Protein 2C5L (pdb70)

GO terms:
  GO:0005794 Golgi apparatus (C, IDA)
  GO:0005886 plasma membrane (C, IDA)
  GO:0005515 protein binding (F, IPI)
  GO:0005737 cytoplasm (C, TAS)
  GO:0005886 plasma membrane (C, TAS)
  GO:0009887 animal organ morphogenesis (P, TAS)
  GO:0006935 chemotaxis (P, TAS)
  GO:0007166 cell surface receptor signaling pathway (P, TAS)
  GO:0000139 Golgi membrane (C, TAS)
  GO:0003924 GTPase activity (F, TAS)
  GO:0005789 endoplasmic reticulum membrane (C, TAS)
  GO:0005829 cytosol (C, TAS)
  GO:0000165 MAPK cascade (P, TAS)
  GO:0003924 GTPase activity (F, IDA)
  GO:0005525 GTP binding (F, IDA)
  GO:0043410 positive regulation of MAPK cascade (P, IDA)
  GO:0045944 positive regulation of transcription by RNA polymerase II (P, IDA)
  GO:0010629 negative regulation of gene expression (P, IDA)
  GO:2000630 positive regulation of miRNA metabolic process (P, IDA)
  GO:1900029 positive regulation of ruffle assembly (P, IDA)

CATH classification: 3.40.50.300

Foldseek 3Di:
DAEAFEEEDFAPPLCLVLLVCCVQPVAGDPDDDFDAKDWDWDWDAFPRDIYIYIYIRHGNPPVNVVCLLVSLCVHQAYEQEGEQQHVVRVVCSVVVLVSSCVSNVDLQGQYEYEHEPPVDPDGDHDPVNVVVVCVVSVHHYDYAYSHVRVCSCVRVSSSVVSSVVD/DEEAFEEEDFAPPLCLPLLVCCVQVVAGDPDDDFDAKDWDWDWDAFPRDIYIYIYMRHGNDPVNVVCLLVSLLVHQEYEQTGEQLDVVRVVCSVVSLVSSCVSVVHLQGQYEYEHEPPVDDRGDHDPVNSVVVCVVSVHYYDYAYSHVGRCSCVRVSSSVVSSVVD/DQWDKAKEACLAPVDGIDIDIGGQQDFQLNVLLVSLVVCVPHPVCVVPVHSVQKWKWKWWDPCVIDIDTGDRGHRPNVVVVPGPGDMHIYIDGPVVD/DQWDKDWEACLDPVDGIDIDIGGQQDFQLRVLLRSLVVVCPHPVSVVPVDSVQKWWWDPVPTDTDDRGDGPNPIYIDGPVD

Secondary structure (DSSP, 8-state):
-EEEEEEEE-STTSSHHHHHHHHHHS----S----SEEEEEEEEEETTEEEEEEEEEE--SGGGGGGHHHHHHH-SEEEEEEETT-HHHHHHHHHHHHHHHHHTT-S---EEEEEE-TTSSS-SS-HHHHHHHHHHHT--EEE--TTT-TTHHHHHHHHHHHHHT-/-EEEEEEEE-STTSSHHHHHHHHHHS----S----SEEEEEEEEEETTEEEEEEEEEE--SGGGGGGHHHHHHH-SEEEEEEETT-HHHHHTHHHHHHHHHHHHT-S---EEEEEE-TT-S---S-HHHHHHHHHHHT--EEE--TTT-TTHHHHHHHHHHHHHH-/--EEEEEEES--SS--EEEEEEETT-BHHHHHHHHHHHTTTSHHHHHS--GGGEEEEEEEE---EEEEEPPTTSBHHHHHHT-SS-EEEEEEETTT-/--EEEEEEE---SS--EEEEEEETT-BHHHHHHHHHHHTTTSHHHHH---GGGEEEEE-----BPPTT-B---EEEEES--

Structure (mmCIF, N/CA/C/O backbone):
data_2C5L
#
_entry.id   2C5L
#
_cell.length_a   72.416
_cell.length_b   93.618
_cell.length_c   111.494
_cell.angle_alpha   90.00
_cell.angle_beta   90.00
_cell.angle_gamma   90.00
#
_symmetry.space_group_name_H-M   'P 21 21 21'
#
loop_
_entity.id
_entity.type
_entity.pdbx_description
1 polymer 'GTPASE HRAS'
2 polymer 'PHOSPHOINOSITIDE-SPECIFIC PHOSPHOLIPASE C PLC-EPSILON'
3 non-polymer "GUANOSINE-5'-TRIPHOSPHATE"
4 non-polymer 'MAGNESIUM ION'
5 non-polymer GLYCEROL
6 water water
#
loop_
_atom_site.group_PDB
_atom_site.id
_atom_site.type_symbol
_atom_site.label_atom_id
_atom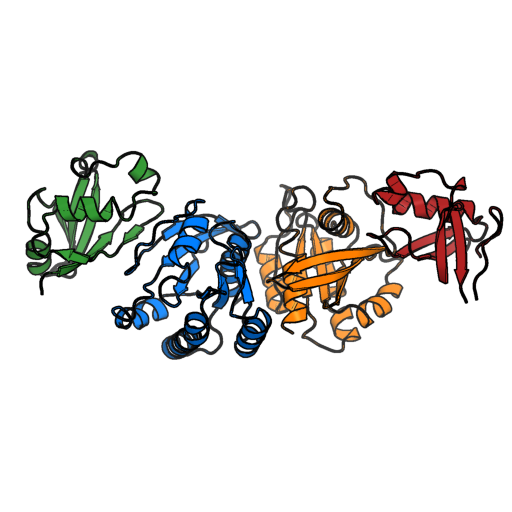_site.label_alt_id
_atom_site.label_comp_id
_atom_site.label_asym_id
_atom_site.label_entity_id
_atom_site.label_seq_id
_atom_site.pdbx_PDB_ins_code
_atom_site.Cartn_x
_atom_site.Cartn_y
_atom_site.Cartn_z
_atom_site.occupancy
_atom_site.B_iso_or_equiv
_atom_site.auth_seq_id
_atom_site.auth_comp_id
_atom_site.auth_asym_id
_atom_site.auth_atom_id
_atom_site.pdbx_PDB_model_num
ATOM 1 N N . MET A 1 8 ? 30.792 -2.150 9.175 1.00 33.89 1 MET A N 1
ATOM 2 C CA . MET A 1 8 ? 30.573 -0.725 9.578 1.00 32.99 1 MET A CA 1
ATOM 3 C C . MET A 1 8 ? 29.381 -0.580 10.525 1.00 31.76 1 MET A C 1
ATOM 4 O O . MET A 1 8 ? 28.223 -0.651 10.120 1.00 31.67 1 MET A O 1
ATOM 9 N N . THR A 1 9 ? 29.690 -0.352 11.792 1.00 30.39 2 THR A N 1
ATOM 10 C CA . THR A 1 9 ? 28.671 -0.025 12.771 1.00 28.71 2 THR A CA 1
ATOM 11 C C . THR A 1 9 ? 28.090 1.364 12.486 1.00 27.07 2 THR A C 1
ATOM 12 O O . THR A 1 9 ? 28.835 2.298 12.154 1.00 25.86 2 THR A O 1
ATOM 16 N N . GLU A 1 10 ? 26.762 1.462 12.587 1.00 25.62 3 GLU A N 1
ATOM 17 C CA A GLU A 1 10 ? 26.057 2.750 12.512 0.50 25.37 3 GLU A CA 1
ATOM 18 C CA B GLU A 1 10 ? 26.057 2.732 12.515 0.50 25.08 3 GLU A CA 1
ATOM 19 C C . GLU A 1 10 ? 25.700 3.195 13.918 1.00 24.69 3 GLU A C 1
ATOM 20 O O . GLU A 1 10 ? 25.251 2.388 14.739 1.00 24.29 3 GLU A O 1
ATOM 31 N N . TYR A 1 11 ? 25.896 4.490 14.192 1.00 22.60 4 TYR A N 1
ATOM 32 C CA . TYR A 1 11 ? 25.578 5.053 15.499 1.00 21.51 4 TYR A CA 1
ATOM 33 C C . TYR A 1 11 ? 24.520 6.128 15.308 1.00 22.01 4 TYR A C 1
ATOM 34 O O . TYR A 1 11 ? 24.689 7.037 14.465 1.00 21.85 4 TYR A O 1
ATOM 43 N N . LYS A 1 12 ? 23.445 6.044 16.083 1.00 21.24 5 LYS A N 1
ATOM 44 C CA . LYS A 1 12 ? 22.340 7.022 15.966 1.00 21.58 5 LYS A CA 1
ATOM 45 C C . LYS A 1 12 ? 22.446 8.072 17.093 1.00 19.87 5 LYS A C 1
ATOM 46 O O . LYS A 1 12 ? 22.014 7.836 18.224 1.00 18.96 5 LYS A O 1
ATOM 52 N N . LEU A 1 13 ? 23.046 9.222 16.775 1.00 19.20 6 LEU A N 1
ATOM 53 C CA . LEU A 1 13 ? 23.275 10.306 17.745 1.00 17.75 6 LEU A CA 1
ATOM 54 C C . LEU A 1 13 ? 22.194 11.356 17.621 1.00 17.42 6 LEU A C 1
ATOM 55 O O . LEU A 1 13 ? 21.721 11.680 16.496 1.00 17.39 6 LEU A O 1
ATOM 60 N N . VAL A 1 14 ? 21.818 11.904 18.766 1.00 17.23 7 VAL A N 1
ATOM 61 C CA . VAL A 1 14 ? 20.791 12.963 18.826 1.00 17.09 7 VAL A CA 1
ATOM 62 C C . VAL A 1 14 ? 21.299 14.181 19.611 1.00 16.53 7 VAL A C 1
ATOM 63 O O . VAL A 1 14 ? 21.785 14.044 20.739 1.00 17.71 7 VAL A O 1
ATOM 67 N N . VAL A 1 15 ? 21.213 15.377 19.017 1.00 15.84 8 VAL A N 1
ATOM 68 C CA . VAL A 1 15 ? 21.701 16.606 19.678 1.00 15.95 8 VAL A CA 1
ATOM 69 C C . VAL A 1 15 ? 20.481 17.405 20.193 1.00 16.44 8 VAL A C 1
ATOM 70 O O . VAL A 1 15 ? 19.585 17.793 19.406 1.00 16.16 8 VAL A O 1
ATOM 74 N N . VAL A 1 16 ? 20.454 17.636 21.506 1.00 16.48 9 VAL A N 1
ATOM 75 C CA . VAL A 1 16 ? 19.316 18.270 22.194 1.00 16.34 9 VAL A CA 1
ATOM 76 C C . VAL A 1 16 ? 19.757 19.415 23.095 1.00 16.28 9 VAL A C 1
ATOM 77 O O . VAL A 1 16 ? 20.944 19.504 23.426 1.00 16.75 9 VAL A O 1
ATOM 81 N N . GLY A 1 17 ? 18.819 20.308 23.439 1.00 16.37 10 GLY A N 1
ATOM 82 C CA . GLY A 1 17 ? 19.084 21.475 24.298 1.00 17.37 10 GLY A CA 1
ATOM 83 C C . GLY A 1 17 ? 18.276 22.713 23.889 1.00 17.64 10 GLY A C 1
ATOM 84 O O . GLY A 1 17 ? 17.614 22.734 22.850 1.00 17.69 10 GLY A O 1
ATOM 85 N N . ALA A 1 18 ? 18.344 23.754 24.715 1.00 18.01 11 ALA A N 1
ATOM 86 C CA . ALA A 1 18 ? 17.519 24.957 24.523 1.00 17.82 11 ALA A CA 1
ATOM 87 C C . ALA A 1 18 ? 17.840 25.783 23.263 1.00 18.21 11 ALA A C 1
ATOM 88 O O . ALA A 1 18 ? 18.887 25.577 22.601 1.00 17.10 11 ALA A O 1
ATOM 90 N N A VAL A 1 19 ? 16.950 26.726 22.919 0.50 18.26 12 VAL A N 1
ATOM 91 N N B VAL A 1 19 ? 16.966 26.744 22.963 0.50 18.24 12 VAL A N 1
ATOM 92 C CA A VAL A 1 19 ? 17.170 27.548 21.718 0.50 18.16 12 VAL A CA 1
ATOM 93 C CA B VAL A 1 19 ? 17.104 27.617 21.794 0.50 18.28 12 VAL A CA 1
ATOM 94 C C A VAL A 1 19 ? 18.516 28.243 21.759 0.50 18.14 12 VAL A C 1
ATOM 95 C C B VAL A 1 19 ? 18.471 28.337 21.743 0.50 18.13 12 VAL A C 1
ATOM 96 O O A VAL A 1 19 ? 18.948 28.751 22.804 0.50 17.77 12 VAL A O 1
ATOM 97 O O B VAL A 1 19 ? 18.885 28.952 22.731 0.50 17.76 12 VAL A O 1
ATOM 104 N N . GLY A 1 20 ? 19.169 28.251 20.607 1.00 17.57 13 GLY A N 1
ATOM 105 C CA . GLY A 1 20 ? 20.342 29.079 20.387 1.00 17.73 13 GLY A CA 1
ATOM 106 C C . GLY A 1 20 ? 21.615 28.666 21.101 1.00 17.60 13 GLY A C 1
ATOM 107 O O . GLY A 1 20 ? 22.594 29.432 21.090 1.00 19.23 13 GLY A O 1
ATOM 108 N N . VAL A 1 21 ? 21.649 27.468 21.702 1.00 17.61 14 VAL A N 1
ATOM 109 C CA . VAL A 1 21 ? 22.875 27.060 22.462 1.00 16.04 14 VAL A CA 1
ATOM 110 C C . VAL A 1 21 ? 24.064 26.652 21.561 1.00 16.31 14 VAL A C 1
ATOM 111 O O . VAL A 1 21 ? 25.229 26.585 22.037 1.00 16.38 14 VAL A O 1
ATOM 115 N N . GLY A 1 22 ? 23.783 26.364 20.284 1.00 14.96 15 GLY A N 1
ATOM 116 C CA . GLY A 1 22 ? 24.814 25.945 19.313 1.00 14.59 15 GLY A CA 1
ATOM 117 C C . GLY A 1 22 ? 24.719 24.474 18.847 1.00 15.66 15 GLY A C 1
ATOM 118 O O . GLY A 1 22 ? 25.689 23.932 18.315 1.00 15.55 15 GLY A O 1
ATOM 119 N N . LYS A 1 23 ? 23.539 23.853 18.955 1.00 14.31 16 LYS A N 1
ATOM 120 C CA . LYS A 1 23 ? 23.339 22.454 18.467 1.00 14.59 16 LYS A CA 1
ATOM 121 C C . LYS A 1 23 ? 23.689 22.294 16.977 1.00 14.51 16 LYS A C 1
ATOM 122 O O . LYS A 1 23 ? 24.434 21.376 16.609 1.00 14.29 16 LYS A O 1
ATOM 128 N N . SER A 1 24 ? 23.142 23.179 16.136 1.00 15.35 17 SER A N 1
ATOM 129 C CA . SER A 1 24 ? 23.345 23.140 14.679 1.00 15.90 17 SER A CA 1
ATOM 130 C C . SER A 1 24 ? 24.760 23.511 14.351 1.00 15.91 17 SER A C 1
ATOM 131 O O . SER A 1 24 ? 25.407 22.831 13.537 1.00 16.65 17 SER A O 1
ATOM 134 N N . ALA A 1 25 ? 25.297 24.514 15.040 1.00 14.03 18 ALA A N 1
ATOM 135 C CA . ALA A 1 25 ? 26.713 24.903 14.768 1.00 14.51 18 ALA A CA 1
ATOM 136 C C . ALA A 1 25 ? 27.701 23.787 15.091 1.00 13.77 18 ALA A C 1
ATOM 137 O O . ALA A 1 25 ? 28.610 23.509 14.283 1.00 14.48 18 ALA A O 1
ATOM 139 N N . LEU A 1 26 ? 27.524 23.123 16.235 1.00 13.77 19 LEU A N 1
ATOM 140 C CA . LEU A 1 26 ? 28.335 21.934 16.601 1.00 14.28 19 LEU A CA 1
ATOM 141 C C . LEU A 1 26 ? 28.203 20.815 15.563 1.00 14.28 19 LEU A C 1
ATOM 142 O O . LEU A 1 26 ? 29.199 20.243 15.097 1.00 14.78 19 LEU A O 1
ATOM 147 N N . THR A 1 27 ? 26.956 20.456 15.227 1.00 14.40 20 THR A N 1
ATOM 148 C CA . THR A 1 27 ? 26.732 19.429 14.187 1.00 15.05 20 THR A CA 1
ATOM 149 C C . THR A 1 27 ? 27.383 19.770 12.840 1.00 15.51 20 THR A C 1
ATOM 150 O O . THR A 1 27 ? 28.073 18.905 12.215 1.00 16.44 20 THR A O 1
ATOM 154 N N . ILE A 1 28 ? 27.195 21.017 12.391 1.00 15.18 21 ILE A N 1
ATOM 155 C CA . ILE A 1 28 ? 27.720 21.453 11.098 1.00 15.13 21 ILE A CA 1
ATOM 156 C C . ILE A 1 28 ? 29.262 21.491 11.132 1.00 15.39 21 ILE A C 1
ATOM 157 O O . ILE A 1 28 ? 29.908 21.086 10.160 1.00 13.98 21 ILE A O 1
ATOM 162 N N . GLN A 1 29 ? 29.833 21.927 12.255 1.00 15.44 22 GLN A N 1
ATOM 163 C CA . GLN A 1 29 ? 31.298 21.885 12.413 1.00 17.85 22 GLN A CA 1
ATOM 164 C C . GLN A 1 29 ? 31.798 20.426 12.274 1.00 17.16 22 GLN A C 1
ATOM 165 O O . GLN A 1 29 ? 32.748 20.120 11.512 1.00 17.51 22 GLN A O 1
ATOM 171 N N . LEU A 1 30 ? 31.148 19.498 12.978 1.00 17.08 23 LEU A N 1
ATOM 172 C CA . LEU A 1 30 ? 31.550 18.094 12.890 1.00 17.68 23 LEU A CA 1
ATOM 173 C C . LEU A 1 30 ? 31.394 17.507 11.465 1.00 17.99 23 LEU A C 1
ATOM 174 O O . LEU A 1 30 ? 32.315 16.829 10.936 1.00 17.56 23 LEU A O 1
ATOM 179 N N . ILE A 1 31 ? 30.234 17.730 10.847 1.00 17.64 24 ILE A N 1
ATOM 180 C CA . ILE A 1 31 ? 29.908 17.084 9.552 1.00 18.21 24 ILE A CA 1
ATOM 181 C C . ILE A 1 31 ? 30.614 17.756 8.362 1.00 18.25 24 ILE A C 1
ATOM 182 O O . ILE A 1 31 ? 31.174 17.078 7.486 1.00 19.77 24 ILE A O 1
ATOM 187 N N . GLN A 1 32 ? 30.606 19.085 8.360 1.00 17.85 25 GLN A N 1
ATOM 188 C CA . GLN A 1 32 ? 31.043 19.888 7.202 1.00 17.82 25 GLN A CA 1
ATOM 189 C C . GLN A 1 32 ? 32.270 20.782 7.453 1.00 17.08 25 GLN A C 1
ATOM 190 O O . GLN A 1 32 ? 32.735 21.458 6.522 1.00 17.13 25 GLN A O 1
ATOM 196 N N . ASN A 1 33 ? 32.800 20.805 8.680 1.00 17.57 26 ASN A N 1
ATOM 197 C CA . ASN A 1 33 ? 34.080 21.525 8.943 1.00 17.78 26 ASN A CA 1
ATOM 198 C C . ASN A 1 33 ? 34.101 23.033 8.651 1.00 17.78 26 ASN A C 1
ATOM 199 O O . ASN A 1 33 ? 35.100 23.572 8.138 1.00 17.54 26 ASN A O 1
ATOM 204 N N . HIS A 1 34 ? 33.004 23.721 8.975 1.00 16.54 27 HIS A N 1
ATOM 205 C CA . HIS A 1 34 ? 32.936 25.187 8.929 1.00 16.22 27 HIS A CA 1
ATOM 206 C C . HIS A 1 34 ? 31.917 25.679 9.974 1.00 17.13 27 HIS A C 1
ATOM 207 O O . HIS A 1 34 ? 31.073 24.889 10.499 1.00 15.08 27 HIS A O 1
ATOM 214 N N . PHE A 1 35 ? 32.055 26.960 10.327 1.00 17.00 28 PHE A N 1
ATOM 215 C CA . PHE A 1 35 ? 31.258 27.580 11.355 1.00 19.12 28 PHE A CA 1
ATOM 216 C C . PHE A 1 35 ? 30.243 28.519 10.720 1.00 20.30 28 PHE A C 1
ATOM 217 O O . PHE A 1 35 ? 30.615 29.401 9.941 1.00 19.03 28 PHE A O 1
ATOM 225 N N . VAL A 1 36 ? 28.982 28.323 11.097 1.00 21.34 29 VAL A N 1
ATOM 226 C CA . VAL A 1 36 ? 27.886 29.102 10.590 1.00 24.54 29 VAL A CA 1
ATOM 227 C C . VAL A 1 36 ? 27.620 30.232 11.593 1.00 24.95 29 VAL A C 1
ATOM 228 O O . VAL A 1 36 ? 27.254 29.987 12.759 1.00 23.72 29 VAL A O 1
ATOM 232 N N . ASP A 1 37 ? 27.802 31.466 11.156 1.00 26.30 30 ASP A N 1
ATOM 233 C CA A ASP A 1 37 ? 27.603 32.555 12.106 0.50 27.01 30 ASP A CA 1
ATOM 234 C CA B ASP A 1 37 ? 27.634 32.636 12.009 0.50 26.87 30 ASP A CA 1
ATOM 235 C C . ASP A 1 37 ? 26.175 33.090 12.136 1.00 27.41 30 ASP A C 1
ATOM 236 O O . ASP A 1 37 ? 25.769 33.665 13.138 1.00 27.82 30 ASP A O 1
ATOM 245 N N . GLU A 1 38 ? 25.401 32.836 11.087 1.00 27.55 31 GLU A N 1
ATOM 246 C CA . GLU A 1 38 ? 24.012 33.263 11.052 1.00 28.94 31 GLU A CA 1
ATOM 247 C C . GLU A 1 38 ? 23.173 32.341 11.956 1.00 27.96 31 GLU A C 1
ATOM 248 O O . GLU A 1 38 ? 23.562 31.187 12.211 1.00 27.45 31 GLU A O 1
ATOM 254 N N . TYR A 1 39 ? 22.039 32.851 12.451 1.00 26.33 32 TYR A N 1
ATOM 255 C CA . TYR A 1 39 ? 21.145 32.023 13.258 1.00 25.18 32 TYR A CA 1
ATOM 256 C C . TYR A 1 39 ? 19.875 31.656 12.494 1.00 25.67 32 TYR A C 1
ATOM 257 O O . TYR A 1 39 ? 19.021 32.509 12.195 1.00 25.24 32 TYR A O 1
ATOM 266 N N . ASP A 1 40 ? 19.743 30.378 12.174 1.00 24.82 33 ASP A N 1
ATOM 267 C CA . ASP A 1 40 ? 18.461 29.946 11.683 1.00 25.29 33 ASP A CA 1
ATOM 268 C C . ASP A 1 40 ? 17.868 28.787 12.482 1.00 23.73 33 ASP A C 1
ATOM 269 O O . ASP A 1 40 ? 18.418 27.691 12.503 1.00 22.76 33 ASP A O 1
ATOM 274 N N . PRO A 1 41 ? 16.779 29.081 13.230 1.00 22.80 34 PRO A N 1
ATOM 275 C CA . PRO A 1 41 ? 16.225 28.078 14.145 1.00 21.81 34 PRO A CA 1
ATOM 276 C C . PRO A 1 41 ? 15.832 26.790 13.412 1.00 20.82 34 PRO A C 1
ATOM 277 O O . PRO A 1 41 ? 15.226 26.813 12.336 1.00 20.66 34 PRO A O 1
ATOM 281 N N . THR A 1 42 ? 16.204 25.666 14.011 1.00 18.74 35 THR A N 1
ATOM 282 C CA . THR A 1 42 ? 15.960 24.338 13.444 1.00 17.88 35 THR A CA 1
ATOM 283 C C . THR A 1 42 ? 14.574 23.815 13.812 1.00 18.20 35 THR A C 1
ATOM 284 O O . THR A 1 42 ? 14.090 24.077 14.891 1.00 17.08 35 THR A O 1
ATOM 288 N N . ILE A 1 43 ? 13.964 23.068 12.899 1.00 18.25 36 ILE A N 1
ATOM 289 C CA . ILE A 1 43 ? 12.792 22.224 13.241 1.00 18.36 36 ILE A CA 1
ATOM 290 C C . ILE A 1 43 ? 13.301 20.782 13.483 1.00 18.39 36 ILE A C 1
ATOM 291 O O . ILE A 1 43 ? 13.234 20.271 14.610 1.00 18.55 36 ILE A O 1
ATOM 296 N N . GLU A 1 44 ? 13.822 20.140 12.430 1.00 18.37 37 GLU A N 1
ATOM 297 C CA . GLU A 1 44 ? 14.530 18.849 12.597 1.00 18.35 37 GLU A CA 1
ATOM 298 C C . GLU A 1 44 ? 15.311 18.467 11.340 1.00 18.11 37 GLU A C 1
ATOM 299 O O . GLU A 1 44 ? 14.716 18.267 10.289 1.00 17.87 37 GLU A O 1
ATOM 305 N N . ASP A 1 45 ? 16.642 18.337 11.460 1.00 19.01 38 ASP A N 1
ATOM 306 C CA . ASP A 1 45 ? 17.521 18.021 10.337 1.00 19.32 38 ASP A CA 1
ATOM 307 C C . ASP A 1 45 ? 18.326 16.754 10.627 1.00 19.85 38 ASP A C 1
ATOM 308 O O . ASP A 1 45 ? 18.767 16.534 11.764 1.00 19.72 38 ASP A O 1
ATOM 313 N N A SER A 1 46 ? 18.483 15.913 9.604 0.50 19.46 39 SER A N 1
ATOM 314 N N B SER A 1 46 ? 18.530 15.944 9.591 0.50 19.68 39 SER A N 1
ATOM 315 C CA A SER A 1 46 ? 19.270 14.684 9.707 0.50 19.48 39 SER A CA 1
ATOM 316 C CA B SER A 1 46 ? 19.249 14.679 9.710 0.50 20.00 39 SER A CA 1
ATOM 317 C C A SER A 1 46 ? 20.553 14.822 8.897 0.50 19.28 39 SER A C 1
ATOM 318 C C B SER A 1 46 ? 20.531 14.726 8.866 0.50 19.56 39 SER A C 1
ATOM 319 O O A SER A 1 46 ? 20.530 15.304 7.758 0.50 18.96 39 SER A O 1
ATOM 320 O O B SER A 1 46 ? 20.483 15.074 7.674 0.50 19.22 39 SER A O 1
ATOM 325 N N . TYR A 1 47 ? 21.658 14.394 9.493 1.00 19.39 40 TYR A N 1
ATOM 326 C CA . TYR A 1 47 ? 22.979 14.447 8.854 1.00 19.27 40 TYR A CA 1
ATOM 327 C C . TYR A 1 47 ? 23.678 13.100 8.914 1.00 19.99 40 TYR A C 1
ATOM 328 O O . TYR A 1 47 ? 23.367 12.272 9.760 1.00 19.62 40 TYR A O 1
ATOM 337 N N . ARG A 1 48 ? 24.672 12.921 8.051 1.00 20.86 41 ARG A N 1
ATOM 338 C CA . ARG A 1 48 ? 25.332 11.634 7.926 1.00 22.39 41 ARG A CA 1
ATOM 339 C C . ARG A 1 48 ? 26.805 11.864 7.613 1.00 21.56 41 ARG A C 1
ATOM 340 O O . ARG A 1 48 ? 27.141 12.711 6.758 1.00 21.13 41 ARG A O 1
ATOM 348 N N . LYS A 1 49 ? 27.684 11.125 8.296 1.00 21.51 42 LYS A N 1
ATOM 349 C CA . LYS A 1 49 ? 29.131 11.151 7.965 1.00 21.70 42 LYS A CA 1
ATOM 350 C C . LYS A 1 49 ? 29.817 9.837 8.326 1.00 20.73 42 LYS A C 1
ATOM 351 O O . LYS A 1 49 ? 29.530 9.239 9.366 1.00 19.46 42 LYS A O 1
ATOM 357 N N . GLN A 1 50 ? 30.709 9.400 7.441 1.00 20.54 43 GLN A N 1
ATOM 358 C CA A GLN A 1 50 ? 31.589 8.276 7.730 0.50 20.75 43 GLN A CA 1
ATOM 359 C CA B GLN A 1 50 ? 31.579 8.272 7.718 0.50 20.61 43 GLN A CA 1
ATOM 360 C C . GLN A 1 50 ? 32.888 8.797 8.339 1.00 20.86 43 GLN A C 1
ATOM 361 O O . GLN A 1 50 ? 33.546 9.675 7.769 1.00 20.38 43 GLN A O 1
ATOM 372 N N . VAL A 1 51 ? 33.250 8.265 9.512 1.00 20.10 44 VAL A N 1
ATOM 373 C CA . VAL A 1 51 ? 34.461 8.671 10.206 1.00 20.49 44 VAL A CA 1
ATOM 374 C C . VAL A 1 51 ? 35.207 7.445 10.753 1.00 20.46 44 VAL A C 1
ATOM 375 O O . VAL A 1 51 ? 34.608 6.375 10.891 1.00 20.94 44 VAL A O 1
ATOM 379 N N . VAL A 1 52 ? 36.472 7.625 11.109 1.00 19.39 45 VAL A N 1
ATOM 380 C CA . VAL A 1 52 ? 37.239 6.565 11.768 1.00 19.60 45 VAL A CA 1
ATOM 381 C C . VAL A 1 52 ? 37.446 6.932 13.227 1.00 19.55 45 VAL A C 1
ATOM 382 O O . VAL A 1 52 ? 37.975 8.011 13.549 1.00 19.24 45 VAL A O 1
ATOM 386 N N . ILE A 1 53 ? 37.012 6.033 14.117 1.00 19.70 46 ILE A N 1
ATOM 387 C CA . ILE A 1 53 ? 37.150 6.232 15.559 1.00 20.50 46 ILE A CA 1
ATOM 388 C C . ILE A 1 53 ? 37.867 4.990 16.161 1.00 20.32 46 ILE A C 1
ATOM 389 O O . ILE A 1 53 ? 37.385 3.861 16.029 1.00 20.66 46 ILE A O 1
ATOM 394 N N . ASP A 1 54 ? 39.036 5.203 16.769 1.00 21.31 47 ASP A N 1
ATOM 395 C CA . ASP A 1 54 ? 39.895 4.078 17.257 1.00 21.26 47 ASP A CA 1
ATOM 396 C C . ASP A 1 54 ? 40.098 2.997 16.204 1.00 22.21 47 ASP A C 1
ATOM 397 O O . ASP A 1 54 ? 39.891 1.791 16.465 1.00 21.51 47 ASP A O 1
ATOM 402 N N . GLY A 1 55 ? 40.483 3.436 14.997 1.00 21.20 48 GLY A N 1
ATOM 403 C CA . GLY A 1 55 ? 40.871 2.515 13.936 1.00 21.45 48 GLY A CA 1
ATOM 404 C C . GLY A 1 55 ? 39.743 1.756 13.249 1.00 22.02 48 GLY A C 1
ATOM 405 O O . GLY A 1 55 ? 40.003 0.884 12.429 1.00 22.94 48 GLY A O 1
ATOM 406 N N . GLU A 1 56 ? 38.493 2.059 13.576 1.00 22.38 49 GLU A N 1
ATOM 407 C CA . GLU A 1 56 ? 37.353 1.446 12.880 1.00 23.39 49 GLU A CA 1
ATOM 408 C C . GLU A 1 56 ? 36.529 2.500 12.154 1.00 22.89 49 GLU A C 1
ATOM 409 O O . GLU A 1 56 ? 36.212 3.536 12.739 1.00 22.46 49 GLU A O 1
ATOM 415 N N . THR A 1 57 ? 36.124 2.195 10.923 1.00 22.82 50 THR A N 1
ATOM 416 C CA . THR A 1 57 ? 35.193 3.034 10.181 1.00 23.72 50 THR A CA 1
ATOM 417 C C . THR A 1 57 ? 33.777 2.888 10.773 1.00 23.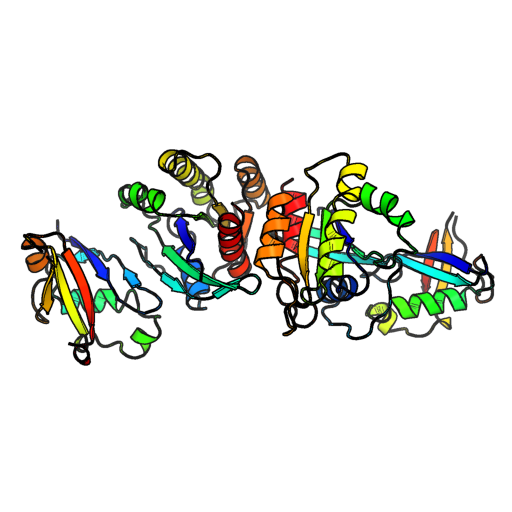38 50 THR A C 1
ATOM 418 O O . THR A 1 57 ? 33.258 1.750 10.912 1.00 22.93 50 THR A O 1
ATOM 422 N N . CYS A 1 58 ? 33.180 4.040 11.105 1.00 21.84 51 CYS A N 1
ATOM 423 C CA . CYS A 1 58 ? 31.844 4.160 11.732 1.00 22.86 51 CYS A CA 1
ATOM 424 C C . CYS A 1 58 ? 30.985 4.998 10.825 1.00 21.36 51 CYS A C 1
ATOM 425 O O . CYS A 1 58 ? 31.486 5.931 10.231 1.00 20.70 51 CYS A O 1
ATOM 428 N N . LEU A 1 59 ? 29.690 4.708 10.782 1.00 22.07 52 LEU A N 1
ATOM 429 C CA . LEU A 1 59 ? 28.702 5.608 10.181 1.00 21.65 52 LEU A CA 1
ATOM 430 C C . LEU A 1 59 ? 27.965 6.373 11.287 1.00 22.32 52 LEU A C 1
ATOM 431 O O . LEU A 1 59 ? 27.335 5.766 12.152 1.00 21.53 52 LEU A O 1
ATOM 436 N N . LEU A 1 60 ? 28.048 7.709 11.256 1.00 20.99 53 LEU A N 1
ATOM 437 C CA . LEU A 1 60 ? 27.282 8.542 12.181 1.00 22.19 53 LEU A CA 1
ATOM 438 C C . LEU A 1 60 ? 26.020 9.081 11.525 1.00 22.20 53 LEU A C 1
ATOM 439 O O . LEU A 1 60 ? 26.070 9.781 10.497 1.00 23.23 53 LEU A O 1
ATOM 444 N N . ASP A 1 61 ? 24.896 8.735 12.128 1.00 21.75 54 ASP A N 1
ATOM 445 C CA . ASP A 1 61 ? 23.597 9.299 11.816 1.00 22.88 54 ASP A CA 1
ATOM 446 C C . ASP A 1 61 ? 23.386 10.320 12.958 1.00 22.02 54 ASP A C 1
ATOM 447 O O . ASP A 1 61 ? 23.341 9.921 14.136 1.00 22.76 54 ASP A O 1
ATOM 452 N N . ILE A 1 62 ? 23.309 11.610 12.611 1.00 19.36 55 ILE A N 1
ATOM 453 C CA . ILE A 1 62 ? 23.160 12.674 13.613 1.00 18.80 55 ILE A CA 1
ATOM 454 C C . ILE A 1 62 ? 21.860 13.454 13.395 1.00 19.27 55 ILE A C 1
ATOM 455 O O . ILE A 1 62 ? 21.667 14.085 12.346 1.00 19.87 55 ILE A O 1
ATOM 460 N N . LEU A 1 63 ? 20.972 13.389 14.391 1.00 18.59 56 LEU A N 1
ATOM 461 C CA . LEU A 1 63 ? 19.738 14.142 14.369 1.00 19.03 56 LEU A CA 1
ATOM 462 C C . LEU A 1 63 ? 19.905 15.488 15.117 1.00 18.66 56 LEU A C 1
ATOM 463 O O . LEU A 1 63 ? 20.202 15.532 16.314 1.00 18.01 56 LEU A O 1
ATOM 468 N N . ASP A 1 64 ? 19.727 16.581 14.383 1.00 18.77 57 ASP A N 1
ATOM 469 C CA . ASP A 1 64 ? 19.814 17.941 14.951 1.00 18.58 57 ASP A CA 1
ATOM 470 C C . ASP A 1 64 ? 18.383 18.402 15.245 1.00 18.60 57 ASP A C 1
ATOM 471 O O . ASP A 1 64 ? 17.571 18.548 14.328 1.00 19.56 57 ASP A O 1
ATOM 476 N N . THR A 1 65 ? 18.069 18.627 16.514 1.00 18.41 58 THR A N 1
ATOM 477 C CA . THR A 1 65 ? 16.669 18.863 16.943 1.00 18.36 58 THR A CA 1
ATOM 478 C C . THR A 1 65 ? 16.354 20.349 17.281 1.00 18.63 58 THR A C 1
ATOM 479 O O . THR A 1 65 ? 17.259 21.196 17.324 1.00 17.38 58 THR A O 1
ATOM 483 N N . ALA A 1 66 ? 15.071 20.632 17.561 1.00 17.77 59 ALA A N 1
ATOM 484 C CA . ALA A 1 66 ? 14.565 21.994 17.771 1.00 18.71 59 ALA A CA 1
ATOM 485 C C . ALA A 1 66 ? 14.725 22.371 19.241 1.00 19.13 59 ALA A C 1
ATOM 486 O O . ALA A 1 66 ? 14.335 21.611 20.126 1.00 19.24 59 ALA A O 1
ATOM 488 N N . GLY A 1 67 ? 15.316 23.527 19.487 1.00 20.02 60 GLY A N 1
ATOM 489 C CA . GLY A 1 67 ? 15.265 24.148 20.798 1.00 20.69 60 GLY A CA 1
ATOM 490 C C . GLY A 1 67 ? 13.936 24.842 21.079 1.00 22.08 60 GLY A C 1
ATOM 491 O O . GLY A 1 67 ? 13.513 24.892 22.231 1.00 22.40 60 GLY A O 1
ATOM 492 N N . GLN A 1 68 ? 13.305 25.423 20.049 1.00 22.87 61 GLN A N 1
ATOM 493 C CA . GLN A 1 68 ? 12.030 26.165 20.213 1.00 24.44 61 GLN A CA 1
ATOM 494 C C . GLN A 1 68 ? 10.968 25.286 20.866 1.00 24.64 61 GLN A C 1
ATOM 495 O O . GLN A 1 68 ? 10.684 24.190 20.386 1.00 23.99 61 GLN A O 1
ATOM 501 N N . GLU A 1 69 ? 10.392 25.777 21.962 1.00 26.50 62 GLU A N 1
ATOM 502 C CA . GLU A 1 69 ? 9.401 25.016 22.738 1.00 28.46 62 GLU A CA 1
ATOM 503 C C . GLU A 1 69 ? 8.160 24.651 21.924 1.00 28.34 62 GLU A C 1
ATOM 504 O O . GLU A 1 69 ? 7.525 23.641 22.180 1.00 28.62 62 GLU A O 1
ATOM 510 N N . GLU A 1 70 ? 7.883 25.443 20.899 1.00 28.62 63 GLU A N 1
ATOM 511 C CA . GLU A 1 70 ? 6.837 25.200 19.908 1.00 30.31 63 GLU A CA 1
ATOM 512 C C . GLU A 1 70 ? 6.836 23.763 19.362 1.00 28.92 63 GLU A C 1
ATOM 513 O O . GLU A 1 70 ? 5.763 23.207 19.046 1.00 28.05 63 GLU A O 1
ATOM 519 N N . TYR A 1 71 ? 8.030 23.169 19.249 1.00 27.46 64 TYR A N 1
ATOM 520 C CA . TYR A 1 71 ? 8.199 21.833 18.644 1.00 27.22 64 TYR A CA 1
ATOM 521 C C . TYR A 1 71 ? 8.400 20.680 19.649 1.00 26.67 64 TYR A C 1
ATOM 522 O O . TYR A 1 71 ? 8.797 19.585 19.259 1.00 26.73 64 TYR A O 1
ATOM 531 N N . SER A 1 72 ? 8.115 20.912 20.919 1.00 27.21 65 SER A N 1
ATOM 532 C CA . SER A 1 72 ? 8.362 19.899 21.964 1.00 27.50 65 SER A CA 1
ATOM 533 C C . SER A 1 72 ? 7.648 18.545 21.765 1.00 28.70 65 SER A C 1
ATOM 534 O O . SER A 1 72 ? 8.107 17.512 22.297 1.00 27.53 65 SER A O 1
ATOM 537 N N . ALA A 1 73 ? 6.545 18.529 21.008 1.00 28.50 66 ALA A N 1
ATOM 538 C CA . ALA A 1 73 ? 5.799 17.277 20.821 1.00 29.30 66 ALA A CA 1
ATOM 539 C C . ALA A 1 73 ? 6.508 16.287 19.889 1.00 28.78 66 ALA A C 1
ATOM 540 O O . ALA A 1 73 ? 6.140 15.121 19.844 1.00 29.30 66 ALA A O 1
ATOM 542 N N . MET A 1 74 ? 7.518 16.755 19.151 1.00 28.28 67 MET A N 1
ATOM 543 C CA . MET A 1 74 ? 8.373 15.881 18.334 1.00 27.24 67 MET A CA 1
ATOM 544 C C . MET A 1 74 ? 9.363 15.030 19.179 1.00 26.76 67 MET A C 1
ATOM 545 O O . MET A 1 74 ? 9.941 14.039 18.689 1.00 24.67 67 MET A O 1
ATOM 550 N N . ARG A 1 75 ? 9.558 15.396 20.449 1.00 26.61 68 ARG A N 1
ATOM 551 C CA . ARG A 1 75 ? 10.640 14.799 21.255 1.00 25.80 68 ARG A CA 1
ATOM 552 C C . ARG A 1 75 ? 10.486 13.309 21.486 1.00 26.56 68 ARG A C 1
ATOM 553 O O . ARG A 1 75 ? 11.427 12.525 21.337 1.00 24.21 68 ARG A O 1
ATOM 561 N N . ASP A 1 76 ? 9.272 12.908 21.840 1.00 27.40 69 ASP A N 1
ATOM 562 C CA . ASP A 1 76 ? 9.011 11.521 22.148 1.00 28.96 69 ASP A CA 1
ATOM 563 C C . ASP A 1 76 ? 9.508 10.537 21.059 1.00 28.67 69 ASP A C 1
ATOM 564 O O . ASP A 1 76 ? 10.161 9.525 21.358 1.00 28.14 69 ASP A O 1
ATOM 569 N N . GLN A 1 77 ? 9.218 10.849 19.800 1.00 27.87 70 GLN A N 1
ATOM 570 C CA . GLN A 1 77 ? 9.604 9.972 18.697 1.00 28.02 70 GLN A CA 1
ATOM 571 C C . GLN A 1 77 ? 11.119 9.897 18.561 1.00 26.15 70 GLN A C 1
ATOM 572 O O . GLN A 1 77 ? 11.690 8.810 18.442 1.00 24.60 70 GLN A O 1
ATOM 578 N N . TYR A 1 78 ? 11.785 11.052 18.581 1.00 24.35 71 TYR A N 1
ATOM 579 C CA . TYR A 1 78 ? 13.225 10.999 18.338 1.00 23.28 71 TYR A CA 1
ATOM 580 C C . TYR A 1 78 ? 13.965 10.406 19.524 1.00 21.90 71 TYR A C 1
ATOM 581 O O . TYR A 1 78 ? 15.050 9.813 19.371 1.00 22.95 71 TYR A O 1
ATOM 590 N N . MET A 1 79 ? 13.392 10.541 20.710 1.00 21.86 72 MET A N 1
ATOM 591 C CA . MET A 1 79 ? 14.000 9.908 21.903 1.00 22.52 72 MET A CA 1
ATOM 592 C C . MET A 1 79 ? 13.879 8.373 21.923 1.00 23.52 72 MET A C 1
ATOM 593 O O . MET A 1 79 ? 14.767 7.685 22.437 1.00 22.29 72 MET A O 1
ATOM 598 N N . ARG A 1 80 ? 12.804 7.837 21.337 1.00 24.39 73 ARG A N 1
ATOM 599 C CA . ARG A 1 80 ? 12.655 6.361 21.197 1.00 25.45 73 ARG A CA 1
ATOM 600 C C . ARG A 1 80 ? 13.717 5.781 20.286 1.00 25.47 73 ARG A C 1
ATOM 601 O O . ARG A 1 80 ? 14.297 4.751 20.601 1.00 26.56 73 ARG A O 1
ATOM 609 N N . THR A 1 81 ? 13.950 6.447 19.158 1.00 24.87 74 THR A N 1
ATOM 610 C CA . THR A 1 81 ? 14.808 5.946 18.098 1.00 25.12 74 THR A CA 1
ATOM 611 C C . THR A 1 81 ? 16.310 6.180 18.410 1.00 23.60 74 THR A C 1
ATOM 612 O O . THR A 1 81 ? 17.170 5.381 18.036 1.00 22.85 74 THR A O 1
ATOM 616 N N . GLY A 1 82 ? 16.629 7.272 19.096 1.00 21.74 75 GLY A N 1
ATOM 617 C CA . GLY A 1 82 ? 18.039 7.615 19.334 1.00 20.88 75 GLY A CA 1
ATOM 618 C C . GLY A 1 82 ? 18.788 6.636 20.230 1.00 20.86 75 GLY A C 1
ATOM 619 O O . GLY A 1 82 ? 18.254 6.151 21.268 1.00 21.02 75 GLY A O 1
ATOM 620 N N . GLU A 1 83 ? 20.053 6.383 19.882 1.00 20.55 76 GLU A N 1
ATOM 621 C CA . GLU A 1 83 ? 20.922 5.544 20.722 1.00 20.09 76 GLU A CA 1
ATOM 622 C C . GLU A 1 83 ? 21.722 6.312 21.766 1.00 19.43 76 GLU A C 1
ATOM 623 O O . GLU A 1 83 ? 22.025 5.772 22.818 1.00 18.64 76 GLU A O 1
ATOM 629 N N . GLY A 1 84 ? 22.104 7.564 21.468 1.00 17.22 77 GLY A N 1
ATOM 630 C CA . GLY A 1 84 ? 22.900 8.358 22.421 1.00 17.11 77 GLY A CA 1
ATOM 631 C C . GLY A 1 84 ? 22.614 9.835 22.192 1.00 16.48 77 GLY A C 1
ATOM 632 O O . GLY A 1 84 ? 22.253 10.238 21.067 1.00 15.75 77 GLY A O 1
ATOM 633 N N . PHE A 1 85 ? 22.737 10.612 23.263 1.00 17.09 78 PHE A N 1
ATOM 634 C CA . PHE A 1 85 ? 22.284 12.004 23.282 1.00 16.49 78 PHE A CA 1
ATOM 635 C C . PHE A 1 85 ? 23.382 12.983 23.704 1.00 16.86 78 PHE A C 1
ATOM 636 O O . PHE A 1 85 ? 23.973 12.849 24.780 1.00 15.35 78 PHE A O 1
ATOM 644 N N . LEU A 1 86 ? 23.641 13.975 22.839 1.00 15.43 79 LEU A N 1
ATOM 645 C CA . LEU A 1 86 ? 24.444 15.116 23.221 1.00 17.20 79 LEU A CA 1
ATOM 646 C C . LEU A 1 86 ? 23.540 16.220 23.821 1.00 17.41 79 LEU A C 1
ATOM 647 O O . LEU A 1 86 ? 22.756 16.839 23.109 1.00 18.17 79 LEU A O 1
ATOM 652 N N . CYS A 1 87 ? 23.660 16.443 25.128 1.00 17.28 80 CYS A N 1
ATOM 653 C CA . CYS A 1 87 ? 22.829 17.390 25.889 1.00 18.64 80 CYS A CA 1
ATOM 654 C C . CYS A 1 87 ? 23.607 18.712 26.018 1.00 18.19 80 CYS A C 1
ATOM 655 O O . CYS A 1 87 ? 24.551 18.818 26.812 1.00 17.86 80 CYS A O 1
ATOM 658 N N . VAL A 1 88 ? 23.240 19.675 25.179 1.00 17.23 81 VAL A N 1
ATOM 659 C CA . VAL A 1 88 ? 23.990 20.937 25.042 1.00 17.08 81 VAL A CA 1
ATOM 660 C C . VAL A 1 88 ? 23.337 22.083 25.791 1.00 16.97 81 VAL A C 1
ATOM 661 O O . VAL A 1 88 ? 22.113 22.338 25.641 1.00 17.52 81 VAL A O 1
ATOM 665 N N . PHE A 1 89 ? 24.160 22.812 26.547 1.00 16.22 82 PHE A N 1
ATOM 666 C CA . PHE A 1 89 ? 23.811 24.162 27.021 1.00 15.57 82 PHE A CA 1
ATOM 667 C C . PHE A 1 89 ? 24.961 25.140 26.607 1.00 15.76 82 PHE A C 1
ATOM 668 O O . PHE A 1 89 ? 26.015 24.716 26.106 1.00 15.48 82 PHE A O 1
ATOM 676 N N . ALA A 1 90 ? 24.755 26.453 26.773 1.00 15.65 83 ALA A N 1
ATOM 677 C CA . ALA A 1 90 ? 25.827 27.436 26.466 1.00 15.23 83 ALA A CA 1
ATOM 678 C C . ALA A 1 90 ? 26.308 28.086 27.774 1.00 15.36 83 ALA A C 1
ATOM 679 O O . ALA A 1 90 ? 25.490 28.430 28.652 1.00 13.68 83 ALA A O 1
ATOM 681 N N . ILE A 1 91 ? 27.616 28.275 27.884 1.00 15.38 84 ILE A N 1
ATOM 682 C CA . ILE A 1 91 ? 28.203 28.733 29.153 1.00 16.77 84 ILE A CA 1
ATOM 683 C C . ILE A 1 91 ? 27.895 30.210 29.480 1.00 17.28 84 ILE A C 1
ATOM 684 O O . ILE A 1 91 ? 28.162 30.661 30.596 1.00 18.17 84 ILE A O 1
ATOM 689 N N . ASN A 1 92 ? 27.344 30.940 28.506 1.00 18.46 85 ASN A N 1
ATOM 690 C CA . ASN A 1 92 ? 26.845 32.317 28.685 1.00 17.84 85 ASN A CA 1
ATOM 691 C C . ASN A 1 92 ? 25.300 32.362 28.700 1.00 17.58 85 ASN A C 1
ATOM 692 O O . ASN A 1 92 ? 24.715 33.363 28.296 1.00 16.99 85 ASN A O 1
ATOM 697 N N . ASN A 1 93 ? 24.645 31.285 29.161 1.00 17.22 86 ASN A N 1
ATOM 698 C CA . ASN A 1 93 ? 23.176 31.153 29.087 1.00 17.35 86 ASN A CA 1
ATOM 699 C C . ASN A 1 93 ? 22.680 30.327 30.283 1.00 18.16 86 ASN A C 1
ATOM 700 O O . ASN A 1 93 ? 22.538 29.095 30.206 1.00 16.27 86 ASN A O 1
ATOM 705 N N . THR A 1 94 ? 22.464 30.989 31.422 1.00 18.88 87 THR A N 1
ATOM 706 C CA . THR A 1 94 ? 22.119 30.242 32.651 1.00 20.04 87 THR A CA 1
ATOM 707 C C . THR A 1 94 ? 20.795 29.470 32.499 1.00 18.89 87 THR A C 1
ATOM 708 O O . THR A 1 94 ? 20.652 28.384 33.042 1.00 19.18 87 THR A O 1
ATOM 712 N N . LYS A 1 95 ? 19.836 30.034 31.773 1.00 18.49 88 LYS A N 1
ATOM 713 C CA . LYS A 1 95 ? 18.545 29.387 31.559 1.00 19.36 88 LYS A CA 1
ATOM 714 C C . LYS A 1 95 ? 18.712 28.055 30.805 1.00 18.89 88 LYS A C 1
ATOM 715 O O . LYS A 1 95 ? 18.055 27.047 31.144 1.00 19.72 88 LYS A O 1
ATOM 721 N N . SER A 1 96 ? 19.582 28.042 29.800 1.00 18.17 89 SER A N 1
ATOM 722 C CA . SER A 1 96 ? 19.848 26.797 29.030 1.00 19.03 89 SER A CA 1
ATOM 723 C C . SER A 1 96 ? 20.426 25.700 29.935 1.00 19.22 89 SER A C 1
ATOM 724 O O . SER A 1 96 ? 20.147 24.499 29.752 1.00 21.35 89 SER A O 1
ATOM 727 N N . PHE A 1 97 ? 21.219 26.106 30.925 1.00 19.76 90 PHE A N 1
ATOM 728 C CA . PHE A 1 97 ? 21.783 25.157 31.858 1.00 20.66 90 PHE A CA 1
ATOM 729 C C . PHE A 1 97 ? 20.672 24.593 32.762 1.00 22.35 90 PHE A C 1
ATOM 730 O O . PHE A 1 97 ? 20.651 23.406 33.021 1.00 21.28 90 PHE A O 1
ATOM 738 N N . GLU A 1 98 ? 19.754 25.451 33.214 1.00 24.78 91 GLU A N 1
ATOM 739 C CA . GLU A 1 98 ? 18.541 24.996 33.937 1.00 27.59 91 GLU A CA 1
ATOM 740 C C . GLU A 1 98 ? 17.655 24.057 33.074 1.00 26.24 91 GLU A C 1
ATOM 741 O O . GLU A 1 98 ? 17.136 23.076 33.575 1.00 27.17 91 GLU A O 1
ATOM 747 N N . ASP A 1 99 ? 17.505 24.354 31.792 1.00 25.84 92 ASP A N 1
ATOM 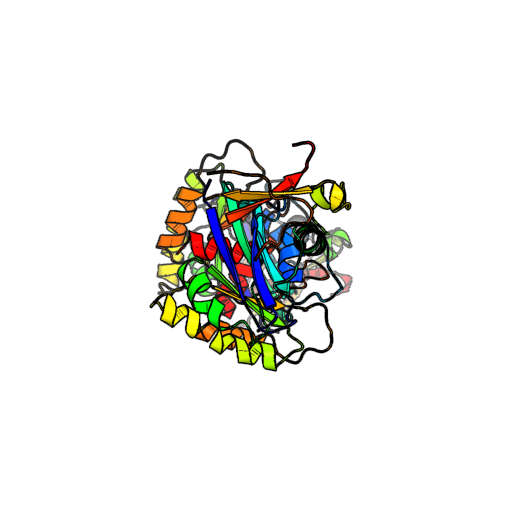748 C CA . ASP A 1 99 ? 16.654 23.586 30.874 1.00 26.09 92 ASP A CA 1
ATOM 749 C C . ASP A 1 99 ? 17.175 22.171 30.602 1.00 25.20 92 ASP A C 1
ATOM 750 O O . ASP A 1 99 ? 16.386 21.280 30.285 1.00 25.32 92 ASP A O 1
ATOM 755 N N . ILE A 1 100 ? 18.492 21.945 30.678 1.00 24.57 93 ILE A N 1
ATOM 756 C CA A ILE A 1 100 ? 19.135 20.637 30.445 0.50 24.20 93 ILE A CA 1
ATOM 757 C CA B ILE A 1 100 ? 18.950 20.601 30.280 0.50 24.07 93 ILE A CA 1
ATOM 758 C C . ILE A 1 100 ? 18.509 19.490 31.218 1.00 24.72 93 ILE A C 1
ATOM 759 O O . ILE A 1 100 ? 18.319 18.376 30.733 1.00 24.87 93 ILE A O 1
ATOM 768 N N . HIS A 1 101 ? 18.273 19.770 32.493 1.00 25.45 94 HIS A N 1
ATOM 769 C CA . HIS A 1 101 ? 17.659 18.803 33.387 1.00 27.87 94 HIS A CA 1
ATOM 770 C C . HIS A 1 101 ? 16.320 18.240 32.815 1.00 27.77 94 HIS A C 1
ATOM 771 O O . HIS A 1 101 ? 16.043 17.045 32.960 1.00 28.38 94 HIS A O 1
ATOM 778 N N . GLN A 1 102 ? 15.501 19.066 32.148 1.00 27.64 95 GLN A N 1
ATOM 779 C CA . GLN A 1 102 ? 14.226 18.596 31.566 1.00 29.34 95 GLN A CA 1
ATOM 780 C C . GLN A 1 102 ? 14.448 17.631 30.392 1.00 27.03 95 GLN A C 1
ATOM 781 O O . GLN A 1 102 ? 13.690 16.661 30.209 1.00 26.09 95 GLN A O 1
ATOM 787 N N . TYR A 1 103 ? 15.497 17.887 29.602 1.00 24.31 96 TYR A N 1
ATOM 788 C CA . TYR A 1 103 ? 15.839 16.958 28.528 1.00 23.40 96 TYR A CA 1
ATOM 789 C C . TYR A 1 103 ? 16.316 15.610 29.074 1.00 22.61 96 TYR A C 1
ATOM 790 O O . TYR A 1 103 ? 15.856 14.581 28.611 1.00 21.90 96 TYR A O 1
ATOM 799 N N . ARG A 1 104 ? 17.230 15.620 30.054 1.00 22.22 97 ARG A N 1
ATOM 800 C CA . ARG A 1 104 ? 17.724 14.380 30.657 1.00 22.58 97 ARG A CA 1
ATOM 801 C C . ARG A 1 104 ? 16.562 13.526 31.208 1.00 23.49 97 ARG A C 1
ATOM 802 O O . ARG A 1 104 ? 16.484 12.317 30.948 1.00 22.89 97 ARG A O 1
ATOM 810 N N . GLU A 1 105 ? 15.656 14.164 31.942 1.00 23.48 98 GLU A N 1
ATOM 811 C CA . GLU A 1 105 ? 14.526 13.448 32.562 1.00 25.12 98 GLU A CA 1
ATOM 812 C C . GLU A 1 105 ? 13.569 12.856 31.521 1.00 24.81 98 GLU A C 1
ATOM 813 O O . GLU A 1 105 ? 13.123 11.718 31.672 1.00 24.43 98 GLU A O 1
ATOM 819 N N . GLN A 1 106 ? 13.257 13.604 30.460 1.00 25.42 99 GLN A N 1
ATOM 820 C CA . GLN A 1 106 ? 12.384 13.068 29.410 1.00 25.71 99 GLN A CA 1
ATOM 821 C C . GLN A 1 106 ? 13.022 11.849 28.723 1.00 25.75 99 GLN A C 1
ATOM 822 O O . GLN A 1 106 ? 12.358 10.812 28.509 1.00 24.52 99 GLN A O 1
ATOM 828 N N . ILE A 1 107 ? 14.309 11.965 28.381 1.00 24.68 100 ILE A N 1
ATOM 829 C CA . ILE A 1 107 ? 15.006 10.855 27.725 1.00 25.55 100 ILE A CA 1
ATOM 830 C C . ILE A 1 107 ? 14.953 9.633 28.643 1.00 26.35 100 ILE A C 1
ATOM 831 O O . ILE A 1 107 ? 14.650 8.529 28.204 1.00 25.88 100 ILE A O 1
ATOM 836 N N . LYS A 1 108 ? 15.248 9.848 29.918 1.00 27.25 101 LYS A N 1
ATOM 837 C CA . LYS A 1 108 ? 15.207 8.773 30.935 1.00 30.29 101 LYS A CA 1
ATOM 838 C C . LYS A 1 108 ? 13.817 8.101 31.025 1.00 29.74 101 LYS A C 1
ATOM 839 O O . LYS A 1 108 ? 13.709 6.877 31.095 1.00 29.81 101 LYS A O 1
ATOM 845 N N . ARG A 1 109 ? 12.763 8.918 31.012 1.00 30.54 102 ARG A N 1
ATOM 846 C CA . ARG A 1 109 ? 11.371 8.466 31.058 1.00 31.13 102 ARG A CA 1
ATOM 847 C C . ARG A 1 109 ? 11.023 7.697 29.776 1.00 30.88 102 ARG A C 1
ATOM 848 O O . ARG A 1 109 ? 10.518 6.558 29.816 1.00 31.06 102 ARG A O 1
ATOM 856 N N . VAL A 1 110 ? 11.305 8.308 28.629 1.00 29.77 103 VAL A N 1
ATOM 857 C CA . VAL A 1 110 ? 10.948 7.724 27.337 1.00 29.01 103 VAL A CA 1
ATOM 858 C C . VAL A 1 110 ? 11.590 6.366 27.102 1.00 29.71 103 VAL A C 1
ATOM 859 O O . VAL A 1 110 ? 10.914 5.446 26.655 1.00 30.04 103 VAL A O 1
ATOM 863 N N . LYS A 1 111 ? 12.877 6.242 27.426 1.00 29.90 104 LYS A N 1
ATOM 864 C CA . LYS A 1 111 ? 13.647 5.027 27.159 1.00 30.91 104 LYS A CA 1
ATOM 865 C C . LYS A 1 111 ? 13.564 4.003 28.322 1.00 31.86 104 LYS A C 1
ATOM 866 O O . LYS A 1 111 ? 14.109 2.891 28.235 1.00 31.52 104 LYS A O 1
ATOM 872 N N . ASP A 1 112 ? 12.867 4.403 29.383 1.00 32.45 105 ASP A N 1
ATOM 873 C CA . ASP A 1 112 ? 12.701 3.610 30.592 1.00 33.66 105 ASP A CA 1
ATOM 874 C C . ASP A 1 112 ? 14.035 3.022 31.081 1.00 33.98 105 ASP A C 1
ATOM 875 O O . ASP A 1 112 ? 14.145 1.811 31.331 1.00 33.37 105 ASP A O 1
ATOM 880 N N . SER A 1 113 ? 15.047 3.887 31.202 1.00 33.96 106 SER A N 1
ATOM 881 C CA . SER A 1 113 ? 16.392 3.464 31.598 1.00 34.15 106 SER A CA 1
ATOM 882 C C . SER A 1 113 ? 17.172 4.565 32.307 1.00 34.70 106 SER A C 1
ATOM 883 O O . SER A 1 113 ? 17.109 5.738 31.922 1.00 34.46 106 SER A O 1
ATOM 886 N N . ASP A 1 114 ? 17.957 4.166 33.302 1.00 34.93 107 ASP A N 1
ATOM 887 C CA . ASP A 1 114 ? 18.819 5.099 34.027 1.00 35.55 107 ASP A CA 1
ATOM 888 C C . ASP A 1 114 ? 20.247 5.061 33.479 1.00 34.80 107 ASP A C 1
ATOM 889 O O . ASP A 1 114 ? 21.168 5.575 34.116 1.00 35.54 107 ASP A O 1
ATOM 894 N N . ASP A 1 115 ? 20.421 4.455 32.301 1.00 32.69 108 ASP A N 1
ATOM 895 C CA . ASP A 1 115 ? 21.734 4.096 31.776 1.00 31.68 108 ASP A CA 1
ATOM 896 C C . ASP A 1 115 ? 21.855 4.441 30.284 1.00 29.27 108 ASP A C 1
ATOM 897 O O . ASP A 1 115 ? 22.596 3.805 29.556 1.00 29.88 108 ASP A O 1
ATOM 902 N N . VAL A 1 116 ? 21.134 5.460 29.833 1.00 26.65 109 VAL A N 1
ATOM 903 C CA . VAL A 1 116 ? 21.145 5.857 28.410 1.00 23.53 109 VAL A CA 1
ATOM 904 C C . VAL A 1 116 ? 22.482 6.575 28.081 1.00 22.17 109 VAL A C 1
ATOM 905 O O . VAL A 1 116 ? 22.873 7.483 28.807 1.00 22.15 109 VAL A O 1
ATOM 909 N N . PRO A 1 117 ? 23.197 6.135 27.027 1.00 20.58 110 PRO A N 1
ATOM 910 C CA . PRO A 1 117 ? 24.420 6.874 26.602 1.00 20.49 110 PRO A CA 1
ATOM 911 C C . PRO A 1 117 ? 24.158 8.381 26.376 1.00 19.54 110 PRO A C 1
ATOM 912 O O . PRO A 1 117 ? 23.274 8.747 25.613 1.00 17.29 110 PRO A O 1
ATOM 916 N N . MET A 1 118 ? 24.896 9.226 27.085 1.00 20.05 111 MET A N 1
ATOM 917 C CA . MET A 1 118 ? 24.738 10.695 27.009 1.00 21.31 111 MET A CA 1
ATOM 918 C C . MET A 1 118 ? 26.047 11.392 27.396 1.00 19.61 111 MET A C 1
ATOM 919 O O . MET A 1 118 ? 26.841 10.860 28.228 1.00 18.05 111 MET A O 1
ATOM 924 N N . VAL A 1 119 ? 26.248 12.594 26.829 1.00 17.36 112 VAL A N 1
ATOM 925 C CA . VAL A 1 119 ? 27.379 13.470 27.207 1.00 17.30 112 VAL A CA 1
ATOM 926 C C . VAL A 1 119 ? 26.820 14.904 27.463 1.00 16.68 112 VAL A C 1
ATOM 927 O O . VAL A 1 119 ? 26.015 15.395 26.665 1.00 17.61 112 VAL A O 1
ATOM 931 N N . LEU A 1 120 ? 27.181 15.515 28.582 1.00 17.00 113 LEU A N 1
ATOM 932 C CA . LEU A 1 120 ? 26.833 16.938 28.855 1.00 17.61 113 LEU A CA 1
ATOM 933 C C . LEU A 1 120 ? 27.864 17.865 28.186 1.00 17.60 113 LEU A C 1
ATOM 934 O O . LEU A 1 120 ? 29.080 17.693 28.369 1.00 18.10 113 LEU A O 1
ATOM 939 N N . VAL A 1 121 ? 27.382 18.815 27.397 1.00 17.85 114 VAL A N 1
ATOM 940 C CA . VAL A 1 121 ? 28.262 19.747 26.641 1.00 17.23 114 VAL A CA 1
ATOM 941 C C . VAL A 1 121 ? 27.977 21.204 27.049 1.00 16.98 114 VAL A C 1
ATOM 942 O O . VAL A 1 121 ? 26.857 21.682 26.898 1.00 16.06 114 VAL A O 1
ATOM 946 N N . GLY A 1 122 ? 29.015 21.908 27.513 1.00 16.28 115 GLY A N 1
ATOM 947 C CA . GLY A 1 122 ? 28.923 23.366 27.704 1.00 15.96 115 GLY A CA 1
ATOM 948 C C . GLY A 1 122 ? 29.539 24.092 26.540 1.00 14.50 115 GLY A C 1
ATOM 949 O O . GLY A 1 122 ? 30.787 24.170 26.426 1.00 15.40 115 GLY A O 1
ATOM 950 N N . ASN A 1 123 ? 28.698 24.583 25.620 1.00 15.64 116 ASN A N 1
ATOM 951 C CA . ASN A 1 123 ? 29.188 25.184 24.374 1.00 15.01 116 ASN A CA 1
ATOM 952 C C . ASN A 1 123 ? 29.460 26.714 24.433 1.00 16.05 116 ASN A C 1
ATOM 953 O O . ASN A 1 123 ? 29.128 27.374 25.405 1.00 17.46 116 ASN A O 1
ATOM 958 N N . LYS A 1 124 ? 30.053 27.258 23.375 1.00 16.18 117 LYS A N 1
ATOM 959 C CA . LYS A 1 124 ? 30.472 28.696 23.315 1.00 16.87 117 LYS A CA 1
ATOM 960 C C . LYS A 1 124 ? 31.605 29.048 24.275 1.00 17.06 117 LYS A C 1
ATOM 961 O O . LYS A 1 124 ? 31.643 30.178 24.830 1.00 18.73 117 LYS A O 1
ATOM 967 N N . CYS A 1 125 ? 32.527 28.107 24.490 1.00 17.79 118 CYS A N 1
ATOM 968 C CA . CYS A 1 125 ? 33.625 28.330 25.425 1.00 18.63 118 CYS A CA 1
ATOM 969 C C . CYS A 1 125 ? 34.656 29.339 24.913 1.00 19.07 118 CYS A C 1
ATOM 970 O O . CYS A 1 125 ? 35.571 29.696 25.636 1.00 21.12 118 CYS A O 1
ATOM 973 N N . ASP A 1 126 ? 34.478 29.829 23.691 1.00 19.13 119 ASP A N 1
ATOM 974 C CA . ASP A 1 126 ? 35.330 30.908 23.142 1.00 19.37 119 ASP A CA 1
ATOM 975 C C . ASP A 1 126 ? 34.930 32.316 23.649 1.00 19.78 119 ASP A C 1
ATOM 976 O O . ASP A 1 126 ? 35.714 33.277 23.553 1.00 19.48 119 ASP A O 1
ATOM 981 N N . LEU A 1 127 ? 33.719 32.440 24.178 1.00 18.94 120 LEU A N 1
ATOM 982 C CA . LEU A 1 127 ? 33.215 33.707 24.661 1.00 19.99 120 LEU A CA 1
ATOM 983 C C . LEU A 1 127 ? 33.706 34.056 26.061 1.00 21.00 120 LEU A C 1
ATOM 984 O O . LEU A 1 127 ? 33.783 33.209 26.944 1.00 20.39 120 LEU A O 1
ATOM 989 N N . ALA A 1 128 ? 34.040 35.329 26.244 1.00 20.80 121 ALA A N 1
ATOM 990 C CA . ALA A 1 128 ? 34.457 35.851 27.558 1.00 21.65 121 ALA A CA 1
ATOM 991 C C . ALA A 1 128 ? 33.257 36.041 28.507 1.00 21.81 121 ALA A C 1
ATOM 992 O O . ALA A 1 128 ? 32.070 36.001 28.089 1.00 21.72 121 ALA A O 1
ATOM 994 N N . ALA A 1 129 ? 33.573 36.221 29.785 1.00 22.02 122 ALA A N 1
ATOM 995 C CA . ALA A 1 129 ? 32.573 36.471 30.830 1.00 22.51 122 ALA A CA 1
ATOM 996 C C . ALA A 1 129 ? 31.429 35.445 30.936 1.00 23.40 122 ALA A C 1
ATOM 997 O O . ALA A 1 129 ? 30.258 35.831 30.977 1.00 24.16 122 ALA A O 1
ATOM 999 N N . ARG A 1 130 ? 31.759 34.144 31.006 1.00 21.78 123 ARG A N 1
ATOM 1000 C CA . ARG A 1 130 ? 30.762 33.088 31.215 1.00 20.80 123 ARG A CA 1
ATOM 1001 C C . ARG A 1 130 ? 29.919 33.320 32.450 1.00 20.94 123 ARG A C 1
ATOM 1002 O O . ARG A 1 130 ? 30.399 33.878 33.451 1.00 20.12 123 ARG A O 1
ATOM 1010 N N . THR A 1 131 ? 28.671 32.862 32.401 1.00 20.65 124 THR A N 1
ATOM 1011 C CA . THR A 1 131 ? 27.755 32.996 33.545 1.00 21.19 124 THR A CA 1
ATOM 1012 C C . THR A 1 131 ? 27.412 31.661 34.233 1.00 21.12 124 THR A C 1
ATOM 1013 O O . THR A 1 131 ? 26.809 31.640 35.316 1.00 19.55 124 THR A O 1
ATOM 1017 N N . VAL A 1 132 ? 27.776 30.553 33.591 1.00 20.31 125 VAL A N 1
ATOM 1018 C CA . VAL A 1 132 ? 27.648 29.231 34.184 1.00 20.56 125 VAL A CA 1
ATOM 1019 C C . VAL A 1 132 ? 29.071 28.721 34.476 1.00 21.27 125 VAL A C 1
ATOM 1020 O O . VAL A 1 132 ? 29.870 28.596 33.554 1.00 19.86 125 VAL A O 1
ATOM 1024 N N . GLU A 1 133 ? 29.348 28.360 35.728 1.00 22.09 126 GLU A N 1
ATOM 1025 C CA . GLU A 1 133 ? 30.658 27.824 36.144 1.00 23.97 126 GLU A CA 1
ATOM 1026 C C . GLU A 1 133 ? 30.855 26.377 35.697 1.00 22.35 126 GLU A C 1
ATOM 1027 O O . GLU A 1 133 ? 29.934 25.574 35.745 1.00 21.41 126 GLU A O 1
ATOM 1033 N N . SER A 1 134 ? 32.068 26.054 35.261 1.00 22.04 127 SER A N 1
ATOM 1034 C CA . SER A 1 134 ? 32.402 24.685 34.871 1.00 21.35 127 SER A CA 1
ATOM 1035 C C . SER A 1 134 ? 32.024 23.731 36.009 1.00 21.22 127 SER A C 1
ATOM 1036 O O . SER A 1 134 ? 31.479 22.665 35.779 1.00 20.37 127 SER A O 1
ATOM 1039 N N . ARG A 1 135 ? 32.302 24.120 37.247 1.00 21.34 128 ARG A N 1
ATOM 1040 C CA . ARG A 1 135 ? 32.095 23.205 38.331 1.00 23.40 128 ARG A CA 1
ATOM 1041 C C . ARG A 1 135 ? 30.616 22.854 38.559 1.00 23.24 128 ARG A C 1
ATOM 1042 O O . ARG A 1 135 ? 30.311 21.721 38.946 1.00 23.23 128 ARG A O 1
ATOM 1050 N N . GLN A 1 136 ? 29.717 23.812 38.304 1.00 22.70 129 GLN A N 1
ATOM 1051 C CA . GLN A 1 136 ? 28.266 23.572 38.344 1.00 24.08 129 GLN A CA 1
ATOM 1052 C C . GLN A 1 136 ? 27.882 22.440 37.378 1.00 22.38 129 GLN A C 1
ATOM 1053 O O . GLN A 1 136 ? 27.119 21.528 37.728 1.00 22.78 129 GLN A O 1
ATOM 1059 N N . ALA A 1 137 ? 28.381 22.517 36.147 1.00 20.97 130 ALA A N 1
ATOM 1060 C CA . ALA A 1 137 ? 28.145 21.450 35.151 1.00 20.68 130 ALA A CA 1
ATOM 1061 C C . ALA A 1 137 ? 28.817 20.120 35.506 1.00 19.90 130 ALA A C 1
ATOM 1062 O O . ALA A 1 137 ? 28.229 19.053 35.272 1.00 20.12 130 ALA A O 1
ATOM 1064 N N . GLN A 1 138 ? 30.033 20.168 36.070 1.00 19.71 131 GLN A N 1
ATOM 1065 C CA . GLN A 1 138 ? 30.720 18.946 36.549 1.00 20.82 131 GLN A CA 1
ATOM 1066 C C . GLN A 1 138 ? 29.898 18.179 37.605 1.00 21.54 131 GLN A C 1
ATOM 1067 O O . GLN A 1 138 ? 29.747 16.943 37.537 1.00 21.67 131 GLN A O 1
ATOM 1073 N N . ASP A 1 139 ? 29.396 18.921 38.583 1.00 21.92 132 ASP A N 1
ATOM 1074 C CA . ASP A 1 139 ? 28.493 18.388 39.589 1.00 23.86 132 ASP A CA 1
ATOM 1075 C C . ASP A 1 139 ? 27.231 17.764 39.000 1.00 23.43 132 ASP A C 1
ATOM 1076 O O . ASP A 1 139 ? 26.851 16.668 39.399 1.00 22.83 132 ASP A O 1
ATOM 1081 N N . LEU A 1 140 ? 26.605 18.432 38.026 1.00 23.29 133 LEU A N 1
ATOM 1082 C CA . LEU A 1 140 ? 25.436 17.856 37.365 1.00 22.92 133 LEU A CA 1
ATOM 1083 C C . LEU A 1 140 ? 25.790 16.565 36.627 1.00 23.00 133 LEU A C 1
ATOM 1084 O O . LEU A 1 140 ? 25.118 15.548 36.823 1.00 21.79 133 LEU A O 1
ATOM 1089 N N . ALA A 1 141 ? 26.830 16.601 35.792 1.00 22.17 134 ALA A N 1
ATOM 1090 C CA . ALA A 1 141 ? 27.286 15.396 35.088 1.00 22.75 134 ALA A CA 1
ATOM 1091 C C . ALA A 1 141 ? 27.564 14.230 36.045 1.00 22.83 134 ALA A C 1
ATOM 1092 O O . ALA A 1 141 ? 27.235 13.076 35.743 1.00 22.67 134 ALA A O 1
ATOM 1094 N N . ARG A 1 142 ? 28.222 14.518 37.167 1.00 23.28 135 ARG A N 1
ATOM 1095 C CA . ARG A 1 142 ? 28.539 13.463 38.150 1.00 24.45 135 ARG A CA 1
ATOM 1096 C C . ARG A 1 142 ? 27.259 12.785 38.669 1.00 24.16 135 ARG A C 1
ATOM 1097 O O . ARG A 1 142 ? 27.209 11.565 38.730 1.00 24.72 135 ARG A O 1
ATOM 1105 N N . SER A 1 143 ? 26.234 13.579 38.986 1.00 23.65 136 SER A N 1
ATOM 1106 C CA . SER A 1 143 ? 24.960 13.068 39.489 1.00 24.46 136 SER A CA 1
ATOM 1107 C C . SER A 1 143 ? 24.217 12.206 38.467 1.00 25.24 136 SER A C 1
ATOM 1108 O O . SER A 1 143 ? 23.405 11.354 38.866 1.00 25.49 136 SER A O 1
ATOM 1111 N N . TYR A 1 144 ? 24.499 12.421 37.171 1.00 23.82 137 TYR A N 1
ATOM 1112 C CA . TYR A 1 144 ? 23.901 11.659 36.071 1.00 23.46 137 TYR A CA 1
ATOM 1113 C C . TYR A 1 144 ? 24.749 10.459 35.694 1.00 23.42 137 TYR A C 1
ATOM 1114 O O . TYR A 1 144 ? 24.264 9.556 34.994 1.00 24.14 137 TYR A O 1
ATOM 1123 N N . GLY A 1 145 ? 26.012 10.448 36.131 1.00 22.36 138 GLY A N 1
ATOM 1124 C CA . GLY A 1 145 ? 26.938 9.376 35.752 1.00 22.28 138 GLY A CA 1
ATOM 1125 C C . GLY A 1 145 ? 27.454 9.456 34.316 1.00 22.42 138 GLY A C 1
ATOM 1126 O O . GLY A 1 145 ? 27.737 8.426 33.699 1.00 23.09 138 GLY A O 1
ATOM 1127 N N . ILE A 1 146 ? 27.616 10.676 33.777 1.00 20.50 139 ILE A N 1
ATOM 1128 C CA . ILE A 1 146 ? 27.950 10.877 32.362 1.00 19.51 139 ILE A CA 1
ATOM 1129 C C . ILE A 1 146 ? 29.149 11.862 32.209 1.00 18.90 139 ILE A C 1
ATOM 1130 O O . ILE A 1 146 ? 29.427 12.633 33.131 1.00 19.99 139 ILE A O 1
ATOM 1135 N N . PRO A 1 147 ? 29.882 11.816 31.071 1.00 19.01 140 PRO A N 1
ATOM 1136 C CA . PRO A 1 147 ? 30.963 12.814 30.874 1.00 19.23 140 PRO A CA 1
ATOM 1137 C C . PRO A 1 147 ? 30.461 14.257 30.691 1.00 19.20 140 PRO A C 1
ATOM 1138 O O . PRO A 1 147 ? 29.363 14.471 30.116 1.00 19.26 140 PRO A O 1
ATOM 1142 N N . TYR A 1 148 ? 31.267 15.219 31.159 1.00 18.08 141 TYR A N 1
ATOM 1143 C CA . TYR A 1 148 ? 31.110 16.632 30.788 1.00 18.51 141 TYR A CA 1
ATOM 1144 C C . TYR A 1 148 ? 32.310 17.119 29.986 1.00 17.90 141 TYR A C 1
ATOM 1145 O O . TYR A 1 148 ? 33.469 16.924 30.409 1.00 18.21 141 TYR A O 1
ATOM 1154 N N . ILE A 1 149 ? 32.037 17.820 28.876 1.00 16.62 142 ILE A N 1
ATOM 1155 C CA . ILE A 1 149 ? 33.062 18.409 28.018 1.00 18.26 142 ILE A CA 1
ATOM 1156 C C . ILE A 1 149 ? 32.638 19.831 27.584 1.00 17.06 142 ILE A C 1
ATOM 1157 O O . ILE A 1 149 ? 31.485 20.024 27.224 1.00 17.00 142 ILE A O 1
ATOM 1162 N N . GLU A 1 150 ? 33.552 20.807 27.640 1.00 16.41 143 GLU A N 1
ATOM 1163 C CA . GLU A 1 150 ? 33.331 22.137 27.042 1.00 17.19 143 GLU A CA 1
ATOM 1164 C C . GLU A 1 150 ? 33.794 22.239 25.595 1.00 16.58 143 GLU A C 1
ATOM 1165 O O . GLU A 1 150 ? 34.821 21.652 25.202 1.00 18.10 143 GLU A O 1
ATOM 1171 N N . THR A 1 151 ? 33.017 22.971 24.795 1.00 15.96 144 THR A N 1
ATOM 1172 C CA . THR A 1 151 ? 33.225 23.062 23.338 1.00 15.25 144 THR A CA 1
ATOM 1173 C C . THR A 1 151 ? 33.062 24.493 22.814 1.00 15.65 144 THR A C 1
ATOM 1174 O O . THR A 1 151 ? 32.405 25.329 23.446 1.00 15.89 144 THR A O 1
ATOM 1178 N N . SER A 1 152 ? 33.621 24.739 21.637 1.00 15.24 145 SER A N 1
ATOM 1179 C CA . SER A 1 152 ? 33.308 25.932 20.837 1.00 15.85 145 SER A CA 1
ATOM 1180 C C . SER A 1 152 ? 33.128 25.447 19.406 1.00 15.44 145 SER A C 1
ATOM 1181 O O . SER A 1 152 ? 34.074 24.949 18.770 1.00 15.19 145 SER A O 1
ATOM 1184 N N . ALA A 1 153 ? 31.903 25.542 18.924 1.00 15.72 146 ALA A N 1
ATOM 1185 C CA . ALA A 1 153 ? 31.652 25.414 17.499 1.00 16.85 146 ALA A CA 1
ATOM 1186 C C . ALA A 1 153 ? 32.438 26.423 16.624 1.00 17.09 146 ALA A C 1
ATOM 1187 O O . ALA A 1 153 ? 32.732 26.161 15.465 1.00 18.02 146 ALA A O 1
ATOM 1189 N N . LYS A 1 154 ? 32.744 27.596 17.177 1.00 16.45 147 LYS A N 1
ATOM 1190 C CA . LYS A 1 154 ? 33.477 28.626 16.440 1.00 17.25 147 LYS A CA 1
ATOM 1191 C C . LYS A 1 154 ? 34.965 28.288 16.243 1.00 17.43 147 LYS A C 1
ATOM 1192 O O . LYS A 1 154 ? 35.516 28.481 15.162 1.00 18.44 147 LYS A O 1
ATOM 1198 N N . THR A 1 155 ? 35.604 27.773 17.278 1.00 17.46 148 THR A N 1
ATOM 1199 C CA . THR A 1 155 ? 37.034 27.465 17.209 1.00 18.04 148 THR A CA 1
ATOM 1200 C C . THR A 1 155 ? 37.352 25.978 17.043 1.00 17.12 148 THR A C 1
ATOM 1201 O O . THR A 1 155 ? 38.528 25.662 16.885 1.00 16.17 148 THR A O 1
ATOM 1205 N N . ARG A 1 156 ? 36.321 25.111 17.065 1.00 16.52 149 ARG A N 1
ATOM 1206 C CA . ARG A 1 156 ? 36.441 23.633 17.044 1.00 17.93 149 ARG A CA 1
ATOM 1207 C C . ARG A 1 156 ? 36.948 23.031 18.359 1.00 17.99 149 ARG A C 1
ATOM 1208 O O . ARG A 1 156 ? 37.045 21.820 18.471 1.00 18.66 149 ARG A O 1
ATOM 1216 N N . GLN A 1 157 ? 37.312 23.867 19.343 1.00 17.47 150 GLN A N 1
ATOM 1217 C CA . GLN A 1 157 ? 37.703 23.360 20.658 1.00 17.90 150 GLN A CA 1
ATOM 1218 C C . GLN A 1 157 ? 36.692 22.297 21.160 1.00 17.78 150 GLN A C 1
ATOM 1219 O O . GLN A 1 157 ? 35.456 22.556 21.247 1.00 16.71 150 GLN A O 1
ATOM 1225 N N . GLY A 1 158 ? 37.217 21.106 21.462 1.00 17.68 151 GLY A N 1
ATOM 1226 C CA . GLY A 1 158 ? 36.416 20.031 22.022 1.00 16.95 151 GLY A CA 1
ATOM 1227 C C . GLY A 1 158 ? 35.337 19.375 21.156 1.00 16.90 151 GLY A C 1
ATOM 1228 O O . GLY A 1 158 ? 34.683 18.435 21.619 1.00 17.00 151 GLY A O 1
ATOM 1229 N N . VAL A 1 159 ? 35.156 19.821 19.913 1.00 17.26 152 VAL A N 1
ATOM 1230 C CA . VAL A 1 159 ? 34.009 19.339 19.122 1.00 18.22 152 VAL A CA 1
ATOM 1231 C C . VAL A 1 159 ? 34.112 17.837 18.741 1.00 19.00 152 VAL A C 1
ATOM 1232 O O . VAL A 1 159 ? 33.174 17.083 18.980 1.00 17.41 152 VAL A O 1
ATOM 1236 N N . GLU A 1 160 ? 35.224 17.426 18.125 1.00 20.31 153 GLU A N 1
ATOM 1237 C CA . GLU A 1 160 ? 35.423 15.992 17.833 1.00 23.18 153 GLU A CA 1
ATOM 1238 C C . GLU A 1 160 ? 35.404 15.177 19.118 1.00 22.26 153 GLU A C 1
ATOM 1239 O O . GLU A 1 160 ? 34.814 14.099 19.151 1.00 21.64 153 GLU A O 1
ATOM 1245 N N . ASP A 1 161 ? 36.040 15.703 20.170 1.00 21.87 154 ASP A N 1
ATOM 1246 C CA . ASP A 1 161 ? 36.076 15.008 21.459 1.00 22.11 154 ASP A CA 1
ATOM 1247 C C . ASP A 1 161 ? 34.682 14.763 21.990 1.00 21.39 154 ASP A C 1
ATOM 1248 O O . ASP A 1 161 ? 34.399 13.662 22.497 1.00 19.76 154 ASP A O 1
ATOM 1253 N N . ALA A 1 162 ? 33.804 15.777 21.916 1.00 19.38 155 ALA A N 1
ATOM 1254 C CA . ALA A 1 162 ? 32.452 15.616 22.456 1.00 18.22 155 ALA A CA 1
ATOM 1255 C C . ALA A 1 162 ? 31.649 14.504 21.694 1.00 18.48 155 ALA A C 1
ATOM 1256 O O . ALA A 1 162 ? 31.104 13.575 22.311 1.00 17.83 155 ALA A O 1
ATOM 1258 N N . PHE A 1 163 ? 31.623 14.563 20.360 1.00 17.88 156 PHE A N 1
ATOM 1259 C CA . PHE A 1 163 ? 30.879 13.568 19.562 1.00 17.72 156 PHE A CA 1
ATOM 1260 C C . PHE A 1 163 ? 31.499 12.145 19.657 1.00 19.43 156 PHE A C 1
ATOM 1261 O O . PHE A 1 163 ? 30.769 11.141 19.757 1.00 18.56 156 PHE A O 1
ATOM 1269 N N . TYR A 1 164 ? 32.831 12.058 19.634 1.00 19.03 157 TYR A N 1
ATOM 1270 C CA . TYR A 1 164 ? 33.479 10.736 19.695 1.00 21.08 157 TYR A CA 1
ATOM 1271 C C . TYR A 1 164 ? 33.352 10.115 21.070 1.00 20.68 157 TYR A C 1
ATOM 1272 O O . TYR A 1 164 ? 33.235 8.890 21.184 1.00 20.33 157 TYR A O 1
ATOM 1281 N N . THR A 1 165 ? 33.368 10.948 22.112 1.00 20.07 158 THR A N 1
ATOM 1282 C CA . THR A 1 165 ? 33.108 10.474 23.455 1.00 20.13 158 THR A CA 1
ATOM 1283 C C . THR A 1 165 ? 31.690 9.849 23.510 1.00 19.81 158 THR A C 1
ATOM 1284 O O . THR A 1 165 ? 31.500 8.787 24.106 1.00 18.45 158 THR A O 1
ATOM 1288 N N . LEU A 1 166 ? 30.704 10.524 22.916 1.00 19.52 159 LEU A N 1
ATOM 1289 C CA . LEU A 1 166 ? 29.344 9.969 22.854 1.00 19.68 159 LEU A CA 1
ATOM 1290 C C . LEU A 1 166 ? 29.275 8.621 22.055 1.00 20.86 159 LEU A C 1
ATOM 1291 O O . LEU A 1 166 ? 28.658 7.660 22.525 1.00 19.72 159 LEU A O 1
ATOM 1296 N N . VAL A 1 167 ? 29.926 8.557 20.889 1.00 20.57 160 VAL A N 1
ATOM 1297 C CA . VAL A 1 167 ? 30.009 7.282 20.116 1.00 21.30 160 VAL A CA 1
ATOM 1298 C C . VAL A 1 167 ? 30.581 6.171 21.013 1.00 21.35 160 VAL A C 1
ATOM 1299 O O . VAL A 1 167 ? 30.044 5.059 21.075 1.00 21.95 160 VAL A O 1
ATOM 1303 N N . ARG A 1 168 ? 31.654 6.497 21.734 1.00 21.80 161 ARG A N 1
ATOM 1304 C CA . ARG A 1 168 ? 32.280 5.558 22.651 1.00 21.66 161 ARG A CA 1
ATOM 1305 C C . ARG A 1 168 ? 31.345 5.093 23.766 1.00 22.60 161 ARG A C 1
ATOM 1306 O O . ARG A 1 168 ? 31.374 3.923 24.147 1.00 22.54 161 ARG A O 1
ATOM 1314 N N . GLU A 1 169 ? 30.536 5.999 24.316 1.00 21.87 162 GLU A N 1
ATOM 1315 C CA . GLU A 1 169 ? 29.564 5.643 25.345 1.00 21.73 162 GLU A CA 1
ATOM 1316 C C . GLU A 1 169 ? 28.564 4.629 24.818 1.00 21.44 162 GLU A C 1
ATOM 1317 O O . GLU A 1 169 ? 28.126 3.772 25.568 1.00 20.82 162 GLU A O 1
ATOM 1323 N N . ILE A 1 170 ? 28.164 4.764 23.553 1.00 21.42 163 ILE A N 1
ATOM 1324 C CA . ILE A 1 170 ? 27.247 3.785 22.920 1.00 20.93 163 ILE A CA 1
ATOM 1325 C C . ILE A 1 170 ? 27.976 2.462 22.671 1.00 22.08 163 ILE A C 1
ATOM 1326 O O . ILE A 1 170 ? 27.490 1.393 23.072 1.00 20.69 163 ILE A O 1
ATOM 1331 N N . ARG A 1 171 ? 29.143 2.549 22.020 1.00 22.13 164 ARG A N 1
ATOM 1332 C CA . ARG A 1 171 ? 29.988 1.393 21.731 1.00 22.59 164 ARG A CA 1
ATOM 1333 C C . ARG A 1 171 ? 30.334 0.544 22.980 1.00 23.04 164 ARG A C 1
ATOM 1334 O O . ARG A 1 171 ? 30.285 -0.700 22.918 1.00 22.29 164 ARG A O 1
ATOM 1342 N N . GLN A 1 172 ? 30.685 1.195 24.089 1.00 23.16 165 GLN A N 1
ATOM 1343 C CA . GLN A 1 172 ? 31.082 0.484 25.334 1.00 24.50 165 GLN A CA 1
ATOM 1344 C C . GLN A 1 172 ? 29.911 0.073 26.255 1.00 27.94 165 GLN A C 1
ATOM 1345 O O . GLN A 1 172 ? 30.114 -0.574 27.303 1.00 28.58 165 GLN A O 1
ATOM 1351 N N . HIS A 1 173 ? 28.686 0.392 25.835 1.00 30.15 166 HIS A N 1
ATOM 1352 C CA . HIS A 1 173 ? 27.482 0.110 26.621 1.00 33.27 166 HIS A CA 1
ATOM 1353 C C . HIS A 1 173 ? 27.222 -1.384 26.643 1.00 34.06 166 HIS A C 1
ATOM 1354 O O . HIS A 1 173 ? 27.608 -2.154 25.742 1.00 34.82 166 HIS A O 1
ATOM 1362 N N . MET B 1 8 ? 43.557 26.202 41.596 1.00 39.81 1 MET B N 1
ATOM 1363 C CA . MET B 1 8 ? 44.222 25.294 40.614 1.00 39.16 1 MET B CA 1
ATOM 1364 C C . MET B 1 8 ? 44.365 23.900 41.221 1.00 37.71 1 MET B C 1
ATOM 1365 O O . MET B 1 8 ? 45.113 23.705 42.196 1.00 37.34 1 MET B O 1
ATOM 1370 N N . THR B 1 9 ? 43.646 22.939 40.646 1.00 35.54 2 THR B N 1
ATOM 1371 C CA . THR B 1 9 ? 43.710 21.552 41.098 1.00 34.44 2 THR B CA 1
ATOM 1372 C C . THR B 1 9 ? 44.934 20.865 40.509 1.00 33.39 2 THR B C 1
ATOM 1373 O O . THR B 1 9 ? 45.230 21.062 39.325 1.00 33.02 2 THR B O 1
ATOM 1377 N N . GLU B 1 10 ? 45.658 20.099 41.330 1.00 31.84 3 GLU B N 1
ATOM 1378 C CA . GLU B 1 10 ? 46.742 19.257 40.822 1.00 31.94 3 GLU B CA 1
ATOM 1379 C C . GLU B 1 10 ? 46.201 17.856 40.585 1.00 29.96 3 GLU B C 1
ATOM 1380 O O . GLU B 1 10 ? 45.433 17.339 41.405 1.00 30.01 3 GLU B O 1
ATOM 1386 N N . TYR B 1 11 ? 46.589 17.262 39.458 1.00 27.96 4 TYR B N 1
ATOM 1387 C CA . TYR B 1 11 ? 46.231 15.862 39.138 1.00 25.87 4 TYR B CA 1
ATOM 1388 C C . TYR B 1 11 ? 47.495 15.030 39.026 1.00 25.12 4 TYR B C 1
ATOM 1389 O O . TYR B 1 11 ? 48.385 15.373 38.245 1.00 24.95 4 TYR B O 1
ATOM 1398 N N . LYS B 1 12 ? 47.538 13.918 39.756 1.00 23.56 5 LYS B N 1
ATOM 1399 C CA . LYS B 1 12 ? 48.663 12.993 39.705 1.00 23.61 5 LYS B CA 1
ATOM 1400 C C . LYS B 1 12 ? 48.392 11.804 38.778 1.00 23.05 5 LYS B C 1
ATOM 1401 O O . LYS B 1 12 ? 47.681 10.837 39.157 1.00 22.16 5 LYS B O 1
ATOM 1407 N N . LEU B 1 13 ? 48.935 11.894 37.564 1.00 22.06 6 LEU B N 1
ATOM 1408 C CA . LEU B 1 13 ? 48.752 10.884 36.505 1.00 22.17 6 LEU B CA 1
ATOM 1409 C C . LEU B 1 13 ? 49.983 9.993 36.433 1.00 22.70 6 LEU B C 1
ATOM 1410 O O . LEU B 1 13 ? 51.131 10.481 36.617 1.00 22.76 6 LEU B O 1
ATOM 1415 N N . VAL B 1 14 ? 49.743 8.696 36.187 1.00 21.66 7 VAL B N 1
ATOM 1416 C CA . VAL B 1 14 ? 50.816 7.719 36.064 1.00 21.67 7 VAL B CA 1
ATOM 1417 C C . VAL B 1 14 ? 50.652 6.971 34.759 1.00 21.69 7 VAL B C 1
ATOM 1418 O O . VAL B 1 14 ? 49.585 6.433 34.478 1.00 22.70 7 VAL B O 1
ATOM 1422 N N . VAL B 1 15 ? 51.720 6.941 33.972 1.00 21.78 8 VAL B N 1
ATOM 1423 C CA . VAL B 1 15 ? 51.749 6.203 32.717 1.00 20.98 8 VAL B CA 1
ATOM 1424 C C . VAL B 1 15 ? 52.437 4.826 32.859 1.00 20.56 8 VAL B C 1
ATOM 1425 O O . VAL B 1 15 ? 53.621 4.744 33.200 1.00 20.46 8 VAL B O 1
ATOM 1429 N N . VAL B 1 16 ? 51.701 3.751 32.578 1.00 19.86 9 VAL B N 1
ATOM 1430 C CA . VAL B 1 16 ? 52.192 2.377 32.835 1.00 20.42 9 VAL B CA 1
ATOM 1431 C C . VAL B 1 16 ? 51.993 1.499 31.601 1.00 20.99 9 VAL B C 1
ATOM 1432 O O . VAL B 1 16 ? 51.176 1.834 30.717 1.00 20.05 9 VAL B O 1
ATOM 1436 N N . GLY B 1 17 ? 52.734 0.389 31.524 1.00 20.33 10 GLY B N 1
ATOM 1437 C CA . GLY B 1 17 ? 52.713 -0.451 30.339 1.00 20.74 10 GLY B CA 1
ATOM 1438 C C . GLY B 1 17 ? 54.053 -1.133 30.075 1.00 22.45 10 GLY B C 1
ATOM 1439 O O . GLY B 1 17 ? 55.109 -0.694 30.586 1.00 21.63 10 GLY B O 1
ATOM 1440 N N . ALA B 1 18 ? 54.009 -2.185 29.259 1.00 22.36 11 ALA B N 1
ATOM 1441 C CA . ALA B 1 18 ? 55.197 -2.961 28.881 1.00 23.06 11 ALA B CA 1
ATOM 1442 C C . ALA B 1 18 ? 56.318 -2.167 28.199 1.00 23.87 11 ALA B C 1
ATOM 1443 O O . ALA B 1 18 ? 56.146 -1.066 27.668 1.00 22.58 11 ALA B O 1
ATOM 1445 N N . VAL B 1 19 ? 57.495 -2.785 28.196 1.00 23.96 12 VAL B N 1
ATOM 1446 C CA . VAL B 1 19 ? 58.658 -2.185 27.609 1.00 24.33 12 VAL B CA 1
ATOM 1447 C C . VAL B 1 19 ? 58.391 -1.765 26.155 1.00 23.36 12 VAL B C 1
ATOM 1448 O O . VAL B 1 19 ? 57.786 -2.521 25.384 1.00 24.08 12 VAL B O 1
ATOM 1452 N N . GLY B 1 20 ? 58.789 -0.544 25.790 1.00 22.72 13 GLY B N 1
ATOM 1453 C CA . GLY B 1 20 ? 58.751 -0.085 24.382 1.00 22.13 13 GLY B CA 1
ATOM 1454 C C . GLY B 1 20 ? 57.413 0.260 23.720 1.00 22.51 13 GLY B C 1
ATOM 1455 O O . GLY B 1 20 ? 57.355 0.431 22.496 1.00 23.02 13 GLY B O 1
ATOM 1456 N N . VAL B 1 21 ? 56.337 0.370 24.507 1.00 22.58 14 VAL B N 1
ATOM 1457 C CA . VAL B 1 21 ? 54.987 0.613 23.960 1.00 20.65 14 VAL B CA 1
ATOM 1458 C C . VAL B 1 21 ? 54.746 2.093 23.566 1.00 22.15 14 VAL B C 1
ATOM 1459 O O . VAL B 1 21 ? 53.828 2.397 22.784 1.00 20.72 14 VAL B O 1
ATOM 1463 N N . GLY B 1 22 ? 55.556 2.994 24.130 1.00 22.06 15 GLY B N 1
ATOM 1464 C CA . GLY B 1 22 ? 55.509 4.404 23.775 1.00 21.32 15 GLY B CA 1
ATOM 1465 C C . GLY B 1 22 ? 55.091 5.301 24.929 1.00 21.37 15 GLY B C 1
ATOM 1466 O O . GLY B 1 22 ? 54.598 6.398 24.677 1.00 21.72 15 GLY B O 1
ATOM 1467 N N . LYS B 1 23 ? 55.298 4.865 26.180 1.00 21.08 16 LYS B N 1
ATOM 1468 C CA . LYS B 1 23 ? 54.913 5.684 27.367 1.00 20.00 16 LYS B CA 1
ATOM 1469 C C . LYS B 1 23 ? 55.648 7.049 27.390 1.00 20.45 16 LYS B C 1
ATOM 1470 O O . LYS B 1 23 ? 55.041 8.120 27.600 1.00 20.40 16 LYS B O 1
ATOM 1476 N N . SER B 1 24 ? 56.966 6.994 27.187 1.00 20.67 17 SER B N 1
ATOM 1477 C CA . SER B 1 24 ? 57.795 8.186 27.197 1.00 21.09 17 SER B CA 1
ATOM 1478 C C . SER B 1 24 ? 57.505 9.061 25.964 1.00 21.05 17 SER B C 1
ATOM 1479 O O . SER B 1 24 ? 57.390 10.273 26.090 1.00 21.45 17 SER B O 1
ATOM 1482 N N . ALA B 1 25 ? 57.354 8.445 24.793 1.00 20.73 18 ALA B N 1
ATOM 1483 C CA . ALA B 1 25 ? 57.094 9.240 23.583 1.00 21.46 18 ALA B CA 1
ATOM 1484 C C . ALA B 1 25 ? 55.751 9.988 23.721 1.00 20.91 18 ALA B C 1
ATOM 1485 O O . ALA B 1 25 ? 55.643 11.150 23.335 1.00 22.10 18 ALA B O 1
ATOM 1487 N N . LEU B 1 26 ? 54.733 9.336 24.299 1.00 21.18 19 LEU B N 1
ATOM 1488 C CA . LEU B 1 26 ? 53.428 9.992 24.566 1.00 20.76 19 LEU B CA 1
ATOM 1489 C C . LEU B 1 26 ? 53.558 11.183 25.523 1.00 21.51 19 LEU B C 1
ATOM 1490 O O . LEU B 1 26 ? 53.030 12.281 25.277 1.00 22.52 19 LEU B O 1
ATOM 1495 N N . THR B 1 27 ? 54.270 10.958 26.611 1.00 22.21 20 THR B N 1
ATOM 1496 C CA . THR B 1 27 ? 54.464 11.968 27.663 1.00 23.49 20 THR B CA 1
ATOM 1497 C C . THR B 1 27 ? 55.241 13.195 27.111 1.00 23.43 20 THR B C 1
ATOM 1498 O O . THR B 1 27 ? 54.817 14.335 27.269 1.00 23.99 20 THR B O 1
ATOM 1502 N N . ILE B 1 28 ? 56.346 12.929 26.425 1.00 23.44 21 ILE B N 1
ATOM 1503 C CA . ILE B 1 28 ? 57.192 13.977 25.799 1.00 23.98 21 ILE B CA 1
ATOM 1504 C C . ILE B 1 28 ? 56.470 14.764 24.675 1.00 24.77 21 ILE B C 1
ATOM 1505 O O . ILE B 1 28 ? 56.669 15.971 24.542 1.00 25.28 21 ILE B O 1
ATOM 1510 N N . GLN B 1 29 ? 55.604 14.095 23.906 1.00 25.67 22 GLN B N 1
ATOM 1511 C CA . GLN B 1 29 ? 54.708 14.785 22.982 1.00 27.03 22 GLN B CA 1
ATOM 1512 C C . GLN B 1 29 ? 53.788 15.762 23.693 1.00 26.54 22 GLN B C 1
ATOM 1513 O O . GLN B 1 29 ? 53.583 16.888 23.226 1.00 26.46 22 GLN B O 1
ATOM 1519 N N . LEU B 1 30 ? 53.191 15.318 24.791 1.00 25.97 23 LEU B N 1
ATOM 1520 C CA . LEU B 1 30 ? 52.292 16.193 25.526 1.00 26.88 23 LEU B CA 1
ATOM 1521 C C . LEU B 1 30 ? 53.062 17.367 26.147 1.00 27.40 23 LEU B C 1
ATOM 1522 O O . LEU B 1 30 ? 52.601 18.500 26.100 1.00 27.60 23 LEU B O 1
ATOM 1527 N N . ILE B 1 31 ? 54.215 17.082 26.750 1.00 28.59 24 ILE B N 1
ATOM 1528 C CA . ILE B 1 31 ? 54.929 18.108 27.522 1.00 29.97 24 ILE B CA 1
ATOM 1529 C C . ILE B 1 31 ? 55.796 19.015 26.625 1.00 31.60 24 ILE B C 1
ATOM 1530 O O . ILE B 1 31 ? 55.779 20.234 26.766 1.00 32.10 24 ILE B O 1
ATOM 1535 N N . GLN B 1 32 ? 56.528 18.419 25.696 1.00 32.77 25 GLN B N 1
ATOM 1536 C CA A GLN B 1 32 ? 57.551 19.151 24.959 0.50 33.54 25 GLN B CA 1
ATOM 1537 C CA B GLN B 1 32 ? 57.552 19.145 24.942 0.50 33.79 25 GLN B CA 1
ATOM 1538 C C . GLN B 1 32 ? 57.230 19.308 23.454 1.00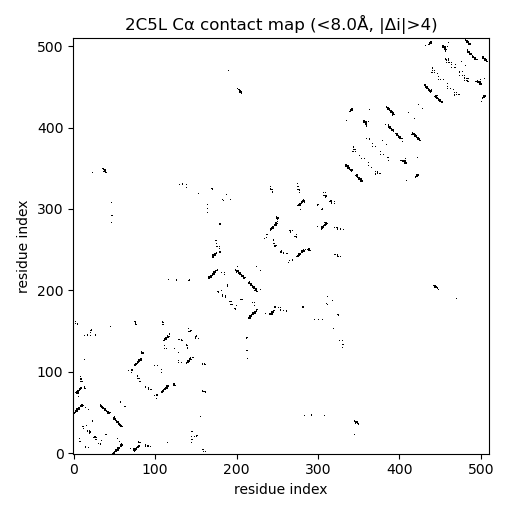 34.43 25 GLN B C 1
ATOM 1539 O O . GLN B 1 32 ? 58.023 19.875 22.695 1.00 34.74 25 GLN B O 1
ATOM 1550 N N . ASN B 1 33 ? 56.048 18.825 23.046 1.00 34.99 26 ASN B N 1
ATOM 1551 C CA . ASN B 1 33 ? 55.533 18.931 21.673 1.00 36.29 26 ASN B CA 1
ATOM 1552 C C . ASN B 1 33 ? 56.458 18.447 20.565 1.00 36.51 26 ASN B C 1
ATOM 1553 O O . ASN B 1 33 ? 56.491 19.023 19.473 1.00 36.67 26 ASN B O 1
ATOM 1558 N N . HIS B 1 34 ? 57.201 17.385 20.837 1.00 36.49 27 HIS B N 1
ATOM 1559 C CA . HIS B 1 34 ? 57.990 16.752 19.805 1.00 36.47 27 HIS B CA 1
ATOM 1560 C C . HIS B 1 34 ? 58.038 15.234 20.022 1.00 35.41 27 HIS B C 1
ATOM 1561 O O . HIS B 1 34 ? 57.850 14.754 21.146 1.00 34.15 27 HIS B O 1
ATOM 1568 N N . PHE B 1 35 ? 58.275 14.503 18.933 1.00 34.36 28 PHE B N 1
ATOM 1569 C CA . PHE B 1 35 ? 58.332 13.048 18.927 1.00 34.56 28 PHE B CA 1
ATOM 1570 C C . PHE B 1 35 ? 59.771 12.547 18.976 1.00 35.63 28 PHE B C 1
ATOM 1571 O O . PHE B 1 35 ? 60.586 12.854 18.097 1.00 35.37 28 PHE B O 1
ATOM 1579 N N . VAL B 1 36 ? 60.062 11.757 20.003 1.00 36.97 29 VAL B N 1
ATOM 1580 C CA . VAL B 1 36 ? 61.381 11.145 20.201 1.00 38.31 29 VAL B CA 1
ATOM 1581 C C . VAL B 1 36 ? 61.444 9.790 19.471 1.00 38.67 29 VAL B C 1
ATOM 1582 O O . VAL B 1 36 ? 60.724 8.840 19.827 1.00 38.30 29 VAL B O 1
ATOM 1586 N N . ASP B 1 37 ? 62.277 9.699 18.434 1.00 38.92 30 ASP B N 1
ATOM 1587 C CA . ASP B 1 37 ? 62.394 8.421 17.727 1.00 40.08 30 ASP B CA 1
ATOM 1588 C C . ASP B 1 37 ? 63.449 7.462 18.295 1.00 39.32 30 ASP B C 1
ATOM 1589 O O . ASP B 1 37 ? 63.417 6.270 18.014 1.00 39.57 30 ASP B O 1
ATOM 1594 N N . GLU B 1 38 ? 64.352 7.971 19.120 1.00 39.13 31 GLU B N 1
ATOM 1595 C CA . GLU B 1 38 ? 65.304 7.119 19.841 1.00 39.54 31 GLU B CA 1
ATOM 1596 C C . GLU B 1 38 ? 64.629 6.422 21.010 1.00 38.41 31 GLU B C 1
ATOM 1597 O O . GLU B 1 38 ? 63.689 6.966 21.615 1.00 38.13 31 GLU B O 1
ATOM 1603 N N . TYR B 1 39 ? 65.115 5.224 21.327 1.00 37.05 32 TYR B N 1
ATOM 1604 C CA . TYR B 1 39 ? 64.675 4.502 22.525 1.00 36.21 32 TYR B CA 1
ATOM 1605 C C . TYR B 1 39 ? 65.692 4.623 23.667 1.00 35.58 32 TYR B C 1
ATOM 1606 O O . TYR B 1 39 ? 66.844 4.175 23.557 1.00 36.00 32 TYR B O 1
ATOM 1615 N N . ASP B 1 40 ? 65.279 5.300 24.732 1.00 34.15 33 ASP B N 1
ATOM 1616 C CA . ASP B 1 40 ? 66.022 5.327 25.983 1.00 33.59 33 ASP B CA 1
ATOM 1617 C C . ASP B 1 40 ? 65.112 4.698 27.054 1.00 32.09 33 ASP B C 1
ATOM 1618 O O . ASP B 1 40 ? 64.135 5.319 27.452 1.00 31.34 33 ASP B O 1
ATOM 1623 N N . PRO B 1 41 ? 65.416 3.460 27.493 1.00 31.88 34 PRO B N 1
ATOM 1624 C CA . PRO B 1 41 ? 64.584 2.796 28.518 1.00 30.52 34 PRO B CA 1
ATOM 1625 C C . PRO B 1 41 ? 64.513 3.592 29.818 1.00 29.40 34 PRO B C 1
ATOM 1626 O O . PRO B 1 41 ? 65.537 4.034 30.334 1.00 28.16 34 PRO B O 1
ATOM 1630 N N . THR B 1 42 ? 63.292 3.776 30.323 1.00 27.15 35 THR B N 1
ATOM 1631 C CA . THR B 1 42 ? 63.024 4.577 31.527 1.00 26.21 35 THR B CA 1
ATOM 1632 C C . THR B 1 42 ? 63.184 3.768 32.813 1.00 26.30 35 THR B C 1
ATOM 1633 O O . THR B 1 42 ? 62.914 2.566 32.832 1.00 26.42 35 THR B O 1
ATOM 1637 N N . ILE B 1 43 ? 63.606 4.441 33.886 1.00 26.59 36 ILE B N 1
ATOM 1638 C CA . ILE B 1 43 ? 63.542 3.878 35.234 1.00 27.70 36 ILE B CA 1
ATOM 1639 C C . ILE B 1 43 ? 62.330 4.528 35.903 1.00 28.08 36 ILE B C 1
ATOM 1640 O O . ILE B 1 43 ? 61.375 3.834 36.262 1.00 28.88 36 ILE B O 1
ATOM 1645 N N . GLU B 1 44 ? 62.360 5.857 36.011 1.00 27.70 37 GLU B N 1
ATOM 1646 C CA . GLU B 1 44 ? 61.212 6.642 36.481 1.00 28.51 37 GLU B CA 1
ATOM 1647 C C . GLU B 1 44 ? 61.496 8.142 36.328 1.00 28.36 37 GLU B C 1
ATOM 1648 O O . GLU B 1 44 ? 62.469 8.644 36.898 1.00 28.29 37 GLU B O 1
ATOM 1654 N N . ASP B 1 45 ? 60.637 8.857 35.585 1.00 28.03 38 ASP B N 1
ATOM 1655 C CA . ASP B 1 45 ? 60.769 10.317 35.392 1.00 27.33 38 ASP B CA 1
ATOM 1656 C C . ASP B 1 45 ? 59.469 11.039 35.745 1.00 28.13 38 ASP B C 1
ATOM 1657 O O . ASP B 1 45 ? 58.388 10.495 35.481 1.00 27.35 38 ASP B O 1
ATOM 1662 N N . SER B 1 46 ? 59.567 12.235 36.343 1.00 27.66 39 SER B N 1
ATOM 1663 C CA . SER B 1 46 ? 58.390 13.078 36.614 1.00 27.84 39 SER B CA 1
ATOM 1664 C C . SER B 1 46 ? 58.383 14.317 35.740 1.00 28.02 39 SER B C 1
ATOM 1665 O O . SER B 1 46 ? 59.400 15.030 35.651 1.00 27.24 39 SER B O 1
ATOM 1668 N N . TYR B 1 47 ? 57.243 14.551 35.080 1.00 27.30 40 TYR B N 1
ATOM 1669 C CA . TYR B 1 47 ? 57.004 15.757 34.295 1.00 27.13 40 TYR B CA 1
ATOM 1670 C C . TYR B 1 47 ? 55.871 16.596 34.904 1.00 27.71 40 TYR B C 1
ATOM 1671 O O . TYR B 1 47 ? 55.084 16.124 35.751 1.00 26.83 40 TYR B O 1
ATOM 1680 N N . ARG B 1 48 ? 55.777 17.833 34.441 1.00 27.91 41 ARG B N 1
ATOM 1681 C CA . ARG B 1 48 ? 54.797 18.793 34.955 1.00 29.13 41 ARG B CA 1
ATOM 1682 C C . ARG B 1 48 ? 54.314 19.706 33.826 1.00 29.14 41 ARG B C 1
ATOM 1683 O O . ARG B 1 48 ? 55.116 20.141 32.974 1.00 27.42 41 ARG B O 1
ATOM 1691 N N . LYS B 1 49 ? 53.015 20.013 33.826 1.00 29.05 42 LYS B N 1
ATOM 1692 C CA . LYS B 1 49 ? 52.432 20.878 32.788 1.00 29.80 42 LYS B CA 1
ATOM 1693 C C . LYS B 1 49 ? 51.196 21.591 33.329 1.00 29.21 42 LYS B C 1
ATOM 1694 O O . LYS B 1 49 ? 50.336 20.970 33.975 1.00 29.15 42 LYS B O 1
ATOM 1700 N N . GLN B 1 50 ? 51.114 22.891 33.078 1.00 28.16 43 GLN B N 1
ATOM 1701 C CA . GLN B 1 50 ? 49.912 23.658 33.421 1.00 28.27 43 GLN B CA 1
ATOM 1702 C C . GLN B 1 50 ? 49.034 23.787 32.153 1.00 27.00 43 GLN B C 1
ATOM 1703 O O . GLN B 1 50 ? 49.536 24.173 31.089 1.00 26.36 43 GLN B O 1
ATOM 1709 N N . VAL B 1 51 ? 47.752 23.408 32.258 1.00 25.53 44 VAL B N 1
ATOM 1710 C CA . VAL B 1 51 ? 46.836 23.361 31.107 1.00 25.69 44 VAL B CA 1
ATOM 1711 C C . VAL B 1 51 ? 45.413 23.811 31.514 1.00 25.05 44 VAL B C 1
ATOM 1712 O O . VAL B 1 51 ? 45.060 23.762 32.694 1.00 25.86 44 VAL B O 1
ATOM 1716 N N . VAL B 1 52 ? 44.623 24.286 30.556 1.00 23.56 45 VAL B N 1
ATOM 1717 C CA . VAL B 1 52 ? 43.232 24.595 30.815 1.00 22.96 45 VAL B CA 1
ATOM 1718 C C . VAL B 1 52 ? 42.375 23.419 30.290 1.00 22.41 45 VAL B C 1
ATOM 1719 O O . VAL B 1 52 ? 42.521 22.977 29.135 1.00 22.27 45 VAL B O 1
ATOM 1723 N N . ILE B 1 53 ? 41.520 22.880 31.154 1.00 22.57 46 ILE B N 1
ATOM 1724 C CA . ILE B 1 53 ? 40.614 21.780 30.776 1.00 21.69 46 ILE B CA 1
ATOM 1725 C C . ILE B 1 53 ? 39.224 22.195 31.249 1.00 21.97 46 ILE B C 1
ATOM 1726 O O . ILE B 1 53 ? 39.031 22.494 32.440 1.00 21.23 46 ILE B O 1
ATOM 1731 N N . ASP B 1 54 ? 38.275 22.281 30.306 1.00 20.39 47 ASP B N 1
ATOM 1732 C CA . ASP B 1 54 ? 36.902 22.734 30.625 1.00 20.70 47 ASP B CA 1
ATOM 1733 C C . ASP B 1 54 ? 36.905 24.049 31.428 1.00 20.85 47 ASP B C 1
ATOM 1734 O O . ASP B 1 54 ? 36.200 24.210 32.435 1.00 21.24 47 ASP B O 1
ATOM 1739 N N . GLY B 1 55 ? 37.728 24.991 30.994 1.00 21.26 48 GLY B N 1
ATOM 1740 C CA . GLY B 1 55 ? 37.643 26.337 31.522 1.00 22.06 48 GLY B CA 1
ATOM 1741 C C . GLY B 1 55 ? 38.360 26.597 32.818 1.00 22.93 48 GLY B C 1
ATOM 1742 O O . GLY B 1 55 ? 38.294 27.720 33.335 1.00 23.16 48 GLY B O 1
ATOM 1743 N N . GLU B 1 56 ? 39.076 25.589 33.324 1.00 22.61 49 GLU B N 1
ATOM 1744 C CA . GLU B 1 56 ? 39.784 25.692 34.589 1.00 23.55 49 GLU B CA 1
ATOM 1745 C C . GLU B 1 56 ? 41.248 25.348 34.403 1.00 23.34 49 GLU B C 1
ATOM 1746 O O . GLU B 1 56 ? 41.579 24.357 33.730 1.00 21.76 49 GLU B O 1
ATOM 1752 N N . THR B 1 57 ? 42.114 26.150 35.014 1.00 23.36 50 THR B N 1
ATOM 1753 C CA . THR B 1 57 ? 43.568 25.877 35.023 1.00 24.75 50 THR B CA 1
ATOM 1754 C C . THR B 1 57 ? 43.873 24.670 35.917 1.00 25.19 50 THR B C 1
ATOM 1755 O O . THR B 1 57 ? 43.465 24.641 37.079 1.00 26.12 50 THR B O 1
ATOM 1759 N N . CYS B 1 58 ? 44.581 23.678 35.369 1.00 24.94 51 CYS B N 1
ATOM 1760 C CA . CYS B 1 58 ? 44.910 22.408 36.054 1.00 26.26 51 CYS B CA 1
ATOM 1761 C C . CYS B 1 58 ? 46.435 22.271 36.052 1.00 26.21 51 CYS B C 1
ATOM 1762 O O . CYS B 1 58 ? 47.096 22.667 35.084 1.00 26.59 51 CYS B O 1
ATOM 1765 N N . LEU B 1 59 ? 46.973 21.691 37.112 1.00 25.96 52 LEU B N 1
ATOM 1766 C CA . LEU B 1 59 ? 48.380 21.347 37.167 1.00 26.70 52 LEU B CA 1
ATOM 1767 C C . LEU B 1 59 ? 48.506 19.824 37.042 1.00 25.87 52 LEU B C 1
ATOM 1768 O O . LEU B 1 59 ? 47.985 19.070 37.885 1.00 25.49 52 LEU B O 1
ATOM 1773 N N . LEU B 1 60 ? 49.188 19.371 36.001 1.00 24.85 53 LEU B N 1
ATOM 1774 C CA . LEU B 1 60 ? 49.401 17.931 35.807 1.00 25.17 53 LEU B CA 1
ATOM 1775 C C . LEU B 1 60 ? 50.802 17.530 36.220 1.00 25.05 53 LEU B C 1
ATOM 1776 O O . LEU B 1 60 ? 51.800 18.052 35.665 1.00 25.69 53 LEU B O 1
ATOM 1781 N N . ASP B 1 61 ? 50.852 16.625 37.195 1.00 24.69 54 ASP B N 1
ATOM 1782 C CA . ASP B 1 61 ? 52.054 15.907 37.647 1.00 25.68 54 ASP B CA 1
ATOM 1783 C C . ASP B 1 61 ? 51.966 14.557 36.960 1.00 24.53 54 ASP B C 1
ATOM 1784 O O . ASP B 1 61 ? 51.052 13.807 37.231 1.00 24.90 54 ASP B O 1
ATOM 1789 N N . ILE B 1 62 ? 52.886 14.273 36.046 1.00 23.96 55 ILE B N 1
ATOM 1790 C CA . ILE B 1 62 ? 52.834 13.054 35.224 1.00 23.23 55 ILE B CA 1
ATOM 1791 C C . ILE B 1 62 ? 54.069 12.190 35.527 1.00 23.49 55 ILE B C 1
ATOM 1792 O O . ILE B 1 62 ? 55.226 12.631 35.305 1.00 23.01 55 ILE B O 1
ATOM 1797 N N . LEU B 1 63 ? 53.831 10.970 36.009 1.00 22.60 56 LEU B N 1
ATOM 1798 C CA . LEU B 1 63 ? 54.909 10.006 36.244 1.00 22.93 56 LEU B CA 1
ATOM 1799 C C . LEU B 1 63 ? 55.037 9.003 35.110 1.00 23.70 56 LEU B C 1
ATOM 1800 O O . LEU B 1 63 ? 54.118 8.213 34.818 1.00 22.63 56 LEU B O 1
ATOM 1805 N N . ASP B 1 64 ? 56.210 9.027 34.488 1.00 23.47 57 ASP B N 1
ATOM 1806 C CA . ASP B 1 64 ? 56.544 8.119 33.409 1.00 23.92 57 ASP B CA 1
ATOM 1807 C C . ASP B 1 64 ? 57.365 6.968 33.999 1.00 23.83 57 ASP B C 1
ATOM 1808 O O . ASP B 1 64 ? 58.481 7.189 34.502 1.00 23.24 57 ASP B O 1
ATOM 1813 N N . THR B 1 65 ? 56.813 5.746 33.950 1.00 23.93 58 THR B N 1
ATOM 1814 C CA . THR B 1 65 ? 57.370 4.604 34.684 1.00 23.88 58 THR B CA 1
ATOM 1815 C C . THR B 1 65 ? 58.084 3.606 33.769 1.00 24.82 58 THR B C 1
ATOM 1816 O O . THR B 1 65 ? 58.046 3.736 32.534 1.00 24.31 58 THR B O 1
ATOM 1820 N N . ALA B 1 66 ? 58.734 2.611 34.397 1.00 25.26 59 ALA B N 1
ATOM 1821 C CA . ALA B 1 66 ? 59.503 1.577 33.686 1.00 26.14 59 ALA B CA 1
ATOM 1822 C C . ALA B 1 66 ? 58.648 0.394 33.193 1.00 26.92 59 ALA B C 1
ATOM 1823 O O . ALA B 1 66 ? 57.877 -0.191 33.972 1.00 27.17 59 ALA B O 1
ATOM 1825 N N . GLY B 1 67 ? 58.781 0.060 31.908 1.00 27.25 60 GLY B N 1
ATOM 1826 C CA . GLY B 1 67 ? 58.279 -1.205 31.388 1.00 28.44 60 GLY B CA 1
ATOM 1827 C C . GLY B 1 67 ? 59.173 -2.404 31.748 1.00 30.50 60 GLY B C 1
ATOM 1828 O O . GLY B 1 67 ? 58.678 -3.526 31.906 1.00 30.16 60 GLY B O 1
ATOM 1829 N N . GLN B 1 68 ? 60.481 -2.171 31.887 1.00 31.36 61 GLN B N 1
ATOM 1830 C CA . GLN B 1 68 ? 61.432 -3.251 32.220 1.00 34.03 61 GLN B CA 1
ATOM 1831 C C . GLN B 1 68 ? 61.092 -3.953 33.543 1.00 35.00 61 GLN B C 1
ATOM 1832 O O . GLN B 1 68 ? 61.052 -3.310 34.596 1.00 35.21 61 GLN B O 1
ATOM 1838 N N . GLU B 1 69 ? 60.830 -5.265 33.472 1.00 37.45 62 GLU B N 1
ATOM 1839 C CA . GLU B 1 69 ? 60.453 -6.073 34.656 1.00 39.60 62 GLU B CA 1
ATOM 1840 C C . GLU B 1 69 ? 61.455 -6.042 35.810 1.00 39.80 62 GLU B C 1
ATOM 1841 O O . GLU B 1 69 ? 61.080 -6.279 36.964 1.00 39.96 62 GLU B O 1
ATOM 1847 N N . GLU B 1 70 ? 62.711 -5.717 35.500 1.00 40.19 63 GLU B N 1
ATOM 1848 C CA . GLU B 1 70 ? 63.781 -5.551 36.500 1.00 40.42 63 GLU B CA 1
ATOM 1849 C C . GLU B 1 70 ? 63.383 -4.536 37.591 1.00 39.60 63 GLU B C 1
ATOM 1850 O O . GLU B 1 70 ? 63.806 -4.667 38.748 1.00 39.64 63 GLU B O 1
ATOM 1856 N N . TYR B 1 71 ? 62.547 -3.553 37.222 1.00 38.43 64 TYR B N 1
ATOM 1857 C CA . TYR B 1 71 ? 62.123 -2.466 38.131 1.00 37.51 64 TYR B CA 1
ATOM 1858 C C . TYR B 1 71 ? 60.700 -2.583 38.707 1.00 36.79 64 TYR B C 1
ATOM 1859 O O . TYR B 1 71 ? 60.182 -1.617 39.276 1.00 35.86 64 TYR B O 1
ATOM 1868 N N . SER B 1 72 ? 60.093 -3.763 38.565 1.00 36.10 65 SER B N 1
ATOM 1869 C CA . SER B 1 72 ? 58.727 -4.042 39.045 1.00 35.75 65 SER B CA 1
ATOM 1870 C C . SER B 1 72 ? 58.463 -3.772 40.541 1.00 35.30 65 SER B C 1
ATOM 1871 O O . SER B 1 72 ? 57.310 -3.529 40.923 1.00 35.28 65 SER B O 1
ATOM 1874 N N . ALA B 1 73 ? 59.507 -3.827 41.383 1.00 34.25 66 ALA B N 1
ATOM 1875 C CA . ALA B 1 73 ? 59.346 -3.585 42.834 1.00 33.39 66 ALA B CA 1
ATOM 1876 C C . ALA B 1 73 ? 58.975 -2.136 43.163 1.00 32.87 66 ALA B C 1
ATOM 1877 O O . ALA B 1 73 ? 58.496 -1.831 44.267 1.00 32.58 66 ALA B O 1
ATOM 1879 N N . MET B 1 74 ? 59.194 -1.247 42.196 1.00 32.00 67 MET B N 1
ATOM 1880 C CA . MET B 1 74 ? 58.865 0.160 42.343 1.00 31.85 67 MET B CA 1
ATOM 1881 C C . MET B 1 74 ? 57.353 0.456 42.166 1.00 31.25 67 MET B C 1
ATOM 1882 O O . MET B 1 74 ? 56.890 1.552 42.512 1.00 31.65 67 MET B O 1
ATOM 1887 N N . ARG B 1 75 ? 56.612 -0.509 41.618 1.00 30.09 68 ARG B N 1
ATOM 1888 C CA . ARG B 1 75 ? 55.179 -0.349 41.328 1.00 29.22 68 ARG B CA 1
ATOM 1889 C C . ARG B 1 75 ? 54.315 -0.072 42.553 1.00 28.94 68 ARG B C 1
ATOM 1890 O O . ARG B 1 75 ? 53.530 0.859 42.553 1.00 27.29 68 ARG B O 1
ATOM 1898 N N . ASP B 1 76 ? 54.473 -0.854 43.616 1.00 28.67 69 ASP B N 1
ATOM 1899 C CA . ASP B 1 76 ? 53.674 -0.621 44.819 1.00 29.14 69 ASP B CA 1
ATOM 1900 C C . ASP B 1 76 ? 53.664 0.878 45.230 1.00 29.20 69 ASP B C 1
ATOM 1901 O O . ASP B 1 76 ? 52.589 1.465 45.466 1.00 28.77 69 ASP B O 1
ATOM 1906 N N . GLN B 1 77 ? 54.840 1.511 45.273 1.00 28.59 70 GLN B N 1
ATOM 1907 C CA . GLN B 1 77 ? 54.937 2.922 45.698 1.00 28.80 70 GLN B CA 1
ATOM 1908 C C . GLN B 1 77 ? 54.178 3.925 44.806 1.00 28.01 70 GLN B C 1
ATOM 1909 O O . GLN B 1 77 ? 53.424 4.786 45.304 1.00 27.61 70 GLN B O 1
ATOM 1915 N N . TYR B 1 78 ? 54.409 3.850 43.500 1.00 26.53 71 TYR B N 1
ATOM 1916 C CA . TYR B 1 78 ? 53.745 4.788 42.594 1.00 26.50 71 TYR B CA 1
ATOM 1917 C C . TYR B 1 78 ? 52.257 4.524 42.434 1.00 26.06 71 TYR B C 1
ATOM 1918 O O . TYR B 1 78 ? 51.478 5.433 42.097 1.00 25.78 71 TYR B O 1
ATOM 1927 N N . MET B 1 79 ? 51.851 3.283 42.687 1.00 25.57 72 MET B N 1
ATOM 1928 C CA . MET B 1 79 ? 50.434 2.943 42.604 1.00 25.85 72 MET B CA 1
ATOM 1929 C C . MET B 1 79 ? 49.668 3.527 43.812 1.00 26.42 72 MET B C 1
ATOM 1930 O O . MET B 1 79 ? 48.545 4.002 43.679 1.00 26.41 72 MET B O 1
ATOM 1935 N N . ARG B 1 80 ? 50.316 3.533 44.968 1.00 26.28 73 ARG B N 1
ATOM 1936 C CA . ARG B 1 80 ? 49.748 4.114 46.179 1.00 28.72 73 ARG B CA 1
ATOM 1937 C C . ARG B 1 80 ? 49.541 5.638 46.017 1.00 27.45 73 ARG B C 1
ATOM 1938 O O . ARG B 1 80 ? 48.494 6.181 46.361 1.00 26.93 73 ARG B O 1
ATOM 1946 N N . THR B 1 81 ? 50.529 6.312 45.443 1.00 27.30 74 THR B N 1
ATOM 1947 C CA . THR B 1 81 ? 50.495 7.758 45.311 1.00 27.71 74 THR B CA 1
ATOM 1948 C C . THR B 1 81 ? 49.651 8.279 44.114 1.00 26.42 74 THR B C 1
ATOM 1949 O O . THR B 1 81 ? 49.017 9.306 44.238 1.00 26.67 74 THR B O 1
ATOM 1953 N N . GLY B 1 82 ? 49.652 7.578 42.984 1.00 25.54 75 GLY B N 1
ATOM 1954 C CA . GLY B 1 82 ? 49.019 8.091 41.736 1.00 24.23 75 GLY B CA 1
ATOM 1955 C C . GLY B 1 82 ? 47.495 8.179 41.862 1.00 23.89 75 GLY B C 1
ATOM 1956 O O . GLY B 1 82 ? 46.889 7.354 42.540 1.00 23.65 75 GLY B O 1
ATOM 1957 N N . GLU B 1 83 ? 46.872 9.158 41.213 1.00 22.72 76 GLU B N 1
ATOM 1958 C CA . GLU B 1 83 ? 45.411 9.303 41.280 1.00 23.08 76 GLU B CA 1
ATOM 1959 C C . GLU B 1 83 ? 44.710 8.641 40.084 1.00 22.10 76 GLU B C 1
ATOM 1960 O O . GLU B 1 83 ? 43.536 8.260 40.175 1.00 22.20 76 GLU B O 1
ATOM 1966 N N . GLY B 1 84 ? 45.397 8.559 38.948 1.00 21.31 77 GLY B N 1
ATOM 1967 C CA . GLY B 1 84 ? 44.825 7.926 37.750 1.00 20.42 77 GLY B CA 1
ATOM 1968 C C . GLY B 1 84 ? 45.935 7.377 36.897 1.00 20.32 77 GLY B C 1
ATOM 1969 O O . GLY B 1 84 ? 47.077 7.882 36.954 1.00 20.08 77 GLY B O 1
ATOM 1970 N N . PHE B 1 85 ? 45.605 6.362 36.098 1.00 19.85 78 PHE B N 1
ATOM 1971 C CA . PHE B 1 85 ? 46.584 5.536 35.363 1.00 19.57 78 PHE B CA 1
ATOM 1972 C C . PHE B 1 85 ? 46.266 5.439 33.880 1.00 19.69 78 PHE B C 1
ATOM 1973 O O . PHE B 1 85 ? 45.133 5.107 33.495 1.00 18.92 78 PHE B O 1
ATOM 1981 N N . LEU B 1 86 ? 47.251 5.760 33.043 1.00 18.71 79 LEU B N 1
ATOM 1982 C CA . LEU B 1 86 ? 47.142 5.588 31.613 1.00 19.87 79 LEU B CA 1
ATOM 1983 C C . LEU B 1 86 ? 47.830 4.256 31.320 1.00 19.85 79 LEU B C 1
ATOM 1984 O O . LEU B 1 86 ? 49.047 4.150 31.462 1.00 20.36 79 LEU B O 1
ATOM 1989 N N . CYS B 1 87 ? 47.055 3.227 30.964 1.00 20.39 80 CYS B N 1
ATOM 1990 C CA . CYS B 1 87 ? 47.587 1.859 30.713 1.00 20.30 80 CYS B CA 1
ATOM 1991 C C . CYS B 1 87 ? 47.800 1.685 29.204 1.00 19.98 80 CYS B C 1
ATOM 1992 O O . CYS B 1 87 ? 46.823 1.539 28.446 1.00 18.84 80 CYS B O 1
ATOM 1995 N N . VAL B 1 88 ? 49.062 1.715 28.778 1.00 20.01 81 VAL B N 1
ATOM 1996 C CA . VAL B 1 88 ? 49.429 1.759 27.358 1.00 19.45 81 VAL B CA 1
ATOM 1997 C C . VAL B 1 88 ? 49.921 0.399 26.841 1.00 19.38 81 VAL B C 1
ATOM 1998 O O . VAL B 1 88 ? 50.744 -0.283 27.503 1.00 18.55 81 VAL B O 1
ATOM 2002 N N . PHE B 1 89 ? 49.423 0.009 25.666 1.00 19.32 82 PHE B N 1
ATOM 2003 C CA . PHE B 1 89 ? 50.007 -1.085 24.882 1.00 20.05 82 PHE B CA 1
ATOM 2004 C C . PHE B 1 89 ? 50.231 -0.550 23.478 1.00 20.68 82 PHE B C 1
ATOM 2005 O O . PHE B 1 89 ? 49.795 0.559 23.170 1.00 21.68 82 PHE B O 1
ATOM 2013 N N . ALA B 1 90 ? 50.910 -1.318 22.632 1.00 21.04 83 ALA B N 1
ATOM 2014 C CA . ALA B 1 90 ? 51.119 -0.933 21.257 1.00 21.23 83 ALA B CA 1
ATOM 2015 C C . ALA B 1 90 ? 50.323 -1.897 20.376 1.00 21.68 83 ALA B C 1
ATOM 2016 O O . ALA B 1 90 ? 50.319 -3.111 20.617 1.00 21.36 83 ALA B O 1
ATOM 2018 N N . ILE B 1 91 ? 49.604 -1.338 19.397 1.00 22.38 84 ILE B N 1
ATOM 2019 C CA . ILE B 1 91 ? 48.652 -2.123 18.607 1.00 22.08 84 ILE B CA 1
ATOM 2020 C C . ILE B 1 91 ? 49.363 -3.137 17.680 1.00 22.95 84 ILE B C 1
ATOM 2021 O O . ILE B 1 91 ? 48.705 -4.006 17.099 1.00 22.20 84 ILE B O 1
ATOM 2026 N N . ASN B 1 92 ? 50.697 -3.039 17.575 1.00 23.05 85 ASN B N 1
ATOM 2027 C CA . ASN B 1 92 ? 51.498 -4.048 16.843 1.00 24.09 85 ASN B CA 1
ATOM 2028 C C . ASN B 1 92 ? 52.234 -5.041 17.749 1.00 24.63 85 ASN B C 1
ATOM 2029 O O . ASN B 1 92 ? 53.162 -5.748 17.310 1.00 25.41 85 ASN B O 1
ATOM 2034 N N . ASN B 1 93 ? 51.865 -5.089 19.023 1.00 24.43 86 ASN B N 1
ATOM 2035 C CA . ASN B 1 93 ? 52.618 -5.887 19.999 1.00 23.93 86 ASN B CA 1
ATOM 2036 C C . ASN B 1 93 ? 51.621 -6.608 20.904 1.00 23.79 86 ASN B C 1
ATOM 2037 O O . ASN B 1 93 ? 51.153 -6.059 21.902 1.00 22.61 86 ASN B O 1
ATOM 2042 N N . THR B 1 94 ? 51.285 -7.840 20.516 1.00 23.21 87 THR B N 1
ATOM 2043 C CA . THR B 1 94 ? 50.280 -8.651 21.239 1.00 22.96 87 THR B CA 1
ATOM 2044 C C . THR B 1 94 ? 50.675 -8.865 22.701 1.00 21.86 87 THR B C 1
ATOM 2045 O O . THR B 1 94 ? 49.832 -8.752 23.574 1.00 20.56 87 THR B O 1
ATOM 2049 N N . LYS B 1 95 ? 51.952 -9.134 22.983 1.00 21.19 88 LYS B N 1
ATOM 2050 C CA . LYS B 1 95 ? 52.334 -9.349 24.385 1.00 22.16 88 LYS B CA 1
ATOM 2051 C C . LYS B 1 95 ? 52.058 -8.120 25.242 1.00 21.19 88 LYS B C 1
ATOM 2052 O O . LYS B 1 95 ? 51.615 -8.255 26.379 1.00 21.59 88 LYS B O 1
ATOM 2058 N N . SER B 1 96 ? 52.310 -6.922 24.700 1.00 21.47 89 SER B N 1
ATOM 2059 C CA . SER B 1 96 ? 52.075 -5.697 25.475 1.00 20.22 89 SER B CA 1
ATOM 2060 C C . SER B 1 96 ? 50.587 -5.557 25.840 1.00 20.52 89 SER B C 1
ATOM 2061 O O . SER B 1 96 ? 50.240 -5.066 26.946 1.00 20.93 89 SER B O 1
ATOM 2064 N N . PHE B 1 97 ? 49.703 -5.984 24.922 1.00 19.92 90 PHE B N 1
ATOM 2065 C CA . PHE B 1 97 ? 48.254 -5.982 25.173 1.00 19.23 90 PHE B CA 1
ATOM 2066 C C . PHE B 1 97 ? 47.884 -6.992 26.275 1.00 19.52 90 PHE B C 1
ATOM 2067 O O . PHE B 1 97 ? 47.147 -6.643 27.214 1.00 19.73 90 PHE B O 1
ATOM 2075 N N . GLU B 1 98 ? 48.431 -8.212 26.204 1.00 19.85 91 GLU B N 1
ATOM 2076 C CA . GLU B 1 98 ? 48.208 -9.236 27.291 1.00 20.08 91 GLU B CA 1
ATOM 2077 C C . GLU B 1 98 ? 48.693 -8.747 28.657 1.00 20.93 91 GLU B C 1
ATOM 2078 O O . GLU B 1 98 ? 48.053 -8.989 29.664 1.00 21.25 91 GLU B O 1
ATOM 2084 N N . ASP B 1 99 ? 49.813 -8.036 28.677 1.00 21.49 92 ASP B N 1
ATOM 2085 C CA . ASP B 1 99 ? 50.446 -7.561 29.907 1.00 22.63 92 ASP B CA 1
ATOM 2086 C C . ASP B 1 99 ? 49.711 -6.438 30.630 1.00 22.09 92 ASP B C 1
ATOM 2087 O O . ASP B 1 99 ? 50.057 -6.121 31.777 1.00 21.61 92 ASP B O 1
ATOM 2092 N N . ILE B 1 100 ? 48.717 -5.823 29.974 1.00 21.72 93 ILE B N 1
ATOM 2093 C CA . ILE B 1 100 ? 47.892 -4.808 30.623 1.00 21.65 93 ILE B CA 1
ATOM 2094 C C . ILE B 1 100 ? 47.257 -5.348 31.901 1.00 21.20 93 ILE B C 1
ATOM 2095 O O . ILE B 1 100 ? 47.198 -4.662 32.927 1.00 20.21 93 ILE B O 1
ATOM 2100 N N . HIS B 1 101 ? 46.785 -6.592 31.846 1.00 22.12 94 HIS B N 1
ATOM 2101 C CA . HIS B 1 101 ? 46.075 -7.207 32.984 1.00 22.79 94 HIS B CA 1
ATOM 2102 C C . HIS B 1 101 ? 46.895 -7.198 34.265 1.00 23.08 94 HIS B C 1
ATOM 2103 O O . HIS B 1 101 ? 46.362 -6.886 35.327 1.00 22.86 94 HIS B O 1
ATOM 2110 N N . GLN B 1 102 ? 48.189 -7.507 34.167 1.00 24.24 95 GLN B N 1
ATOM 2111 C CA . GLN B 1 102 ? 49.047 -7.457 35.362 1.00 26.32 95 GLN B CA 1
ATOM 2112 C C . GLN B 1 102 ? 49.157 -6.052 35.983 1.00 24.68 95 GLN B C 1
ATOM 2113 O O . GLN B 1 102 ? 49.217 -5.912 37.220 1.00 23.36 95 GLN B O 1
ATOM 2119 N N . TYR B 1 103 ? 49.139 -5.005 35.152 1.00 24.03 96 TYR B N 1
ATOM 2120 C CA . TYR B 1 103 ? 49.100 -3.638 35.689 1.00 23.58 96 TYR B CA 1
ATOM 2121 C C . TYR B 1 103 ? 47.780 -3.330 36.377 1.00 22.96 96 TYR B C 1
ATOM 2122 O O . TYR B 1 103 ? 47.779 -2.881 37.512 1.00 23.24 96 TYR B O 1
ATOM 2131 N N . ARG B 1 104 ? 46.661 -3.554 35.694 1.00 22.90 97 ARG B N 1
ATOM 2132 C CA A ARG B 1 104 ? 45.350 -3.294 36.271 0.50 23.48 97 ARG B CA 1
ATOM 2133 C CA B ARG B 1 104 ? 45.344 -3.284 36.278 0.50 23.65 97 ARG B CA 1
ATOM 2134 C C . ARG B 1 104 ? 45.142 -4.039 37.597 1.00 23.86 97 ARG B C 1
ATOM 2135 O O . ARG B 1 104 ? 44.648 -3.461 38.571 1.00 23.56 97 ARG B O 1
ATOM 2150 N N . GLU B 1 105 ? 45.546 -5.315 37.626 1.00 23.92 98 GLU B N 1
ATOM 2151 C CA . GLU B 1 105 ? 45.381 -6.191 38.811 1.00 24.97 98 GLU B CA 1
ATOM 2152 C C . GLU B 1 105 ? 46.146 -5.665 40.025 1.00 24.32 98 GLU B C 1
ATOM 2153 O O . GLU B 1 105 ? 45.597 -5.584 41.107 1.00 24.30 98 GLU B O 1
ATOM 2159 N N . GLN B 1 106 ? 47.390 -5.247 39.838 1.00 23.47 99 GLN B N 1
ATOM 2160 C CA . GLN B 1 106 ? 48.124 -4.714 40.965 1.00 24.03 99 GLN B CA 1
ATOM 2161 C C . GLN B 1 106 ? 47.580 -3.347 41.421 1.00 23.55 99 GLN B C 1
ATOM 2162 O O . GLN B 1 106 ? 47.505 -3.083 42.619 1.00 23.65 99 GLN B O 1
ATOM 2168 N N . ILE B 1 107 ? 47.169 -2.494 40.471 1.00 23.75 100 ILE B N 1
ATOM 2169 C CA . ILE B 1 107 ? 46.592 -1.191 40.819 1.00 23.09 100 ILE B CA 1
ATOM 2170 C C . ILE B 1 107 ? 45.345 -1.400 41.740 1.00 24.70 100 ILE B C 1
ATOM 2171 O O . ILE B 1 107 ? 45.226 -0.790 42.809 1.00 24.56 100 ILE B O 1
ATOM 2176 N N . LYS B 1 108 ? 44.451 -2.290 41.344 1.00 26.22 101 LYS B N 1
ATOM 2177 C CA . LYS B 1 108 ? 43.261 -2.605 42.147 1.00 28.68 101 LYS B CA 1
ATOM 2178 C C . LYS B 1 108 ? 43.579 -3.066 43.561 1.00 29.54 101 LYS B C 1
ATOM 2179 O O . LYS B 1 108 ? 42.902 -2.652 44.509 1.00 29.51 101 LYS B O 1
ATOM 2185 N N . ARG B 1 109 ? 44.588 -3.936 43.678 1.00 30.74 102 ARG B N 1
ATOM 2186 C CA . ARG B 1 109 ? 44.984 -4.550 44.958 1.00 32.63 102 ARG B CA 1
ATOM 2187 C C . ARG B 1 109 ? 45.575 -3.474 45.862 1.00 32.10 102 ARG B C 1
ATOM 2188 O O . ARG B 1 109 ? 45.254 -3.419 47.047 1.00 32.60 102 ARG B O 1
ATOM 2196 N N . VAL B 1 110 ? 46.406 -2.599 45.289 1.00 31.59 103 VAL B N 1
ATOM 2197 C CA . VAL B 1 110 ? 47.058 -1.521 46.040 1.00 31.41 103 VAL B CA 1
ATOM 2198 C C . VAL B 1 110 ? 46.058 -0.458 46.518 1.00 32.03 103 VAL B C 1
ATOM 2199 O O . VAL B 1 110 ? 46.137 0.019 47.649 1.00 31.71 103 VAL B O 1
ATOM 2203 N N . LYS B 1 111 ? 45.119 -0.102 45.657 1.00 31.52 104 LYS B N 1
ATOM 2204 C CA . LYS B 1 111 ? 44.125 0.911 45.960 1.00 32.52 104 LYS B CA 1
ATOM 2205 C C . LYS B 1 111 ? 42.942 0.325 46.706 1.00 33.27 104 LYS B C 1
ATOM 2206 O O . LYS B 1 111 ? 42.079 1.068 47.180 1.00 33.51 104 LYS B O 1
ATOM 2212 N N . ASP B 1 112 ? 42.889 -1.006 46.760 1.00 33.47 105 ASP B N 1
ATOM 2213 C CA . ASP B 1 112 ? 41.769 -1.747 47.338 1.00 34.09 105 ASP B CA 1
ATOM 2214 C C . ASP B 1 112 ? 40.433 -1.282 46.761 1.00 34.06 105 ASP B C 1
ATOM 2215 O O . ASP B 1 112 ? 39.469 -1.065 47.498 1.00 34.41 105 ASP B O 1
ATOM 2220 N N . SER B 1 113 ? 40.375 -1.145 45.436 1.00 34.20 106 SER B N 1
ATOM 2221 C CA . SER B 1 113 ? 39.188 -0.618 44.759 1.00 34.08 106 SER B CA 1
ATOM 2222 C C . SER B 1 113 ? 39.075 -1.142 43.327 1.00 34.07 106 SER B C 1
ATOM 2223 O O . SER B 1 113 ? 40.076 -1.278 42.636 1.00 32.79 106 SER B O 1
ATOM 2226 N N . ASP B 1 114 ? 37.848 -1.415 42.891 1.00 34.73 107 ASP B N 1
ATOM 2227 C CA . ASP B 1 114 ? 37.559 -1.776 41.501 1.00 35.70 107 ASP B CA 1
ATOM 2228 C C . ASP B 1 114 ? 37.299 -0.551 40.656 1.00 35.45 107 ASP B C 1
ATOM 2229 O O . ASP B 1 114 ? 36.967 -0.671 39.486 1.00 36.06 107 ASP B O 1
ATOM 2234 N N . ASP B 1 115 ? 37.457 0.629 41.243 1.00 35.31 108 ASP B N 1
ATOM 2235 C CA . ASP B 1 115 ? 36.910 1.858 40.677 1.00 34.69 108 ASP B CA 1
ATOM 2236 C C . ASP B 1 115 ? 37.965 2.946 40.458 1.00 32.80 108 ASP B C 1
ATOM 2237 O O . ASP B 1 115 ? 37.657 4.135 40.471 1.00 34.63 108 ASP B O 1
ATOM 2242 N N . VAL B 1 116 ? 39.206 2.551 40.233 1.00 29.60 109 VAL B N 1
ATOM 2243 C CA . VAL B 1 116 ? 40.309 3.504 40.115 1.00 25.45 109 VAL B CA 1
ATOM 2244 C C . VAL B 1 116 ? 40.267 4.210 38.724 1.00 24.54 109 VAL B C 1
ATOM 2245 O O . VAL B 1 116 ? 40.156 3.509 37.716 1.00 23.68 109 VAL B O 1
ATOM 2249 N N . PRO B 1 117 ? 40.391 5.575 38.670 1.00 23.59 110 PRO B N 1
ATOM 2250 C CA . PRO B 1 117 ? 40.457 6.302 37.360 1.00 23.62 110 PRO B CA 1
ATOM 2251 C C . PRO B 1 117 ? 41.540 5.717 36.456 1.00 23.22 110 PRO B C 1
ATOM 2252 O O . PRO B 1 117 ? 42.715 5.628 36.856 1.00 22.81 110 PRO B O 1
ATOM 2256 N N . MET B 1 118 ? 41.143 5.277 35.263 1.00 23.50 111 MET B N 1
ATOM 2257 C CA . MET B 1 118 ? 42.058 4.581 34.357 1.00 24.75 111 MET B CA 1
ATOM 2258 C C . MET B 1 118 ? 41.587 4.786 32.925 1.00 23.36 111 MET B C 1
ATOM 2259 O O . MET B 1 118 ? 40.377 4.900 32.685 1.00 22.06 111 MET B O 1
ATOM 2264 N N . VAL B 1 119 ? 42.536 4.843 31.984 1.00 20.84 112 VAL B N 1
ATOM 2265 C CA . VAL B 1 119 ? 42.197 4.857 30.570 1.00 20.36 112 VAL B CA 1
ATOM 2266 C C . VAL B 1 119 ? 43.083 3.835 29.844 1.00 19.12 112 VAL B C 1
ATOM 2267 O O . VAL B 1 119 ? 44.289 3.790 30.064 1.00 20.43 112 VAL B O 1
ATOM 2271 N N . LEU B 1 120 ? 42.486 3.030 28.980 1.00 17.77 113 LEU B N 1
ATOM 2272 C CA . LEU B 1 120 ? 43.226 2.075 28.151 1.00 18.44 113 LEU B CA 1
ATOM 2273 C C . LEU B 1 120 ? 43.669 2.755 26.839 1.00 17.90 113 LEU B C 1
ATOM 2274 O O . LEU B 1 120 ? 42.828 3.272 26.082 1.00 18.58 113 LEU B O 1
ATOM 2279 N N . VAL B 1 121 ? 44.980 2.737 26.564 1.00 17.75 114 VAL B N 1
ATOM 2280 C CA . VAL B 1 121 ? 45.536 3.413 25.399 1.00 18.14 114 VAL B CA 1
ATOM 2281 C C . VAL B 1 121 ? 46.180 2.418 24.441 1.00 18.97 114 VAL B C 1
ATOM 2282 O O . VAL B 1 121 ? 47.131 1.701 24.819 1.00 19.30 114 VAL B O 1
ATOM 2286 N N . GLY B 1 122 ? 45.644 2.354 23.219 1.00 17.75 115 GLY B N 1
ATOM 2287 C CA . GLY B 1 122 ? 46.290 1.605 22.139 1.00 18.07 115 GLY B CA 1
ATOM 2288 C C . GLY B 1 122 ? 47.176 2.521 21.305 1.00 19.11 115 GLY B C 1
ATOM 2289 O O . GLY B 1 122 ? 46.691 3.217 20.390 1.00 17.82 115 GLY B O 1
ATOM 2290 N N . ASN B 1 123 ? 48.475 2.522 21.620 1.00 19.66 116 ASN B N 1
ATOM 2291 C CA . ASN B 1 123 ? 49.460 3.406 20.951 1.00 20.17 116 ASN B CA 1
ATOM 2292 C C . ASN B 1 123 ? 50.062 2.864 19.644 1.00 21.39 116 ASN B C 1
ATOM 2293 O O . ASN B 1 123 ? 49.852 1.704 19.277 1.00 21.86 116 ASN B O 1
ATOM 2298 N N . LYS B 1 124 ? 50.769 3.738 18.915 1.00 22.08 117 LYS B N 1
ATOM 2299 C CA . LYS B 1 124 ? 51.364 3.443 17.593 1.00 22.52 117 LYS B CA 1
ATOM 2300 C C . LYS B 1 124 ? 50.341 3.185 16.497 1.00 23.39 117 LYS B C 1
ATOM 2301 O O . LYS B 1 124 ? 50.601 2.367 15.605 1.00 23.19 117 LYS B O 1
ATOM 2307 N N . CYS B 1 125 ? 49.210 3.899 16.542 1.00 23.74 118 CYS B N 1
ATOM 2308 C CA A CYS B 1 125 ? 48.097 3.701 15.600 0.50 24.09 118 CYS B CA 1
ATOM 2309 C CA B CYS B 1 125 ? 48.133 3.677 15.581 0.50 25.78 118 CYS B CA 1
ATOM 2310 C C . CYS B 1 125 ? 48.437 4.133 14.172 1.00 25.27 118 CYS B C 1
ATOM 2311 O O . CYS B 1 125 ? 47.680 3.832 13.238 1.00 26.60 118 CYS B O 1
ATOM 2316 N N . ASP B 1 126 ? 49.558 4.834 14.024 1.00 26.11 119 ASP B N 1
ATOM 2317 C CA . ASP B 1 126 ? 50.120 5.188 12.706 1.00 27.66 119 ASP B CA 1
ATOM 2318 C C . ASP B 1 126 ? 50.677 3.966 11.939 1.00 28.34 119 ASP B C 1
ATOM 2319 O O . ASP B 1 126 ? 50.820 4.009 10.709 1.00 28.71 119 ASP B O 1
ATOM 2324 N N . LEU B 1 127 ? 50.998 2.888 12.654 1.00 28.91 120 LEU B N 1
ATOM 2325 C CA . LEU B 1 127 ? 51.587 1.683 12.046 1.00 30.42 120 LEU B CA 1
ATOM 2326 C C . LEU B 1 127 ? 50.571 0.766 11.379 1.00 31.33 120 LEU B C 1
ATOM 2327 O O . LEU B 1 127 ? 49.473 0.527 11.909 1.00 31.86 120 LEU B O 1
ATOM 2332 N N . ALA B 1 128 ? 50.959 0.254 10.213 1.00 32.93 121 ALA B N 1
ATOM 2333 C CA . ALA B 1 128 ? 50.142 -0.651 9.393 1.00 33.66 121 ALA B CA 1
ATOM 2334 C C . ALA B 1 128 ? 49.983 -2.063 9.978 1.00 34.27 121 ALA B C 1
ATOM 2335 O O . ALA B 1 128 ? 48.899 -2.677 9.867 1.00 34.98 121 ALA B O 1
ATOM 2337 N N . ALA B 1 129 ? 51.052 -2.570 10.593 1.00 33.79 122 ALA B N 1
ATOM 2338 C CA . ALA B 1 129 ? 51.117 -3.962 10.990 1.00 33.36 122 ALA B CA 1
ATOM 2339 C C . ALA B 1 129 ? 50.402 -4.236 12.314 1.00 32.76 122 ALA B C 1
ATOM 2340 O O . ALA B 1 129 ? 51.026 -4.623 13.317 1.00 32.64 122 ALA B O 1
ATOM 2342 N N . ARG B 1 130 ? 49.088 -4.090 12.305 1.00 31.07 123 ARG B N 1
ATOM 2343 C CA . ARG B 1 130 ? 48.308 -4.261 13.521 1.00 30.40 123 ARG B CA 1
ATOM 2344 C C . ARG B 1 130 ? 48.129 -5.744 13.912 1.00 29.29 123 ARG B C 1
ATOM 2345 O O . ARG B 1 130 ? 47.744 -6.580 13.078 1.00 29.81 123 ARG B O 1
ATOM 2353 N N . THR B 1 131 ? 48.401 -6.073 15.170 1.00 27.74 124 THR B N 1
ATOM 2354 C CA . THR B 1 131 ? 48.168 -7.431 15.681 1.00 26.73 124 THR B CA 1
ATOM 2355 C C . THR B 1 131 ?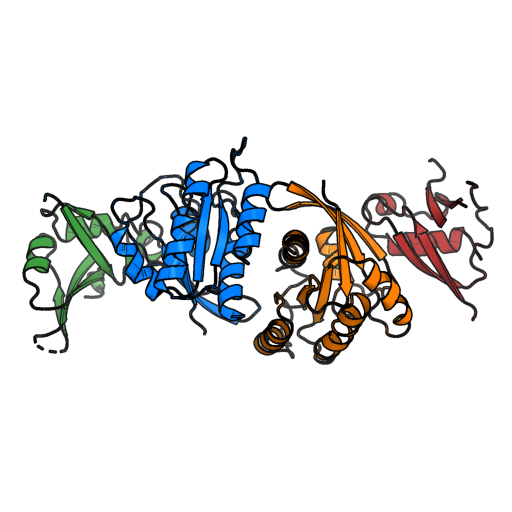 47.060 -7.480 16.725 1.00 26.46 124 THR B C 1
ATOM 2356 O O . THR B 1 131 ? 46.570 -8.561 17.054 1.00 26.30 124 THR B O 1
ATOM 2360 N N . VAL B 1 132 ? 46.676 -6.321 17.268 1.00 25.58 125 VAL B N 1
ATOM 2361 C CA . VAL B 1 132 ? 45.581 -6.271 18.246 1.00 24.36 125 VAL B CA 1
ATOM 2362 C C . VAL B 1 132 ? 44.414 -5.531 17.617 1.00 24.11 125 VAL B C 1
ATOM 2363 O O . VAL B 1 132 ? 44.551 -4.360 17.259 1.00 23.64 125 VAL B O 1
ATOM 2367 N N . GLU B 1 133 ? 43.272 -6.192 17.451 1.00 23.79 126 GLU B N 1
ATOM 2368 C CA . GLU B 1 133 ? 42.120 -5.499 16.830 1.00 24.22 126 GLU B CA 1
ATOM 2369 C C . GLU B 1 133 ? 41.493 -4.467 17.781 1.00 23.65 126 GLU B C 1
ATOM 2370 O O . GLU B 1 133 ? 41.462 -4.664 18.992 1.00 23.59 126 GLU B O 1
ATOM 2376 N N . SER B 1 134 ? 40.987 -3.362 17.239 1.00 22.72 127 SER B N 1
ATOM 2377 C CA . SER B 1 134 ? 40.315 -2.359 18.087 1.00 23.26 127 SER B CA 1
ATOM 2378 C C . SER B 1 134 ? 39.234 -3.040 18.942 1.00 23.02 127 SER B C 1
ATOM 2379 O O . SER B 1 134 ? 39.094 -2.789 20.140 1.00 21.73 127 SER B O 1
ATOM 2382 N N . ARG B 1 135 ? 38.494 -3.946 18.322 1.00 24.01 128 ARG B N 1
ATOM 2383 C CA . ARG B 1 135 ? 37.417 -4.616 19.024 1.00 24.73 128 ARG B CA 1
ATOM 2384 C C . ARG B 1 135 ? 37.893 -5.489 20.193 1.00 23.13 128 ARG B C 1
ATOM 2385 O O . ARG B 1 135 ? 37.217 -5.531 21.210 1.00 21.63 128 ARG B O 1
ATOM 2393 N N . GLN B 1 136 ? 39.076 -6.110 20.098 1.00 22.08 129 GLN B N 1
ATOM 2394 C CA . GLN B 1 136 ? 39.662 -6.814 21.246 1.00 22.18 129 GLN B CA 1
ATOM 2395 C C . GLN B 1 136 ? 39.904 -5.844 22.394 1.00 20.54 129 GLN B C 1
ATOM 2396 O O . GLN B 1 136 ? 39.521 -6.109 23.525 1.00 20.30 129 GLN B O 1
ATOM 2402 N N . ALA B 1 137 ? 40.550 -4.717 22.097 1.00 19.55 130 ALA B N 1
ATOM 2403 C CA . ALA B 1 137 ? 40.826 -3.727 23.142 1.00 18.77 130 ALA B CA 1
ATOM 2404 C C . ALA B 1 137 ? 39.544 -3.146 23.737 1.00 18.56 130 ALA B C 1
ATOM 2405 O O . ALA B 1 137 ? 39.466 -2.914 24.943 1.00 17.60 130 ALA B O 1
ATOM 2407 N N . GLN B 1 138 ? 38.527 -2.918 22.890 1.00 19.42 131 GLN B N 1
ATOM 2408 C CA . GLN B 1 138 ? 37.181 -2.516 23.396 1.00 19.89 131 GLN B CA 1
ATOM 2409 C C . GLN B 1 138 ? 36.581 -3.510 24.398 1.00 19.79 131 GLN B C 1
ATOM 2410 O O . GLN B 1 138 ? 36.090 -3.102 25.456 1.00 19.06 131 GLN B O 1
ATOM 2416 N N . ASP B 1 139 ? 36.641 -4.812 24.076 1.00 21.08 132 ASP B N 1
ATOM 2417 C CA . ASP B 1 139 ? 36.203 -5.905 24.998 1.00 22.36 132 ASP B CA 1
ATOM 2418 C C . ASP B 1 139 ? 36.948 -5.868 26.336 1.00 20.77 132 ASP B C 1
ATOM 2419 O O . ASP B 1 139 ? 36.329 -5.915 27.384 1.00 20.72 132 ASP B O 1
ATOM 2424 N N . LEU B 1 140 ? 38.266 -5.693 26.291 1.00 20.38 133 LEU B N 1
ATOM 2425 C CA . LEU B 1 140 ? 39.066 -5.564 27.506 1.00 19.90 133 LEU B CA 1
ATOM 2426 C C . LEU B 1 140 ? 38.634 -4.319 28.346 1.00 19.90 133 LEU B C 1
ATOM 2427 O O . LEU B 1 140 ? 38.384 -4.428 29.546 1.00 19.48 133 LEU B O 1
ATOM 2432 N N . ALA B 1 141 ? 38.530 -3.161 27.697 1.00 19.26 134 ALA B N 1
ATOM 2433 C CA . ALA B 1 141 ? 38.130 -1.912 28.379 1.00 19.47 134 ALA B CA 1
ATOM 2434 C C . ALA B 1 141 ? 36.737 -2.041 28.995 1.00 19.44 134 ALA B C 1
ATOM 2435 O O . ALA B 1 141 ? 36.499 -1.575 30.134 1.00 19.12 134 ALA B O 1
ATOM 2437 N N . ARG B 1 142 ? 35.817 -2.674 28.259 1.00 19.32 135 ARG B N 1
ATOM 2438 C CA . ARG B 1 142 ? 34.456 -2.922 28.763 1.00 20.77 135 ARG B CA 1
ATOM 2439 C C . ARG B 1 142 ? 34.499 -3.824 30.010 1.00 21.14 135 ARG B C 1
ATOM 2440 O O . ARG B 1 142 ? 33.761 -3.593 30.981 1.00 20.98 135 ARG B O 1
ATOM 2448 N N . SER B 1 143 ? 35.354 -4.850 29.984 1.00 21.00 136 SER B N 1
ATOM 2449 C CA . SER B 1 143 ? 35.472 -5.775 31.133 1.00 21.79 136 SER B CA 1
ATOM 2450 C C . SER B 1 143 ? 36.032 -5.055 32.384 1.00 22.25 136 SER B C 1
ATOM 2451 O O . SER B 1 143 ? 35.761 -5.457 33.515 1.00 22.97 136 SER B O 1
ATOM 2454 N N . TYR B 1 144 ? 36.795 -3.985 32.176 1.00 22.04 137 TYR B N 1
ATOM 2455 C CA . TYR B 1 144 ? 37.310 -3.171 33.280 1.00 22.49 137 TYR B CA 1
ATOM 2456 C C . TYR B 1 144 ? 36.437 -1.941 33.641 1.00 22.34 137 TYR B C 1
ATOM 2457 O O . TYR B 1 144 ? 36.678 -1.285 34.664 1.00 23.14 137 TYR B O 1
ATOM 2466 N N . GLY B 1 145 ? 35.450 -1.624 32.812 1.00 22.18 138 GLY B N 1
ATOM 2467 C CA . GLY B 1 145 ? 34.624 -0.421 33.006 1.00 22.23 138 GLY B CA 1
ATOM 2468 C C . GLY B 1 145 ? 35.396 0.893 32.770 1.00 22.60 138 GLY B C 1
ATOM 2469 O O . GLY B 1 145 ? 35.085 1.897 33.425 1.00 22.80 138 GLY B O 1
ATOM 2470 N N . ILE B 1 146 ? 36.369 0.905 31.833 1.00 21.13 139 ILE B N 1
ATOM 2471 C CA . ILE B 1 146 ? 37.138 2.132 31.509 1.00 20.65 139 ILE B CA 1
ATOM 2472 C C . ILE B 1 146 ? 37.097 2.464 30.013 1.00 20.55 139 ILE B C 1
ATOM 2473 O O . ILE B 1 146 ? 36.776 1.588 29.202 1.00 20.99 139 ILE B O 1
ATOM 2478 N N . PRO B 1 147 ? 37.402 3.739 29.647 1.00 19.71 140 PRO B N 1
ATOM 2479 C CA . PRO B 1 147 ? 37.520 4.147 28.237 1.00 19.93 140 PRO B CA 1
ATOM 2480 C C . PRO B 1 147 ? 38.701 3.519 27.497 1.00 19.14 140 PRO B C 1
ATOM 2481 O O . PRO B 1 147 ? 39.766 3.261 28.099 1.00 18.35 140 PRO B O 1
ATOM 2485 N N . TYR B 1 148 ? 38.491 3.262 26.204 1.00 18.43 141 TYR B N 1
ATOM 2486 C CA . TYR B 1 148 ? 39.570 2.907 25.304 1.00 19.31 141 TYR B CA 1
ATOM 2487 C C . TYR B 1 148 ? 39.763 4.018 24.278 1.00 19.12 141 TYR B C 1
ATOM 2488 O O . TYR B 1 148 ? 38.788 4.485 23.668 1.00 19.16 141 TYR B O 1
ATOM 2497 N N . ILE B 1 149 ? 41.020 4.398 24.061 1.00 18.79 142 ILE B N 1
ATOM 2498 C CA A ILE B 1 149 ? 41.347 5.368 23.018 0.50 19.34 142 ILE B CA 1
ATOM 2499 C CA B ILE B 1 149 ? 41.381 5.409 23.065 0.50 19.33 142 ILE B CA 1
ATOM 2500 C C . ILE B 1 149 ? 42.624 4.955 22.272 1.00 19.86 142 ILE B C 1
ATOM 2501 O O . ILE B 1 149 ? 43.599 4.505 22.868 1.00 19.38 142 ILE B O 1
ATOM 2510 N N . GLU B 1 150 ? 42.603 5.098 20.950 1.00 19.15 143 GLU B N 1
ATOM 2511 C CA . GLU B 1 150 ? 43.807 4.835 20.156 1.00 20.26 143 GLU B CA 1
ATOM 2512 C C . GLU B 1 150 ? 44.640 6.101 19.908 1.00 20.51 143 GLU B C 1
ATOM 2513 O O . GLU B 1 150 ? 44.088 7.143 19.636 1.00 20.13 143 GLU B O 1
ATOM 2519 N N . THR B 1 151 ? 45.966 5.988 19.990 1.00 20.35 144 THR B N 1
ATOM 2520 C CA . THR B 1 151 ? 46.859 7.161 19.887 1.00 20.23 144 THR B CA 1
ATOM 2521 C C . THR B 1 151 ? 48.054 6.906 18.969 1.00 21.19 144 THR B C 1
ATOM 2522 O O . THR B 1 151 ? 48.416 5.749 18.688 1.00 19.81 144 THR B O 1
ATOM 2526 N N . SER B 1 152 ? 48.669 7.996 18.496 1.00 21.50 145 SER B N 1
ATOM 2527 C CA . SER B 1 152 ? 49.989 7.919 17.905 1.00 22.32 145 SER B CA 1
ATOM 2528 C C . SER B 1 152 ? 50.852 9.024 18.498 1.00 23.34 145 SER B C 1
ATOM 2529 O O . SER B 1 152 ? 50.577 10.205 18.294 1.00 23.02 145 SER B O 1
ATOM 2532 N N . ALA B 1 153 ? 51.899 8.648 19.228 1.00 23.60 146 ALA B N 1
ATOM 2533 C CA . ALA B 1 153 ? 52.858 9.640 19.737 1.00 24.53 146 ALA B CA 1
ATOM 2534 C C . ALA B 1 153 ? 53.587 10.309 18.564 1.00 25.24 146 ALA B C 1
ATOM 2535 O O . ALA B 1 153 ? 54.061 11.439 18.684 1.00 25.94 146 ALA B O 1
ATOM 2537 N N . LYS B 1 154 ? 53.666 9.596 17.442 1.00 25.55 147 LYS B N 1
ATOM 2538 C CA . LYS B 1 154 ? 54.367 10.073 16.263 1.00 26.38 147 LYS B CA 1
ATOM 2539 C C . LYS B 1 154 ? 53.640 11.235 15.565 1.00 26.63 147 LYS B C 1
ATOM 2540 O O . LYS B 1 154 ? 54.271 12.248 15.272 1.00 26.88 147 LYS B O 1
ATOM 2546 N N . THR B 1 155 ? 52.336 11.091 15.308 1.00 26.10 148 THR B N 1
ATOM 2547 C CA . THR B 1 155 ? 51.564 12.103 14.586 1.00 25.91 148 THR B CA 1
ATOM 2548 C C . THR B 1 155 ? 50.783 13.019 15.533 1.00 26.00 148 THR B C 1
ATOM 2549 O O . THR B 1 155 ? 50.168 13.983 15.084 1.00 25.07 148 THR B O 1
ATOM 2553 N N . ARG B 1 156 ? 50.744 12.667 16.822 1.00 24.93 149 ARG B N 1
ATOM 2554 C CA . ARG B 1 156 ? 49.961 13.389 17.850 1.00 25.83 149 ARG B CA 1
ATOM 2555 C C . ARG B 1 156 ? 48.487 13.003 17.901 1.00 24.71 149 ARG B C 1
ATOM 2556 O O . ARG B 1 156 ? 47.732 13.506 18.756 1.00 24.30 149 ARG B O 1
ATOM 2564 N N . GLN B 1 157 ? 48.069 12.132 16.997 1.00 23.34 150 GLN B N 1
ATOM 2565 C CA . GLN B 1 157 ? 46.681 11.699 16.991 1.00 24.58 150 GLN B CA 1
ATOM 2566 C C . GLN B 1 157 ? 46.285 11.149 18.374 1.00 22.81 150 GLN B C 1
ATOM 2567 O O . GLN B 1 157 ? 46.966 10.281 18.918 1.00 22.61 150 GLN B O 1
ATOM 2573 N N . GLY B 1 158 ? 45.194 11.665 18.920 1.00 22.49 151 GLY B N 1
ATOM 2574 C CA . GLY B 1 158 ? 44.643 11.181 20.196 1.00 22.08 151 GLY B CA 1
ATOM 2575 C C . GLY B 1 158 ? 45.388 11.484 21.477 1.00 22.38 151 GLY B C 1
ATOM 2576 O O . GLY B 1 158 ? 44.894 11.162 22.565 1.00 21.61 151 GLY B O 1
ATOM 2577 N N . VAL B 1 159 ? 46.571 12.104 21.382 1.00 22.35 152 VAL B N 1
ATOM 2578 C CA . VAL B 1 159 ? 47.450 12.258 22.556 1.00 22.11 152 VAL B CA 1
ATOM 2579 C C . VAL B 1 159 ? 46.845 13.150 23.656 1.00 22.70 152 VAL B C 1
ATOM 2580 O O . VAL B 1 159 ? 46.747 12.732 24.819 1.00 21.51 152 VAL B O 1
ATOM 2584 N N . GLU B 1 160 ? 46.403 14.354 23.282 1.00 23.46 153 GLU B N 1
ATOM 2585 C CA . GLU B 1 160 ? 45.691 15.239 24.237 1.00 25.18 153 GLU B CA 1
ATOM 2586 C C . GLU B 1 160 ? 44.428 14.569 24.749 1.00 23.50 153 GLU B C 1
ATOM 2587 O O . GLU B 1 160 ? 44.136 14.616 25.944 1.00 24.05 153 GLU B O 1
ATOM 2593 N N . ASP B 1 161 ? 43.650 13.983 23.840 1.00 23.50 154 ASP B N 1
ATOM 2594 C CA A ASP B 1 161 ? 42.384 13.320 24.213 0.50 22.76 154 ASP B CA 1
ATOM 2595 C CA B ASP B 1 161 ? 42.399 13.345 24.229 0.50 23.62 154 ASP B CA 1
ATOM 2596 C C . ASP B 1 161 ? 42.610 12.266 25.312 1.00 22.41 154 ASP B C 1
ATOM 2597 O O . ASP B 1 161 ? 41.870 12.216 26.302 1.00 23.03 154 ASP B O 1
ATOM 2606 N N . ALA B 1 162 ? 43.620 11.417 25.134 1.00 21.36 155 ALA B N 1
ATOM 2607 C CA . ALA B 1 162 ? 43.955 10.356 26.145 1.00 20.23 155 ALA B CA 1
ATOM 2608 C C . ALA B 1 162 ? 44.277 10.918 27.532 1.00 19.72 155 ALA B C 1
ATOM 2609 O O . ALA B 1 162 ? 43.705 10.486 28.546 1.00 19.43 155 ALA B O 1
ATOM 2611 N N . PHE B 1 163 ? 45.205 11.875 27.594 1.00 19.33 156 PHE B N 1
ATOM 2612 C CA . PHE B 1 163 ? 45.597 12.444 28.889 1.00 19.35 156 PHE B CA 1
ATOM 2613 C C . PHE B 1 163 ? 44.456 13.223 29.512 1.00 19.34 156 PHE B C 1
ATOM 2614 O O . PHE B 1 163 ? 44.234 13.136 30.712 1.00 19.45 156 PHE B O 1
ATOM 2622 N N . TYR B 1 164 ? 43.708 13.983 28.698 1.00 20.20 157 TYR B N 1
ATOM 2623 C CA . TYR B 1 164 ? 42.686 14.886 29.270 1.00 20.02 157 TYR B CA 1
ATOM 2624 C C . TYR B 1 164 ? 41.444 14.098 29.636 1.00 19.91 157 TYR B C 1
ATOM 2625 O O . TYR B 1 164 ? 40.732 14.459 30.564 1.00 19.68 157 TYR B O 1
ATOM 2634 N N . THR B 1 165 ? 41.199 12.996 28.925 1.00 20.33 158 THR B N 1
ATOM 2635 C CA . THR B 1 165 ? 40.161 12.020 29.324 1.00 20.45 158 THR B CA 1
ATOM 2636 C C . THR B 1 165 ? 40.495 11.429 30.703 1.00 19.94 158 THR B C 1
ATOM 2637 O O . THR B 1 165 ? 39.606 11.293 31.555 1.00 18.89 158 THR B O 1
ATOM 2641 N N . LEU B 1 166 ? 41.759 11.073 30.922 1.00 19.59 159 LEU B N 1
ATOM 2642 C CA . LEU B 1 166 ? 42.172 10.640 32.256 1.00 19.57 159 LEU B CA 1
ATOM 2643 C C . LEU B 1 166 ? 41.990 11.716 33.353 1.00 20.17 159 LEU B C 1
ATOM 2644 O O . LEU B 1 166 ? 41.520 11.393 34.455 1.00 21.07 159 LEU B O 1
ATOM 2649 N N . VAL B 1 167 ? 42.363 12.968 33.072 1.00 20.71 160 VAL B N 1
ATOM 2650 C CA . VAL B 1 167 ? 42.132 14.065 34.028 1.00 20.86 160 VAL B CA 1
ATOM 2651 C C . VAL B 1 167 ? 40.640 14.142 34.384 1.00 21.06 160 VAL B C 1
ATOM 2652 O O . VAL B 1 167 ? 40.293 14.170 35.555 1.00 20.50 160 VAL B O 1
ATOM 2656 N N . ARG B 1 168 ? 39.768 14.152 33.369 1.00 21.89 161 ARG B N 1
ATOM 2657 C CA . ARG B 1 168 ? 38.289 14.101 33.595 1.00 22.37 161 ARG B CA 1
ATOM 2658 C C . ARG B 1 168 ? 37.821 12.833 34.372 1.00 22.24 161 ARG B C 1
ATOM 2659 O O . ARG B 1 168 ? 36.902 12.917 35.209 1.00 21.13 161 ARG B O 1
ATOM 2667 N N . GLU B 1 169 ? 38.451 11.671 34.139 1.00 21.80 162 GLU B N 1
ATOM 2668 C CA . GLU B 1 169 ? 38.095 10.489 34.952 1.00 22.18 162 GLU B CA 1
ATOM 2669 C C . GLU B 1 169 ? 38.377 10.728 36.447 1.00 21.95 162 GLU B C 1
ATOM 2670 O O . GLU B 1 169 ? 37.594 10.335 37.289 1.00 21.65 162 GLU B O 1
ATOM 2676 N N . ILE B 1 170 ? 39.501 11.365 36.767 1.00 21.55 163 ILE B N 1
ATOM 2677 C CA . ILE B 1 170 ? 39.857 11.639 38.166 1.00 21.90 163 ILE B CA 1
ATOM 2678 C C . ILE B 1 170 ? 38.916 12.700 38.743 1.00 22.26 163 ILE B C 1
ATOM 2679 O O . ILE B 1 170 ? 38.406 12.558 39.847 1.00 21.96 163 ILE B O 1
ATOM 2684 N N . ARG B 1 171 ? 38.708 13.774 37.974 1.00 21.61 164 ARG B N 1
ATOM 2685 C CA . ARG B 1 171 ? 37.874 14.869 38.395 1.00 22.46 164 ARG B CA 1
ATOM 2686 C C . ARG B 1 171 ? 36.449 14.419 38.689 1.00 22.83 164 ARG B C 1
ATOM 2687 O O . ARG B 1 171 ? 35.850 14.900 39.650 1.00 23.05 164 ARG B O 1
ATOM 2695 N N . GLN B 1 172 ? 35.895 13.538 37.845 1.00 23.52 165 GLN B N 1
ATOM 2696 C CA . GLN B 1 172 ? 34.495 13.139 37.970 1.00 24.50 165 GLN B CA 1
ATOM 2697 C C . GLN B 1 172 ? 34.277 12.004 38.970 1.00 27.02 165 GLN B C 1
ATOM 2698 O O . GLN B 1 172 ? 33.139 11.712 39.305 1.00 28.05 165 GLN B O 1
ATOM 2704 N N . HIS B 1 173 ? 35.355 11.348 39.383 1.00 29.44 166 HIS B N 1
ATOM 2705 C CA . HIS B 1 173 ? 35.303 10.226 40.311 1.00 33.08 166 HIS B CA 1
ATOM 2706 C C . HIS B 1 173 ? 34.622 10.733 41.568 1.00 34.09 166 HIS B C 1
ATOM 2707 O O . HIS B 1 173 ? 34.823 11.872 42.004 1.00 35.25 166 HIS B O 1
ATOM 2715 N N . GLU C 2 5 ? -2.683 28.571 10.412 1.00 39.58 2134 GLU C N 1
ATOM 2716 C CA . GLU C 2 5 ? -3.364 28.036 9.196 1.00 38.26 2134 GLU C CA 1
ATOM 2717 C C . GLU C 2 5 ? -2.730 28.526 7.872 1.00 37.18 2134 GLU C C 1
ATOM 2718 O O . GLU C 2 5 ? -3.123 28.073 6.808 1.00 37.75 2134 GLU C O 1
ATOM 2720 N N . GLU C 2 6 ? -1.775 29.452 7.920 1.00 35.18 2135 GLU C N 1
ATOM 2721 C CA . GLU C 2 6 ? -1.118 29.911 6.686 1.00 33.11 2135 GLU C CA 1
ATOM 2722 C C . GLU C 2 6 ? 0.057 29.005 6.225 1.00 29.79 2135 GLU C C 1
ATOM 2723 O O . GLU C 2 6 ? 0.465 29.071 5.067 1.00 27.58 2135 GLU C O 1
ATOM 2729 N N . SER C 2 7 ? 0.570 28.179 7.140 1.00 26.60 2136 SER C N 1
ATOM 2730 C CA . SER C 2 7 ? 1.780 27.353 6.909 1.00 25.14 2136 SER C CA 1
ATOM 2731 C C . SER C 2 7 ? 1.531 25.889 7.138 1.00 23.15 2136 SER C C 1
ATOM 2732 O O . SER C 2 7 ? 0.556 25.509 7.779 1.00 22.83 2136 SER C O 1
ATOM 2735 N N . PHE C 2 8 ? 2.462 25.061 6.660 1.00 20.44 2137 PHE C N 1
ATOM 2736 C CA . PHE C 2 8 ? 2.471 23.646 6.930 1.00 19.87 2137 PHE C CA 1
ATOM 2737 C C . PHE C 2 8 ? 3.904 23.150 6.983 1.00 19.75 2137 PHE C C 1
ATOM 2738 O O . PHE C 2 8 ? 4.804 23.859 6.557 1.00 20.09 2137 PHE C O 1
ATOM 2746 N N . PHE C 2 9 ? 4.101 21.959 7.521 1.00 20.30 2138 PHE C N 1
ATOM 2747 C CA . PHE C 2 9 ? 5.431 21.387 7.665 1.00 21.05 2138 PHE C CA 1
ATOM 2748 C C . PHE C 2 9 ? 5.610 20.31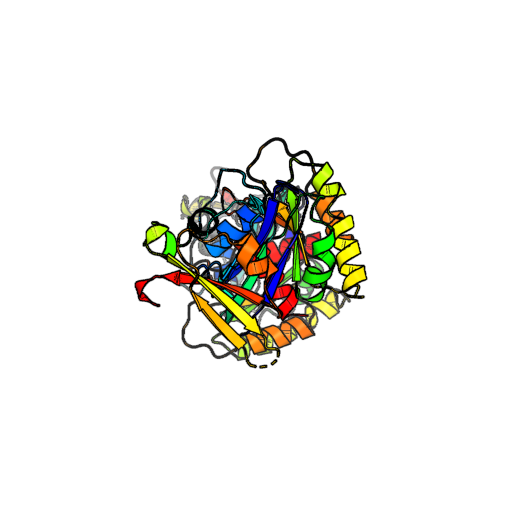7 6.604 1.00 21.87 2138 PHE C C 1
ATOM 2749 O O . PHE C 2 9 ? 4.688 19.506 6.361 1.00 21.38 2138 PHE C O 1
ATOM 2757 N N . VAL C 2 10 ? 6.754 20.354 5.925 1.00 21.90 2139 VAL C N 1
ATOM 2758 C CA . VAL C 2 10 ? 7.107 19.357 4.908 1.00 22.86 2139 VAL C CA 1
ATOM 2759 C C . VAL C 2 10 ? 8.470 18.768 5.264 1.00 22.90 2139 VAL C C 1
ATOM 2760 O O . VAL C 2 10 ? 9.414 19.515 5.562 1.00 22.04 2139 VAL C O 1
ATOM 2764 N N . GLN C 2 11 ? 8.595 17.448 5.200 1.00 22.39 2140 GLN C N 1
ATOM 2765 C CA . GLN C 2 11 ? 9.907 16.834 5.340 1.00 23.15 2140 GLN C CA 1
ATOM 2766 C C . GLN C 2 11 ? 10.386 16.473 3.943 1.00 23.41 2140 GLN C C 1
ATOM 2767 O O . GLN C 2 11 ? 9.620 15.908 3.127 1.00 22.94 2140 GLN C O 1
ATOM 2773 N N . VAL C 2 12 ? 11.619 16.862 3.617 1.00 22.15 2141 VAL C N 1
ATOM 2774 C CA . VAL C 2 12 ? 12.138 16.542 2.282 1.00 20.87 2141 VAL C CA 1
ATOM 2775 C C . VAL C 2 12 ? 13.271 15.535 2.475 1.00 20.89 2141 VAL C C 1
ATOM 2776 O O . VAL C 2 12 ? 14.122 15.719 3.362 1.00 20.21 2141 VAL C O 1
ATOM 2780 N N . HIS C 2 13 ? 13.279 14.492 1.643 1.00 20.28 2142 HIS C N 1
ATOM 2781 C CA . HIS C 2 13 ? 14.181 13.347 1.755 1.00 20.19 2142 HIS C CA 1
ATOM 2782 C C . HIS C 2 13 ? 15.215 13.305 0.627 1.00 20.81 2142 HIS C C 1
ATOM 2783 O O . HIS C 2 13 ? 15.021 13.900 -0.440 1.00 20.38 2142 HIS C O 1
ATOM 2790 N N . ASP C 2 14 ? 16.313 12.575 0.877 1.00 21.49 2143 ASP C N 1
ATOM 2791 C CA . ASP C 2 14 ? 17.405 12.386 -0.081 1.00 23.73 2143 ASP C CA 1
ATOM 2792 C C . ASP C 2 14 ? 17.995 13.720 -0.543 1.00 22.70 2143 ASP C C 1
ATOM 2793 O O . ASP C 2 14 ? 18.337 13.859 -1.688 1.00 23.55 2143 ASP C O 1
ATOM 2798 N N . VAL C 2 15 ? 18.088 14.703 0.349 1.00 22.23 2144 VAL C N 1
ATOM 2799 C CA . VAL C 2 15 ? 18.480 16.056 -0.011 1.00 21.21 2144 VAL C CA 1
ATOM 2800 C C . VAL C 2 15 ? 19.945 16.117 -0.506 1.00 21.89 2144 VAL C C 1
ATOM 2801 O O . VAL C 2 15 ? 20.223 16.631 -1.587 1.00 22.08 2144 VAL C O 1
ATOM 2805 N N . SER C 2 16 ? 20.866 15.568 0.278 1.00 21.15 2145 SER C N 1
ATOM 2806 C CA . SER C 2 16 ? 22.282 15.501 -0.121 1.00 21.03 2145 SER C CA 1
ATOM 2807 C C . SER C 2 16 ? 22.896 14.298 0.571 1.00 21.18 2145 SER C C 1
ATOM 2808 O O . SER C 2 16 ? 22.331 13.787 1.552 1.00 19.65 2145 SER C O 1
ATOM 2811 N N . PRO C 2 17 ? 24.082 13.842 0.100 1.00 22.74 2146 PRO C N 1
ATOM 2812 C CA . PRO C 2 17 ? 24.737 12.772 0.842 1.00 23.63 2146 PRO C CA 1
ATOM 2813 C C . PRO C 2 17 ? 24.956 13.078 2.343 1.00 23.23 2146 PRO C C 1
ATOM 2814 O O . PRO C 2 17 ? 24.775 12.193 3.175 1.00 23.92 2146 PRO C O 1
ATOM 2818 N N . GLU C 2 18 ? 25.323 14.310 2.703 1.00 23.41 2147 GLU C N 1
ATOM 2819 C CA . GLU C 2 18 ? 25.617 14.595 4.127 1.00 24.21 2147 GLU C CA 1
ATOM 2820 C C . GLU C 2 18 ? 24.387 15.052 4.896 1.00 23.51 2147 GLU C C 1
ATOM 2821 O O . GLU C 2 18 ? 24.401 15.042 6.116 1.00 21.78 2147 GLU C O 1
ATOM 2827 N N . GLN C 2 19 ? 23.364 15.512 4.180 1.00 22.74 2148 GLN C N 1
ATOM 2828 C CA . GLN C 2 19 ? 22.099 15.907 4.832 1.00 24.34 2148 GLN C CA 1
ATOM 2829 C C . GLN C 2 19 ? 20.910 15.168 4.194 1.00 23.62 2148 GLN C C 1
ATOM 2830 O O . GLN C 2 19 ? 20.286 15.684 3.295 1.00 24.78 2148 GLN C O 1
ATOM 2836 N N . PRO C 2 20 ? 20.642 13.927 4.626 1.00 23.28 2149 PRO C N 1
ATOM 2837 C CA . PRO C 2 20 ? 19.568 13.118 4.050 1.00 23.61 2149 PRO C CA 1
ATOM 2838 C C . PRO C 2 20 ? 18.161 13.759 4.184 1.00 23.57 2149 PRO C C 1
ATOM 2839 O O . PRO C 2 20 ? 17.365 13.661 3.250 1.00 23.12 2149 PRO C O 1
ATOM 2843 N N . ARG C 2 21 ? 17.879 14.418 5.309 1.00 21.41 2150 ARG C N 1
ATOM 2844 C CA . ARG C 2 21 ? 16.506 14.930 5.558 1.00 21.52 2150 ARG C CA 1
ATOM 2845 C C . ARG C 2 21 ? 16.472 16.297 6.211 1.00 20.79 2150 ARG C C 1
ATOM 2846 O O . ARG C 2 21 ? 17.353 16.630 6.991 1.00 19.23 2150 ARG C O 1
ATOM 2854 N N . THR C 2 22 ? 15.425 17.058 5.909 1.00 19.83 2151 THR C N 1
ATOM 2855 C CA . THR C 2 22 ? 15.198 18.359 6.539 1.00 20.05 2151 THR C CA 1
ATOM 2856 C C . THR C 2 22 ? 13.682 18.568 6.653 1.00 20.06 2151 THR C C 1
ATOM 2857 O O . THR C 2 22 ? 12.929 18.137 5.772 1.00 19.93 2151 THR C O 1
ATOM 2861 N N . VAL C 2 23 ? 13.256 19.209 7.736 1.00 18.44 2152 VAL C N 1
ATOM 2862 C CA . VAL C 2 23 ? 11.882 19.661 7.909 1.00 18.57 2152 VAL C CA 1
ATOM 2863 C C . VAL C 2 23 ? 11.817 21.177 7.800 1.00 18.81 2152 VAL C C 1
ATOM 2864 O O . VAL C 2 23 ? 12.566 21.894 8.455 1.00 17.75 2152 VAL C O 1
ATOM 2868 N N . ILE C 2 24 ? 10.908 21.653 6.954 1.00 18.84 2153 ILE C N 1
ATOM 2869 C CA A ILE C 2 24 ? 10.768 23.085 6.754 0.50 18.46 2153 ILE C CA 1
ATOM 2870 C CA B ILE C 2 24 ? 10.751 23.064 6.618 0.50 19.06 2153 ILE C CA 1
ATOM 2871 C C . ILE C 2 24 ? 9.317 23.486 6.970 1.00 19.17 2153 ILE C C 1
ATOM 2872 O O . ILE C 2 24 ? 8.394 22.659 6.871 1.00 18.81 2153 ILE C O 1
ATOM 2881 N N . LYS C 2 25 ? 9.137 24.746 7.349 1.00 19.34 2154 LYS C N 1
ATOM 2882 C CA . LYS C 2 25 ? 7.802 25.354 7.515 1.00 20.91 2154 LYS C CA 1
ATOM 2883 C C . LYS C 2 25 ? 7.587 26.240 6.296 1.00 19.85 2154 LYS C C 1
ATOM 2884 O O . LYS C 2 25 ? 8.296 27.230 6.113 1.00 18.98 2154 LYS C O 1
ATOM 2890 N N . ALA C 2 26 ? 6.624 25.869 5.445 1.00 19.30 2155 ALA C N 1
ATOM 2891 C CA . ALA C 2 26 ? 6.380 26.532 4.163 1.00 19.82 2155 ALA C CA 1
ATOM 2892 C C . ALA C 2 26 ? 4.985 27.164 4.163 1.00 20.09 2155 ALA C C 1
ATOM 2893 O O . ALA C 2 26 ? 4.064 26.580 4.758 1.00 19.84 2155 ALA C O 1
ATOM 2895 N N . PRO C 2 27 ? 4.809 28.335 3.504 1.00 21.57 2156 PRO C N 1
ATOM 2896 C CA . PRO C 2 27 ? 3.431 28.818 3.221 1.00 21.51 2156 PRO C CA 1
ATOM 2897 C C . PRO C 2 27 ? 2.597 27.767 2.482 1.00 21.77 2156 PRO C C 1
ATOM 2898 O O . PRO C 2 27 ? 3.093 27.082 1.561 1.00 21.32 2156 PRO C O 1
ATOM 2902 N N . ARG C 2 28 ? 1.323 27.631 2.847 1.00 21.69 2157 ARG C N 1
ATOM 2903 C CA . ARG C 2 28 ? 0.479 26.639 2.154 1.00 21.10 2157 ARG C CA 1
ATOM 2904 C C . ARG C 2 28 ? 0.317 26.940 0.661 1.00 20.69 2157 ARG C C 1
ATOM 2905 O O . ARG C 2 28 ? 0.070 26.040 -0.116 1.00 20.66 2157 ARG C O 1
ATOM 2913 N N . VAL C 2 29 ? 0.487 28.198 0.272 1.00 21.19 2158 VAL C N 1
ATOM 2914 C CA . VAL C 2 29 ? 0.462 28.583 -1.153 1.00 22.03 2158 VAL C CA 1
ATOM 2915 C C . VAL C 2 29 ? 1.696 28.139 -1.952 1.00 22.14 2158 VAL C C 1
ATOM 2916 O O . VAL C 2 29 ? 1.762 28.373 -3.181 1.00 22.36 2158 VAL C O 1
ATOM 2920 N N . SER C 2 30 ? 2.678 27.517 -1.282 1.00 19.86 2159 SER C N 1
ATOM 2921 C CA . SER C 2 30 ? 4.003 27.278 -1.911 1.00 19.49 2159 SER C CA 1
ATOM 2922 C C . SER C 2 30 ? 3.903 26.329 -3.086 1.00 18.89 2159 SER C C 1
ATOM 2923 O O . SER C 2 30 ? 3.282 25.257 -2.970 1.00 18.36 2159 SER C O 1
ATOM 2926 N N . THR C 2 31 ? 4.544 26.710 -4.199 1.00 19.59 2160 THR C N 1
ATOM 2927 C CA . THR C 2 31 ? 4.745 25.802 -5.325 1.00 18.90 2160 THR C CA 1
ATOM 2928 C C . THR C 2 31 ? 5.885 24.773 -5.038 1.00 18.88 2160 THR C C 1
ATOM 2929 O O . THR C 2 31 ? 6.655 24.945 -4.062 1.00 18.89 2160 THR C O 1
ATOM 2933 N N . ALA C 2 32 ? 6.011 23.740 -5.875 1.00 17.22 2161 ALA C N 1
ATOM 2934 C CA . ALA C 2 32 ? 7.169 22.829 -5.779 1.00 18.44 2161 ALA C CA 1
ATOM 2935 C C . ALA C 2 32 ? 8.496 23.626 -5.864 1.00 18.28 2161 ALA C C 1
ATOM 2936 O O . ALA C 2 32 ? 9.400 23.424 -5.066 1.00 16.33 2161 ALA C O 1
ATOM 2938 N N . GLN C 2 33 ? 8.597 24.543 -6.821 1.00 18.41 2162 GLN C N 1
ATOM 2939 C CA . GLN C 2 33 ? 9.780 25.460 -6.881 1.00 19.26 2162 GLN C CA 1
ATOM 2940 C C . GLN C 2 33 ? 10.064 26.281 -5.627 1.00 19.51 2162 GLN C C 1
ATOM 2941 O O . GLN C 2 33 ? 11.252 26.466 -5.267 1.00 19.72 2162 GLN C O 1
ATOM 2947 N N . ASP C 2 34 ? 9.010 26.742 -4.933 1.00 18.76 2163 ASP C N 1
ATOM 2948 C CA . ASP C 2 34 ? 9.164 27.523 -3.698 1.00 18.99 2163 ASP C CA 1
ATOM 2949 C C . ASP C 2 34 ? 9.750 26.600 -2.613 1.00 19.26 2163 ASP C C 1
ATOM 2950 O O . ASP C 2 34 ? 10.661 27.016 -1.857 1.00 19.90 2163 ASP C O 1
ATOM 2955 N N . VAL C 2 35 ? 9.189 25.392 -2.482 1.00 16.85 2164 VAL C N 1
ATOM 2956 C CA . VAL C 2 35 ? 9.679 24.414 -1.483 1.00 17.56 2164 VAL C CA 1
ATOM 2957 C C . VAL C 2 35 ? 11.104 23.926 -1.806 1.00 17.30 2164 VAL C C 1
ATOM 2958 O O . VAL C 2 35 ? 11.964 23.826 -0.910 1.00 17.69 2164 VAL C O 1
ATOM 2962 N N . ILE C 2 36 ? 11.363 23.679 -3.082 1.00 17.98 2165 ILE C N 1
ATOM 2963 C CA . ILE C 2 36 ? 12.744 23.383 -3.529 1.00 18.87 2165 ILE C CA 1
ATOM 2964 C C . ILE C 2 36 ? 13.749 24.484 -3.117 1.00 19.55 2165 ILE C C 1
ATOM 2965 O O . ILE C 2 36 ? 14.821 24.181 -2.579 1.00 21.28 2165 ILE C O 1
ATOM 2970 N N . GLN C 2 37 ? 13.419 25.758 -3.348 1.00 20.12 2166 GLN C N 1
ATOM 2971 C CA . GLN C 2 37 ? 14.308 26.840 -2.994 1.00 21.18 2166 GLN C CA 1
ATOM 2972 C C . GLN C 2 37 ? 14.523 26.892 -1.474 1.00 21.07 2166 GLN C C 1
ATOM 2973 O O . GLN C 2 37 ? 15.647 27.079 -1.015 1.00 19.91 2166 GLN C O 1
ATOM 2979 N N . GLN C 2 38 ? 13.473 26.683 -0.681 1.00 19.98 2167 GLN C N 1
ATOM 2980 C CA . GLN C 2 38 ? 13.647 26.650 0.780 1.00 21.63 2167 GLN C CA 1
ATOM 2981 C C . GLN C 2 38 ? 14.589 25.544 1.248 1.00 21.12 2167 GLN C C 1
ATOM 2982 O O . GLN C 2 38 ? 15.337 25.728 2.245 1.00 21.31 2167 GLN C O 1
ATOM 2988 N N . THR C 2 39 ? 14.479 24.387 0.596 1.00 20.53 2168 THR C N 1
ATOM 2989 C CA . THR C 2 39 ? 15.239 23.167 0.913 1.00 20.16 2168 THR C CA 1
ATOM 2990 C C . THR C 2 39 ? 16.707 23.474 0.548 1.00 21.96 2168 THR C C 1
ATOM 2991 O O . THR C 2 39 ? 17.602 23.135 1.342 1.00 20.29 2168 THR C O 1
ATOM 2995 N N . LEU C 2 40 ? 16.945 24.099 -0.661 1.00 20.85 2169 LEU C N 1
ATOM 2996 C CA . LEU C 2 40 ? 18.326 24.387 -1.125 1.00 20.95 2169 LEU C CA 1
ATOM 2997 C C . LEU C 2 40 ? 19.005 25.385 -0.200 1.00 22.01 2169 LEU C C 1
ATOM 2998 O O . LEU C 2 40 ? 20.248 25.347 -0.006 1.00 22.15 2169 LEU C O 1
ATOM 3003 N N . CYS C 2 41 ? 18.198 26.276 0.368 1.00 22.83 2170 CYS C N 1
ATOM 3004 C CA A CYS C 2 41 ? 18.680 27.189 1.392 0.50 23.02 2170 CYS C CA 1
ATOM 3005 C CA B CYS C 2 41 ? 18.672 27.212 1.379 0.50 23.70 2170 CYS C CA 1
ATOM 3006 C C . CYS C 2 41 ? 19.086 26.460 2.663 1.00 23.44 2170 CYS C C 1
ATOM 3007 O O . CYS C 2 41 ? 20.191 26.684 3.177 1.00 23.61 2170 CYS C O 1
ATOM 3012 N N . LYS C 2 42 ? 18.229 25.554 3.160 1.00 22.90 2171 LYS C N 1
ATOM 3013 C CA . LYS C 2 42 ? 18.597 24.681 4.306 1.00 22.46 2171 LYS C CA 1
ATOM 3014 C C . LYS C 2 42 ? 19.874 23.862 4.058 1.00 22.73 2171 LYS C C 1
ATOM 3015 O O . LYS C 2 42 ? 20.701 23.722 4.966 1.00 23.43 2171 LYS C O 1
ATOM 3021 N N . ALA C 2 43 ? 20.029 23.307 2.852 1.00 21.14 2172 ALA C N 1
ATOM 3022 C CA . ALA C 2 43 ? 21.187 22.448 2.548 1.00 20.76 2172 ALA C CA 1
ATOM 3023 C C . ALA C 2 43 ? 22.317 23.203 1.787 1.00 20.82 2172 ALA C C 1
ATOM 3024 O O . ALA C 2 43 ? 23.142 22.576 1.122 1.00 19.72 2172 ALA C O 1
ATOM 3026 N N . LYS C 2 44 ? 22.360 24.535 1.932 1.00 18.23 2173 LYS C N 1
ATOM 3027 C CA . LYS C 2 44 ? 23.168 25.387 1.065 1.00 20.95 2173 LYS C CA 1
ATOM 3028 C C . LYS C 2 44 ? 24.693 25.143 1.196 1.00 20.46 2173 LYS C C 1
ATOM 3029 O O . LYS C 2 44 ? 25.436 25.534 0.308 1.00 20.81 2173 LYS C O 1
ATOM 3035 N N . TYR C 2 45 ? 25.122 24.504 2.284 1.00 20.44 2174 TYR C N 1
ATOM 3036 C CA . TYR C 2 45 ? 26.558 24.228 2.489 1.00 22.32 2174 TYR C CA 1
ATOM 3037 C C . TYR C 2 45 ? 26.915 22.795 2.166 1.00 22.51 2174 TYR C C 1
ATOM 3038 O O . TYR C 2 45 ? 28.089 22.423 2.281 1.00 23.52 2174 TYR C O 1
ATOM 3047 N N . SER C 2 46 ? 25.925 21.971 1.778 1.00 21.61 2175 SER C N 1
ATOM 3048 C CA . SER C 2 46 ? 26.233 20.628 1.289 1.00 22.69 2175 SER C CA 1
ATOM 3049 C C . SER C 2 46 ? 27.055 20.793 0.004 1.00 23.13 2175 SER C C 1
ATOM 3050 O O . SER C 2 46 ? 26.799 21.711 -0.795 1.00 23.75 2175 SER C O 1
ATOM 3053 N N . LEU C 2 47 ? 28.068 19.948 -0.196 1.00 24.24 2176 LEU C N 1
ATOM 3054 C CA . LEU C 2 47 ? 28.914 20.116 -1.395 1.00 24.37 2176 LEU C CA 1
ATOM 3055 C C . LEU C 2 47 ? 28.127 19.898 -2.694 1.00 24.04 2176 LEU C C 1
ATOM 3056 O O . LEU C 2 47 ? 28.313 20.632 -3.667 1.00 24.09 2176 LEU C O 1
ATOM 3061 N N . SER C 2 48 ? 27.200 18.933 -2.690 1.00 24.04 2177 SER C N 1
ATOM 3062 C CA . SER C 2 48 ? 26.404 18.634 -3.887 1.00 24.09 2177 SER C CA 1
ATOM 3063 C C . SER C 2 48 ? 25.526 19.832 -4.257 1.00 23.85 2177 SER C C 1
ATOM 3064 O O . SER C 2 48 ? 25.278 20.107 -5.445 1.00 23.04 2177 SER C O 1
ATOM 3067 N N . ILE C 2 49 ? 25.093 20.565 -3.237 1.00 22.87 2178 ILE C N 1
ATOM 3068 C CA . ILE C 2 49 ? 24.275 21.763 -3.407 1.00 23.71 2178 ILE C CA 1
ATOM 3069 C C . ILE C 2 49 ? 25.083 22.999 -3.821 1.00 24.14 2178 ILE C C 1
ATOM 3070 O O . ILE C 2 49 ? 24.661 23.720 -4.704 1.00 25.35 2178 ILE C O 1
ATOM 3075 N N . LEU C 2 50 ? 26.241 23.244 -3.204 1.00 24.29 2179 LEU C N 1
ATOM 3076 C CA . LEU C 2 50 ? 27.148 24.297 -3.703 1.00 25.19 2179 LEU C CA 1
ATOM 3077 C C . LEU C 2 50 ? 27.474 24.119 -5.194 1.00 25.60 2179 LEU C C 1
ATOM 3078 O O . LEU C 2 50 ? 27.590 25.088 -5.945 1.00 26.78 2179 LEU C O 1
ATOM 3083 N N . SER C 2 51 ? 27.582 22.869 -5.611 1.00 25.79 2180 SER C N 1
ATOM 3084 C CA . SER C 2 51 ? 27.842 22.483 -6.988 1.00 28.06 2180 SER C CA 1
ATOM 3085 C C . SER C 2 51 ? 26.642 22.771 -7.913 1.00 28.57 2180 SER C C 1
ATOM 3086 O O . SER C 2 51 ? 26.803 23.248 -9.049 1.00 28.09 2180 SER C O 1
ATOM 3089 N N . ASN C 2 52 ? 25.433 22.484 -7.425 1.00 28.20 2181 ASN C N 1
ATOM 3090 C CA . ASN C 2 52 ? 24.218 22.685 -8.225 1.00 27.92 2181 ASN C CA 1
ATOM 3091 C C . ASN C 2 52 ? 23.175 23.414 -7.395 1.00 26.47 2181 ASN C C 1
ATOM 3092 O O . ASN C 2 52 ? 22.294 22.767 -6.837 1.00 26.48 2181 ASN C O 1
ATOM 3097 N N . PRO C 2 53 ? 23.292 24.753 -7.270 1.00 25.79 2182 PRO C N 1
ATOM 3098 C CA . PRO C 2 53 ? 22.398 25.503 -6.393 1.00 25.55 2182 PRO C CA 1
ATOM 3099 C C . PRO C 2 53 ? 21.089 26.062 -7.012 1.00 24.91 2182 PRO C C 1
ATOM 3100 O O . PRO C 2 53 ? 20.355 26.782 -6.329 1.00 24.90 2182 PRO C O 1
ATOM 3104 N N . ASN C 2 54 ? 20.830 25.768 -8.286 1.00 25.04 2183 ASN C N 1
ATOM 3105 C CA A ASN C 2 54 ? 19.687 26.369 -8.967 0.50 24.85 2183 ASN C CA 1
ATOM 3106 C CA B ASN C 2 54 ? 19.686 26.347 -9.029 0.50 24.63 2183 ASN C CA 1
ATOM 3107 C C . ASN C 2 54 ? 18.429 25.496 -8.842 1.00 23.85 2183 ASN C C 1
ATOM 3108 O O . ASN C 2 54 ? 18.413 24.352 -9.273 1.00 23.90 2183 ASN C O 1
ATOM 3117 N N . PRO C 2 55 ? 17.387 26.038 -8.177 1.00 24.45 2184 PRO C N 1
ATOM 3118 C CA . PRO C 2 55 ? 16.191 25.209 -7.935 1.00 23.83 2184 PRO C CA 1
ATOM 3119 C C . PRO C 2 55 ? 15.525 24.720 -9.232 1.00 24.18 2184 PRO C C 1
ATOM 3120 O O . PRO C 2 55 ? 14.918 23.648 -9.231 1.00 23.08 2184 PRO C O 1
ATOM 3124 N N . SER C 2 56 ? 15.650 25.473 -10.326 1.00 25.01 2185 SER C N 1
ATOM 3125 C CA . SER C 2 56 ? 15.039 25.049 -11.588 1.00 26.39 2185 SER C CA 1
ATOM 3126 C C . SER C 2 56 ? 15.646 23.748 -12.134 1.00 26.66 2185 SER C C 1
ATOM 3127 O O . SER C 2 56 ? 15.038 23.099 -12.997 1.00 26.63 2185 SER C O 1
ATOM 3130 N N . ASP C 2 57 ? 16.801 23.322 -11.591 1.00 25.50 2186 ASP C N 1
ATOM 3131 C CA . ASP C 2 57 ? 17.413 22.026 -11.942 1.00 25.35 2186 ASP C CA 1
ATOM 3132 C C . ASP C 2 57 ? 16.853 20.812 -11.195 1.00 23.84 2186 ASP C C 1
ATOM 3133 O O . ASP C 2 57 ? 17.271 19.662 -11.434 1.00 23.62 2186 ASP C O 1
ATOM 3138 N N . TYR C 2 58 ? 15.898 21.053 -10.288 1.00 22.76 2187 TYR C N 1
ATOM 3139 C CA . TYR C 2 58 ? 15.405 20.009 -9.393 1.00 21.45 2187 TYR C CA 1
ATOM 3140 C C . TYR C 2 58 ? 13.898 19.818 -9.536 1.00 20.74 2187 TYR C C 1
ATOM 3141 O O . TYR C 2 58 ? 13.201 20.741 -10.000 1.00 20.58 2187 TYR C O 1
ATOM 3150 N N . VAL C 2 59 ? 13.448 18.652 -9.078 1.00 20.71 2188 VAL C N 1
ATOM 3151 C CA . VAL C 2 59 ? 12.034 18.281 -8.855 1.00 21.77 2188 VAL C CA 1
ATOM 3152 C C . VAL C 2 59 ? 11.829 17.682 -7.457 1.00 22.01 2188 VAL C C 1
ATOM 3153 O O . VAL C 2 59 ? 12.791 17.215 -6.830 1.00 21.72 2188 VAL C O 1
ATOM 3157 N N . LEU C 2 60 ? 10.577 17.700 -6.977 1.00 20.89 2189 LEU C N 1
ATOM 3158 C CA . LEU C 2 60 ? 10.139 16.899 -5.883 1.00 21.33 2189 LEU C CA 1
ATOM 3159 C C . LEU C 2 60 ? 9.401 15.700 -6.479 1.00 22.94 2189 LEU C C 1
ATOM 3160 O O . LEU C 2 60 ? 8.542 15.871 -7.366 1.00 22.32 2189 LEU C O 1
ATOM 3165 N N . LEU C 2 61 ? 9.758 14.506 -6.023 1.00 24.23 2190 LEU C N 1
ATOM 3166 C CA . LEU C 2 61 ? 8.980 13.276 -6.254 1.00 26.57 2190 LEU C CA 1
ATOM 3167 C C . LEU C 2 61 ? 8.168 12.993 -5.034 1.00 27.42 2190 LEU C C 1
ATOM 3168 O O . LEU C 2 61 ? 8.704 13.069 -3.906 1.00 27.57 2190 LEU C O 1
ATOM 3173 N N . GLU C 2 62 ? 6.898 12.632 -5.212 1.00 27.31 2191 GLU C N 1
ATOM 3174 C CA . GLU C 2 62 ? 6.153 12.097 -4.099 1.00 27.46 2191 GLU C CA 1
ATOM 3175 C C . GLU C 2 62 ? 6.096 10.571 -4.242 1.00 28.44 2191 GLU C C 1
ATOM 3176 O O . GLU C 2 62 ? 5.843 10.056 -5.325 1.00 28.56 2191 GLU C O 1
ATOM 3182 N N . GLU C 2 63 ? 6.345 9.871 -3.145 1.00 28.49 2192 GLU C N 1
ATOM 3183 C CA . GLU C 2 63 ? 6.189 8.428 -3.071 1.00 30.60 2192 GLU C CA 1
ATOM 3184 C C . GLU C 2 63 ? 5.123 8.145 -2.008 1.00 29.89 2192 GLU C C 1
ATOM 3185 O O . GLU C 2 63 ? 5.192 8.670 -0.878 1.00 28.39 2192 GLU C O 1
ATOM 3191 N N . VAL C 2 64 ? 4.108 7.360 -2.387 1.00 29.83 2193 VAL C N 1
ATOM 3192 C CA . VAL C 2 64 ? 2.945 7.127 -1.539 1.00 30.83 2193 VAL C CA 1
ATOM 3193 C C . VAL C 2 64 ? 2.666 5.604 -1.449 1.00 33.03 2193 VAL C C 1
ATOM 3194 O O . VAL C 2 64 ? 2.674 4.894 -2.466 1.00 32.10 2193 VAL C O 1
ATOM 3198 N N . VAL C 2 65 ? 2.481 5.086 -0.241 1.00 35.19 2194 VAL C N 1
ATOM 3199 C CA . VAL C 2 65 ? 2.133 3.660 -0.123 1.00 38.16 2194 VAL C CA 1
ATOM 3200 C C . VAL C 2 65 ? 0.656 3.374 -0.425 1.00 39.56 2194 VAL C C 1
ATOM 3201 O O . VAL C 2 65 ? -0.242 4.100 0.004 1.00 39.30 2194 VAL C O 1
ATOM 3205 N N . LYS C 2 66 ? 0.447 2.323 -1.210 1.00 42.02 2195 LYS C N 1
ATOM 3206 C CA . LYS C 2 66 ? -0.874 1.836 -1.604 1.00 44.62 2195 LYS C CA 1
ATOM 3207 C C . LYS C 2 66 ? -1.298 0.688 -0.656 1.00 46.33 2195 LYS C C 1
ATOM 3208 O O . LYS C 2 66 ? -0.449 -0.129 -0.265 1.00 46.94 2195 LYS C O 1
ATOM 3210 N N . ASP C 2 67 ? -2.585 0.561 -0.320 1.00 48.21 2196 ASP C N 1
ATOM 3211 C CA . ASP C 2 67 ? -3.718 1.166 -1.033 1.00 49.72 2196 ASP C CA 1
ATOM 3212 C C . ASP C 2 67 ? -3.841 2.690 -0.902 1.00 50.45 2196 ASP C C 1
ATOM 3213 O O . ASP C 2 67 ? -3.900 3.410 -1.917 1.00 51.66 2196 ASP C O 1
ATOM 3215 N N . LYS C 2 77 ? 3.493 -1.999 -1.567 1.00 50.64 2206 LYS C N 1
ATOM 3216 C CA . LYS C 2 77 ? 3.679 -1.364 -2.873 1.00 50.52 2206 LYS C CA 1
ATOM 3217 C C . LYS C 2 77 ? 3.486 0.157 -2.778 1.00 49.66 2206 LYS C C 1
ATOM 3218 O O . LYS C 2 77 ? 2.533 0.635 -2.154 1.00 49.83 2206 LYS C O 1
ATOM 3224 N N . SER C 2 78 ? 4.383 0.901 -3.420 1.00 48.85 2207 SER C N 1
ATOM 3225 C CA . SER C 2 78 ? 4.311 2.365 -3.469 1.00 47.41 2207 SER C CA 1
ATOM 3226 C C . SER C 2 78 ? 4.240 2.877 -4.894 1.00 46.05 2207 SER C C 1
ATOM 3227 O O . SER C 2 78 ? 4.855 2.302 -5.793 1.00 46.68 2207 SER C O 1
ATOM 3230 N N . SER C 2 79 ? 3.503 3.962 -5.093 1.00 43.62 2208 SER C N 1
ATOM 3231 C CA . SER C 2 79 ? 3.578 4.714 -6.341 1.00 41.90 2208 SER C CA 1
ATOM 3232 C C . SER C 2 79 ? 4.505 5.940 -6.190 1.00 40.16 2208 SER C C 1
ATOM 3233 O O . SER C 2 79 ? 4.705 6.430 -5.085 1.00 38.42 2208 SER C O 1
ATOM 3236 N N . GLN C 2 80 ? 5.036 6.414 -7.316 1.00 38.56 2209 GLN C N 1
ATOM 3237 C CA . GLN C 2 80 ? 5.819 7.650 -7.400 1.00 37.34 2209 GLN C CA 1
ATOM 3238 C C . GLN C 2 80 ? 5.287 8.539 -8.522 1.00 35.39 2209 GLN C C 1
ATOM 3239 O O . GLN C 2 80 ? 4.742 8.046 -9.530 1.00 35.33 2209 GLN C O 1
ATOM 3245 N N . ARG C 2 81 ? 5.426 9.847 -8.332 1.00 32.18 2210 ARG C N 1
ATOM 3246 C CA . ARG C 2 81 ? 5.000 10.854 -9.294 1.00 29.99 2210 ARG C CA 1
ATOM 3247 C C . ARG C 2 81 ? 5.897 12.086 -9.129 1.00 28.42 2210 ARG C C 1
ATOM 3248 O O . ARG C 2 81 ? 6.156 12.523 -7.992 1.00 27.49 2210 ARG C O 1
ATOM 3256 N N . VAL C 2 82 ? 6.364 12.628 -10.248 1.00 27.19 2211 VAL C N 1
ATOM 3257 C CA . VAL C 2 82 ? 7.124 13.883 -10.265 1.00 26.19 2211 VAL C CA 1
ATOM 3258 C C . VAL C 2 82 ? 6.189 15.087 -10.221 1.00 25.43 2211 VAL C C 1
ATOM 3259 O O . VAL C 2 82 ? 5.366 15.253 -11.114 1.00 24.18 2211 VAL C O 1
ATOM 3263 N N . LEU C 2 83 ? 6.317 15.952 -9.209 1.00 23.31 2212 LEU C N 1
ATOM 3264 C CA . LEU C 2 83 ? 5.550 17.201 -9.176 1.00 23.12 2212 LEU C CA 1
ATOM 3265 C C . LEU C 2 83 ? 5.937 18.176 -10.283 1.00 22.95 2212 LEU C C 1
ATOM 3266 O O . LEU C 2 83 ? 7.124 18.355 -10.570 1.00 22.71 2212 LEU C O 1
ATOM 3271 N N . LEU C 2 84 ? 4.945 18.872 -10.834 1.00 21.94 2213 LEU C N 1
ATOM 3272 C CA . LEU C 2 84 ? 5.214 20.004 -11.736 1.00 22.86 2213 LEU C CA 1
ATOM 3273 C C . LEU C 2 84 ? 5.880 21.166 -10.986 1.00 22.46 2213 LEU C C 1
ATOM 3274 O O . LEU C 2 84 ? 5.600 21.388 -9.796 1.00 20.67 2213 LEU C O 1
ATOM 3279 N N . ASP C 2 85 ? 6.694 21.948 -11.697 1.00 22.40 2214 ASP C N 1
ATOM 3280 C CA . ASP C 2 85 ? 7.410 23.056 -11.100 1.00 22.96 2214 ASP C CA 1
ATOM 3281 C C . ASP C 2 85 ? 6.501 24.018 -10.329 1.00 23.46 2214 ASP C C 1
ATOM 3282 O O . ASP C 2 85 ? 6.884 24.515 -9.266 1.00 22.27 2214 ASP C O 1
ATOM 3287 N N . GLN C 2 86 ? 5.308 24.304 -10.882 1.00 22.40 2215 GLN C N 1
ATOM 3288 C CA . GLN C 2 86 ? 4.422 25.342 -10.325 1.00 23.02 2215 GLN C CA 1
ATOM 3289 C C . GLN C 2 86 ? 3.186 24.799 -9.569 1.00 22.17 2215 GLN C C 1
ATOM 3290 O O . GLN C 2 86 ? 2.321 25.555 -9.144 1.00 22.31 2215 GLN C O 1
ATOM 3296 N N . GLU C 2 87 ? 3.144 23.494 -9.405 1.00 22.63 2216 GLU C N 1
ATOM 3297 C CA . GLU C 2 87 ? 2.109 22.783 -8.637 1.00 23.79 2216 GLU C CA 1
ATOM 3298 C C . GLU C 2 87 ? 2.194 23.124 -7.140 1.00 22.98 2216 GLU C C 1
ATOM 3299 O O . GLU C 2 87 ? 3.296 23.262 -6.595 1.00 22.08 2216 GLU C O 1
ATOM 3305 N N . CYS C 2 88 ? 1.036 23.220 -6.470 1.00 20.97 2217 CYS C N 1
ATOM 3306 C CA . CYS C 2 88 ? 0.957 23.479 -5.040 1.00 19.94 2217 CYS C CA 1
ATOM 3307 C C . CYS C 2 88 ? 1.252 22.216 -4.197 1.00 18.67 2217 CYS C C 1
ATOM 3308 O O . CYS C 2 88 ? 0.558 21.173 -4.265 1.00 17.83 2217 CYS C O 1
ATOM 3311 N N . VAL C 2 89 ? 2.334 22.280 -3.424 1.00 17.48 2218 VAL C N 1
ATOM 3312 C CA . VAL C 2 89 ? 2.805 21.111 -2.655 1.00 16.24 2218 VAL C CA 1
ATOM 3313 C C . VAL C 2 89 ? 1.757 20.664 -1.621 1.00 16.82 2218 VAL C C 1
ATOM 3314 O O . VAL C 2 89 ? 1.479 19.473 -1.489 1.00 17.33 2218 VAL C O 1
ATOM 3318 N N . PHE C 2 90 ? 1.194 21.633 -0.892 1.00 18.41 2219 PHE C N 1
ATOM 3319 C CA . PHE C 2 90 ? 0.115 21.369 0.085 1.00 19.04 2219 PHE C CA 1
ATOM 3320 C C . PHE C 2 90 ? -1.094 20.670 -0.543 1.00 19.32 2219 PHE C C 1
ATOM 3321 O O . PHE C 2 90 ? -1.700 19.786 0.097 1.00 19.09 2219 PHE C O 1
ATOM 3329 N N . GLN C 2 91 ? -1.428 21.028 -1.785 1.00 19.32 2220 GLN C N 1
ATOM 3330 C CA . GLN C 2 91 ? -2.530 20.329 -2.491 1.00 20.18 2220 GLN C CA 1
ATOM 3331 C C . GLN C 2 91 ? -2.163 18.862 -2.720 1.00 21.41 2220 GLN C C 1
ATOM 3332 O O . GLN C 2 91 ? -3.000 17.954 -2.492 1.00 22.27 2220 GLN C O 1
ATOM 3338 N N . ALA C 2 92 ? -0.913 18.606 -3.125 1.00 20.40 2221 ALA C N 1
ATOM 3339 C CA . ALA C 2 92 ? -0.466 17.233 -3.416 1.00 21.65 2221 ALA C CA 1
ATOM 3340 C C . ALA C 2 92 ? -0.476 16.378 -2.169 1.00 23.09 2221 ALA C C 1
ATOM 3341 O O . ALA C 2 92 ? -1.010 15.270 -2.185 1.00 25.46 2221 ALA C O 1
ATOM 3343 N N . GLN C 2 93 ? 0.088 16.905 -1.082 1.00 23.48 2222 GLN C N 1
ATOM 3344 C CA . GLN C 2 93 ? 0.157 16.221 0.210 1.00 26.16 2222 GLN C CA 1
ATOM 3345 C C . GLN C 2 93 ? -1.261 15.905 0.750 1.00 28.04 2222 GLN C C 1
ATOM 3346 O O . GLN C 2 93 ? -1.488 14.828 1.297 1.00 28.98 2222 GLN C O 1
ATOM 3352 N N . SER C 2 94 ? -2.191 16.854 0.590 1.00 29.12 2223 SER C N 1
ATOM 3353 C CA . SER C 2 94 ? -3.590 16.693 1.049 1.00 30.61 2223 SER C CA 1
ATOM 3354 C C . SER C 2 94 ? -4.356 15.587 0.332 1.00 31.02 2223 SER C C 1
ATOM 3355 O O . SER C 2 94 ? -5.282 14.992 0.917 1.00 32.34 2223 SER C O 1
ATOM 3358 N N . LYS C 2 95 ? -3.953 15.275 -0.901 1.00 30.65 2224 LYS C N 1
ATOM 3359 C CA . LYS C 2 95 ? -4.517 14.170 -1.692 1.00 30.50 2224 LYS C CA 1
ATOM 3360 C C . LYS C 2 95 ? -4.002 12.737 -1.437 1.00 32.40 2224 LYS C C 1
ATOM 3361 O O . LYS C 2 95 ? -4.504 11.780 -2.054 1.00 32.19 2224 LYS C O 1
ATOM 3367 N N . TRP C 2 96 ? -2.998 12.596 -0.578 1.00 33.51 2225 TRP C N 1
ATOM 3368 C CA . TRP C 2 96 ? -2.348 11.309 -0.342 1.00 34.46 2225 TRP C CA 1
ATOM 3369 C C . TRP C 2 96 ? -3.351 10.324 0.253 1.00 36.60 2225 TRP C C 1
ATOM 3370 O O . TRP C 2 96 ? -4.103 10.685 1.158 1.00 37.11 2225 TRP C O 1
ATOM 3381 N N . LYS C 2 97 ? -3.303 9.085 -0.224 1.00 39.52 2226 LYS C N 1
ATOM 3382 C CA . LYS C 2 97 ? -4.272 8.046 0.158 1.00 42.15 2226 LYS C CA 1
ATOM 3383 C C . LYS C 2 97 ? -4.086 7.170 1.442 1.00 42.40 2226 LYS C C 1
ATOM 3384 O O . LYS C 2 97 ? -5.118 6.774 1.983 1.00 44.65 2226 LYS C O 1
ATOM 3390 N N . GLY C 2 98 ? -2.902 6.802 1.972 1.00 42.14 2227 GLY C N 1
ATOM 3391 C CA . GLY C 2 98 ? -1.554 6.905 1.438 1.00 40.30 2227 GLY C CA 1
ATOM 3392 C C . GLY C 2 98 ? -0.571 7.538 2.431 1.00 39.11 2227 GLY C C 1
ATOM 3393 O O . GLY C 2 98 ? -0.544 8.761 2.521 1.00 38.54 2227 GLY C O 1
ATOM 3394 N N . ALA C 2 99 ? 0.212 6.738 3.188 1.00 37.08 2228 ALA C N 1
ATOM 3395 C CA . ALA C 2 99 ? 1.439 7.268 3.851 1.00 35.32 2228 ALA C CA 1
ATOM 3396 C C . ALA C 2 99 ? 2.446 7.695 2.779 1.00 33.81 2228 ALA C C 1
ATOM 3397 O O . ALA C 2 99 ? 2.692 6.952 1.839 1.00 33.48 2228 ALA C O 1
ATOM 3399 N N . GLY C 2 100 ? 3.047 8.876 2.919 1.00 32.20 2229 GLY C N 1
ATOM 3400 C CA . GLY C 2 100 ? 3.816 9.435 1.812 1.00 30.18 2229 GLY C CA 1
ATOM 3401 C C . GLY C 2 100 ? 5.038 10.230 2.216 1.00 29.24 2229 GLY C C 1
ATOM 3402 O O . GLY C 2 100 ? 5.180 10.594 3.380 1.00 28.71 2229 GLY C O 1
ATOM 3403 N N . LYS C 2 101 ? 5.884 10.512 1.231 1.00 28.25 2230 LYS C N 1
ATOM 3404 C CA . LYS C 2 101 ? 7.125 11.283 1.419 1.00 28.87 2230 LYS C CA 1
ATOM 3405 C C . LYS C 2 101 ? 7.479 12.060 0.141 1.00 26.98 2230 LYS C C 1
ATOM 3406 O O . LYS C 2 101 ? 7.147 11.624 -0.971 1.00 26.75 2230 LYS C O 1
ATOM 3412 N N . PHE C 2 102 ? 8.139 13.212 0.298 1.00 24.94 2231 PHE C N 1
ATOM 3413 C CA . PHE C 2 102 ? 8.660 13.970 -0.836 1.00 24.26 2231 PHE C CA 1
ATOM 3414 C C . PHE C 2 102 ? 10.191 13.794 -0.919 1.00 23.41 2231 PHE C C 1
ATOM 3415 O O . PHE C 2 102 ? 10.867 13.895 0.100 1.00 23.21 2231 PHE C O 1
ATOM 3423 N N . ILE C 2 103 ? 10.694 13.581 -2.131 1.00 22.64 2232 ILE C N 1
ATOM 3424 C CA . ILE C 2 103 ? 12.111 13.284 -2.405 1.00 23.05 2232 ILE C CA 1
ATOM 3425 C C . ILE C 2 103 ? 12.668 14.317 -3.352 1.00 23.23 2232 ILE C C 1
ATOM 3426 O O . ILE C 2 103 ? 12.080 14.588 -4.389 1.00 22.90 2232 ILE C O 1
ATOM 3431 N N . LEU C 2 104 ? 13.805 14.917 -2.994 1.00 22.96 2233 LEU C N 1
ATOM 3432 C CA . LEU C 2 104 ? 14.448 15.907 -3.849 1.00 22.40 2233 LEU C CA 1
ATOM 3433 C C . LEU C 2 104 ? 15.311 15.153 -4.880 1.00 24.08 2233 LEU C C 1
ATOM 3434 O O . LEU C 2 104 ? 16.073 14.275 -4.490 1.00 23.80 2233 LEU C O 1
ATOM 3439 N N . LYS C 2 105 ? 15.160 15.468 -6.165 1.00 24.65 2234 LYS C N 1
ATOM 3440 C CA . LYS C 2 105 ? 16.006 14.876 -7.230 1.00 26.81 2234 LYS C CA 1
ATOM 3441 C C . LYS C 2 105 ? 16.373 15.898 -8.287 1.00 26.75 2234 LYS C C 1
ATOM 3442 O O . LYS C 2 105 ? 15.586 16.781 -8.589 1.00 26.87 2234 LYS C O 1
ATOM 3448 N N . LEU C 2 106 ? 17.572 15.786 -8.864 1.00 27.63 2235 LEU C N 1
ATOM 3449 C CA . LEU C 2 106 ? 17.882 16.523 -10.088 1.00 28.17 2235 LEU C CA 1
ATOM 3450 C C . LEU C 2 106 ? 16.991 16.077 -11.249 1.00 29.49 2235 LEU C C 1
ATOM 3451 O O . LEU C 2 106 ? 16.693 14.883 -11.391 1.00 29.41 2235 LEU C O 1
ATOM 3456 N N . LYS C 2 107 ? 16.550 17.039 -12.058 1.00 31.74 2236 LYS C N 1
ATOM 3457 C CA . LYS C 2 107 ? 15.770 16.752 -13.266 1.00 34.67 2236 LYS C CA 1
ATOM 3458 C C . LYS C 2 107 ? 16.511 15.767 -14.181 1.00 37.89 2236 LYS C C 1
ATOM 3459 O O . LYS C 2 107 ? 15.879 14.892 -14.787 1.00 37.25 2236 LYS C O 1
ATOM 3465 N N . GLU C 2 108 ? 17.842 15.889 -14.251 1.00 41.50 2237 GLU C N 1
ATOM 3466 C CA . GLU C 2 108 ? 18.666 14.973 -15.079 1.00 46.27 2237 GLU C CA 1
ATOM 3467 C C . GLU C 2 108 ? 18.606 13.506 -14.630 1.00 47.70 2237 GLU C C 1
ATOM 3468 O O . GLU C 2 108 ? 18.773 12.588 -15.447 1.00 48.05 2237 GLU C O 1
ATOM 3474 N N . GLN C 2 109 ? 18.371 13.295 -13.333 1.00 49.80 2238 GLN C N 1
ATOM 3475 C CA . GLN C 2 109 ? 18.194 11.953 -12.776 1.00 51.87 2238 GLN C CA 1
ATOM 3476 C C . GLN C 2 109 ? 16.808 11.392 -13.117 1.00 53.01 2238 GLN C C 1
ATOM 3477 O O . GLN C 2 109 ? 16.636 10.171 -13.216 1.00 53.87 2238 GLN C O 1
ATOM 3483 N N . VAL C 2 110 ? 15.820 12.276 -13.278 1.00 54.03 2239 VAL C N 1
ATOM 3484 C CA . VAL C 2 110 ? 14.442 11.856 -13.545 1.00 54.67 2239 VAL C CA 1
ATOM 3485 C C . VAL C 2 110 ? 14.244 11.605 -15.034 1.00 55.46 2239 VAL C C 1
ATOM 3486 O O . VAL C 2 110 ? 14.746 10.616 -15.579 1.00 55.93 2239 VAL C O 1
ATOM 3488 N N . GLU D 2 5 ? 74.686 -4.286 42.743 1.00 67.64 2134 GLU D N 1
ATOM 3489 C CA . GLU D 2 5 ? 75.978 -4.717 43.371 1.00 67.41 2134 GLU D CA 1
ATOM 3490 C C . GLU D 2 5 ? 77.029 -3.608 43.274 1.00 67.04 2134 GLU D C 1
ATOM 3491 O O . GLU D 2 5 ? 77.412 -2.999 44.287 1.00 67.19 2134 GLU D O 1
ATOM 3493 N N . GLU D 2 6 ? 77.481 -3.357 42.044 1.00 66.33 2135 GLU D N 1
ATOM 3494 C CA . GLU D 2 6 ? 78.426 -2.289 41.736 1.00 65.38 2135 GLU D CA 1
ATOM 3495 C C . GLU D 2 6 ? 77.694 -0.974 41.400 1.00 64.78 2135 GLU D C 1
ATOM 3496 O O . GLU D 2 6 ? 78.334 0.022 41.036 1.00 64.88 2135 GLU D O 1
ATOM 3498 N N . SER D 2 7 ? 76.361 -0.982 41.537 1.00 63.72 2136 SER D N 1
ATOM 3499 C CA . SER D 2 7 ? 75.498 0.153 41.156 1.00 62.46 2136 SER D CA 1
ATOM 3500 C C . SER D 2 7 ? 74.581 0.631 42.285 1.00 61.34 2136 SER D C 1
ATOM 3501 O O . SER D 2 7 ? 74.374 -0.087 43.270 1.00 61.59 2136 SER D O 1
ATOM 3504 N N . PHE D 2 8 ? 74.043 1.845 42.126 1.00 59.60 2137 PHE D N 1
ATOM 3505 C CA . PHE D 2 8 ? 72.983 2.386 42.994 1.00 57.92 2137 PHE D CA 1
ATOM 3506 C C . PHE D 2 8 ? 72.020 3.351 42.254 1.00 57.25 2137 PHE D C 1
ATOM 3507 O O . PHE D 2 8 ? 72.295 3.776 41.122 1.00 57.09 2137 PHE D O 1
ATOM 3515 N N . PHE D 2 9 ? 70.895 3.675 42.895 1.00 56.27 2138 PHE D N 1
ATOM 3516 C CA . PHE D 2 9 ? 69.872 4.545 42.304 1.00 55.22 2138 PHE D CA 1
ATOM 3517 C C . PHE D 2 9 ? 69.838 5.937 42.915 1.00 54.40 2138 PHE D C 1
ATOM 3518 O O . PHE D 2 9 ? 69.796 6.080 44.139 1.00 55.04 2138 PHE D O 1
ATOM 3526 N N . VAL D 2 10 ? 69.855 6.958 42.064 1.00 52.94 2139 VAL D N 1
ATOM 3527 C CA . VAL D 2 10 ? 69.821 8.351 42.518 1.00 51.89 2139 VAL D CA 1
ATOM 3528 C C . VAL D 2 10 ? 68.611 9.064 41.936 1.00 50.95 2139 VAL D C 1
ATOM 3529 O O . VAL D 2 10 ? 68.375 8.996 40.731 1.00 50.41 2139 VAL D O 1
ATOM 3533 N N . GLN D 2 11 ? 67.870 9.764 42.790 1.00 50.04 2140 GLN D N 1
ATOM 3534 C CA . GLN D 2 11 ? 66.878 10.734 42.346 1.00 49.40 2140 GLN D CA 1
ATOM 3535 C C . GLN D 2 11 ? 67.477 12.121 42.328 1.00 48.16 2140 GLN D C 1
ATOM 3536 O O . GLN D 2 11 ? 68.019 12.589 43.331 1.00 48.30 2140 GLN D O 1
ATOM 3542 N N . VAL D 2 12 ? 67.382 12.782 41.187 1.00 46.74 2141 VAL D N 1
ATOM 3543 C CA . VAL D 2 12 ? 67.797 14.168 41.091 1.00 45.74 2141 VAL D CA 1
ATOM 3544 C C . VAL D 2 12 ? 66.543 15.021 40.927 1.00 45.54 2141 VAL D C 1
ATOM 3545 O O . VAL D 2 12 ? 65.694 14.739 40.071 1.00 45.43 2141 VAL D O 1
ATOM 3549 N N . HIS D 2 13 ? 66.437 16.047 41.765 1.00 45.54 2142 HIS D N 1
ATOM 3550 C CA . HIS D 2 13 ? 65.277 16.932 41.827 1.00 45.98 2142 HIS D CA 1
ATOM 3551 C C . HIS D 2 13 ? 65.530 18.275 41.150 1.00 46.86 2142 HIS D C 1
ATOM 3552 O O . HIS D 2 13 ? 66.677 18.707 41.008 1.00 47.02 2142 HIS D O 1
ATOM 3559 N N . ASP D 2 14 ? 64.442 18.922 40.734 1.00 47.81 2143 ASP D N 1
ATOM 3560 C CA . ASP D 2 14 ? 64.439 20.268 40.147 1.00 48.90 2143 ASP D CA 1
ATOM 3561 C C . ASP D 2 14 ? 65.298 20.377 38.901 1.00 48.62 2143 ASP D C 1
ATOM 3562 O O . ASP D 2 14 ? 65.979 21.380 38.696 1.00 48.85 2143 ASP D O 1
ATOM 3567 N N . VAL D 2 15 ? 65.226 19.345 38.064 1.00 47.85 2144 VAL D N 1
ATOM 3568 C CA . VAL D 2 15 ? 66.023 19.210 36.842 1.00 47.59 2144 VAL D CA 1
ATOM 3569 C C . VAL D 2 15 ? 65.685 20.291 35.804 1.00 47.21 2144 VAL D C 1
ATOM 3570 O O . VAL D 2 15 ? 66.575 20.862 35.156 1.00 47.61 2144 VAL D O 1
ATOM 3574 N N . SER D 2 16 ? 64.396 20.568 35.652 1.00 46.01 2145 SER D N 1
ATOM 3575 C CA . SER D 2 16 ? 63.922 21.658 34.808 1.00 44.87 2145 SER D CA 1
ATOM 3576 C C . SER D 2 16 ? 62.479 21.950 35.213 1.00 43.87 2145 SER D C 1
ATOM 3577 O O . SER D 2 16 ? 61.910 21.199 36.005 1.00 42.98 2145 SER D O 1
ATOM 3580 N N . PRO D 2 17 ? 61.893 23.050 34.703 1.00 43.37 2146 PRO D N 1
ATOM 3581 C CA . PRO D 2 17 ? 60.518 23.363 35.103 1.00 43.06 2146 PRO D CA 1
ATOM 3582 C C . PRO D 2 17 ? 59.486 22.348 34.585 1.00 42.05 2146 PRO D C 1
ATOM 3583 O O . PRO D 2 17 ? 58.471 22.132 35.258 1.00 42.28 2146 PRO D O 1
ATOM 3587 N N . GLU D 2 18 ? 59.756 21.759 33.415 1.00 41.24 2147 GLU D N 1
ATOM 3588 C CA . GLU D 2 18 ? 58.940 20.682 32.817 1.00 40.56 2147 GLU D CA 1
ATOM 3589 C C . GLU D 2 18 ? 59.222 19.323 33.462 1.00 39.58 2147 GLU D C 1
ATOM 3590 O O . GLU D 2 18 ? 58.387 18.423 33.402 1.00 38.17 2147 GLU D O 1
ATOM 3596 N N . GLN D 2 19 ? 60.414 19.159 34.033 1.00 37.99 2148 GLN D N 1
ATOM 3597 C CA . GLN D 2 19 ? 60.818 17.867 34.538 1.00 38.25 2148 GLN D CA 1
ATOM 3598 C C . GLN D 2 19 ? 61.431 17.926 35.948 1.00 38.30 2148 GLN D C 1
ATOM 3599 O O . GLN D 2 19 ? 62.668 17.920 36.119 1.00 38.45 2148 GLN D O 1
ATOM 3605 N N . PRO D 2 20 ? 60.560 17.986 36.974 1.00 38.30 2149 PRO D N 1
ATOM 3606 C CA . PRO D 2 20 ? 61.034 18.100 38.359 1.00 37.89 2149 PRO D CA 1
ATOM 3607 C C . PRO D 2 20 ? 61.848 16.938 38.974 1.00 38.37 2149 PRO D C 1
ATOM 3608 O O . PRO D 2 20 ? 62.545 17.175 39.967 1.00 38.52 2149 PRO D O 1
ATOM 3612 N N . ARG D 2 21 ? 61.785 15.720 38.424 1.00 37.56 2150 ARG D N 1
ATOM 3613 C CA . ARG D 2 21 ? 62.559 14.594 38.967 1.00 37.96 2150 ARG D CA 1
ATOM 3614 C C . ARG D 2 21 ? 62.950 13.579 37.903 1.00 37.38 2150 ARG D C 1
ATOM 3615 O O . ARG D 2 21 ? 62.222 13.384 36.920 1.00 37.16 2150 ARG D O 1
ATOM 3623 N N . THR D 2 22 ? 64.092 12.929 38.114 1.00 36.53 2151 THR D N 1
ATOM 3624 C CA . THR D 2 22 ? 64.515 11.772 37.328 1.00 36.33 2151 THR D CA 1
ATOM 3625 C C . THR D 2 22 ? 65.265 10.785 38.215 1.00 36.79 2151 THR D C 1
ATOM 3626 O O . THR D 2 22 ? 65.901 11.184 39.191 1.00 35.86 2151 THR D O 1
ATOM 3630 N N . VAL D 2 23 ? 65.153 9.499 37.884 1.00 37.25 21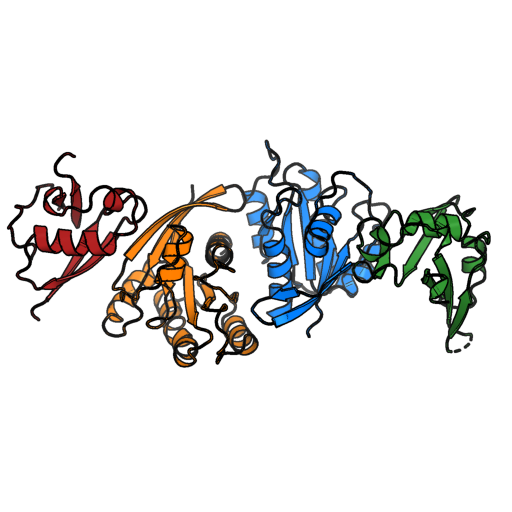52 VAL D N 1
ATOM 3631 C CA . VAL D 2 23 ? 65.808 8.428 38.627 1.00 38.23 2152 VAL D CA 1
ATOM 3632 C C . VAL D 2 23 ? 66.890 7.840 37.720 1.00 39.73 2152 VAL D C 1
ATOM 3633 O O . VAL D 2 23 ? 66.643 7.480 36.563 1.00 38.05 2152 VAL D O 1
ATOM 3637 N N . ILE D 2 24 ? 68.096 7.766 38.284 1.00 41.50 2153 ILE D N 1
ATOM 3638 C CA . ILE D 2 24 ? 69.306 7.366 37.579 1.00 43.34 2153 ILE D CA 1
ATOM 3639 C C . ILE D 2 24 ? 69.937 6.126 38.238 1.00 44.36 2153 ILE D C 1
ATOM 3640 O O . ILE D 2 24 ? 69.962 6.015 39.464 1.00 44.08 2153 ILE D O 1
ATOM 3645 N N . LYS D 2 25 ? 70.394 5.186 37.410 1.00 46.00 2154 LYS D N 1
ATOM 3646 C CA . LYS D 2 25 ? 71.212 4.049 37.853 1.00 48.21 2154 LYS D CA 1
ATOM 3647 C C . LYS D 2 25 ? 72.690 4.404 37.630 1.00 49.55 2154 LYS D C 1
ATOM 3648 O O . LYS D 2 25 ? 73.146 4.506 36.487 1.00 49.29 2154 LYS D O 1
ATOM 3654 N N . ALA D 2 26 ? 73.421 4.608 38.725 1.00 51.41 2155 ALA D N 1
ATOM 3655 C CA . ALA D 2 26 ? 74.822 5.038 38.669 1.00 53.05 2155 ALA D CA 1
ATOM 3656 C C . ALA D 2 26 ? 75.749 4.009 39.331 1.00 54.36 2155 ALA D C 1
ATOM 3657 O O . ALA D 2 26 ? 75.383 3.417 40.359 1.00 54.83 2155 ALA D O 1
ATOM 3659 N N . PRO D 2 27 ? 76.944 3.770 38.745 1.00 55.58 2156 PRO D N 1
ATOM 3660 C CA . PRO D 2 27 ? 77.898 2.952 39.515 1.00 56.43 2156 PRO D CA 1
ATOM 3661 C C . PRO D 2 27 ? 78.336 3.727 40.764 1.00 57.12 2156 PRO D C 1
ATOM 3662 O O . PRO D 2 27 ? 78.590 4.937 40.678 1.00 57.15 2156 PRO D O 1
ATOM 3666 N N . ARG D 2 28 ? 78.389 3.029 41.899 1.00 57.98 2157 ARG D N 1
ATOM 3667 C CA . ARG D 2 28 ? 78.636 3.618 43.231 1.00 59.05 2157 ARG D CA 1
ATOM 3668 C C . ARG D 2 28 ? 79.853 4.548 43.320 1.00 59.31 2157 ARG D C 1
ATOM 3669 O O . ARG D 2 28 ? 79.888 5.471 44.144 1.00 59.35 2157 ARG D O 1
ATOM 3677 N N . VAL D 2 29 ? 80.827 4.306 42.447 1.00 59.52 2158 VAL D N 1
ATOM 3678 C CA . VAL D 2 29 ? 82.061 5.089 42.393 1.00 59.50 2158 VAL D CA 1
ATOM 3679 C C . VAL D 2 29 ? 81.912 6.420 41.622 1.00 59.46 2158 VAL D C 1
ATOM 3680 O O . VAL D 2 29 ? 82.889 7.164 41.475 1.00 59.55 2158 VAL D O 1
ATOM 3684 N N . SER D 2 30 ? 80.691 6.717 41.151 1.00 58.82 2159 SER D N 1
ATOM 3685 C CA . SER D 2 30 ? 80.415 7.906 40.320 1.00 57.85 2159 SER D CA 1
ATOM 3686 C C . SER D 2 30 ? 80.669 9.223 41.033 1.00 57.19 2159 SER D C 1
ATOM 3687 O O . SER D 2 30 ? 80.371 9.374 42.209 1.00 56.77 2159 SER D O 1
ATOM 3690 N N . THR D 2 31 ? 81.221 10.176 40.290 1.00 57.01 2160 THR D N 1
ATOM 3691 C CA . THR D 2 31 ? 81.481 11.518 40.799 1.00 56.41 2160 THR D CA 1
ATOM 3692 C C . THR D 2 31 ? 80.203 12.368 40.673 1.00 55.91 2160 THR D C 1
ATOM 3693 O O . THR D 2 31 ? 79.254 11.958 39.990 1.00 56.01 2160 THR D O 1
ATOM 3697 N N . ALA D 2 32 ? 80.165 13.526 41.334 1.00 54.78 2161 ALA D N 1
ATOM 3698 C CA . ALA D 2 32 ? 79.021 14.433 41.226 1.00 53.96 2161 ALA D CA 1
ATOM 3699 C C . ALA D 2 32 ? 78.838 14.930 39.793 1.00 53.59 2161 ALA D C 1
ATOM 3700 O O . ALA D 2 32 ? 77.708 15.026 39.293 1.00 53.36 2161 ALA D O 1
ATOM 3702 N N . GLN D 2 33 ? 79.951 15.228 39.127 1.00 52.70 2162 GLN D N 1
ATOM 3703 C CA . GLN D 2 33 ? 79.926 15.581 37.708 1.00 51.85 2162 GLN D CA 1
ATOM 3704 C C . GLN D 2 33 ? 79.433 14.446 36.804 1.00 51.58 2162 GLN D C 1
ATOM 3705 O O . GLN D 2 33 ? 78.866 14.712 35.734 1.00 51.64 2162 GLN D O 1
ATOM 3711 N N . ASP D 2 34 ? 79.646 13.203 37.246 1.00 50.74 2163 ASP D N 1
ATOM 3712 C CA . ASP D 2 34 ? 79.201 11.996 36.541 1.00 50.88 2163 ASP D CA 1
ATOM 3713 C C . ASP D 2 34 ? 77.689 11.786 36.608 1.00 50.33 2163 ASP D C 1
ATOM 3714 O O . ASP D 2 34 ? 77.067 11.406 35.612 1.00 50.13 2163 ASP D O 1
ATOM 3719 N N . VAL D 2 35 ? 77.134 11.992 37.806 1.00 49.97 2164 VAL D N 1
ATOM 3720 C CA . VAL D 2 35 ? 75.686 12.013 38.036 1.00 49.19 2164 VAL D CA 1
ATOM 3721 C C . VAL D 2 35 ? 75.019 13.163 37.265 1.00 48.90 2164 VAL D C 1
ATOM 3722 O O . VAL D 2 35 ? 74.021 12.934 36.574 1.00 49.30 2164 VAL D O 1
ATOM 3726 N N . ILE D 2 36 ? 75.589 14.371 37.353 1.00 47.87 2165 ILE D N 1
ATOM 3727 C CA . ILE D 2 36 ? 75.084 15.539 36.635 1.00 46.79 2165 ILE D CA 1
ATOM 3728 C C . ILE D 2 36 ? 75.095 15.271 35.133 1.00 46.73 2165 ILE D C 1
ATOM 3729 O O . ILE D 2 36 ? 74.175 15.677 34.412 1.00 46.42 2165 ILE D O 1
ATOM 3734 N N . GLN D 2 37 ? 76.133 14.577 34.669 1.00 46.26 2166 GLN D N 1
ATOM 3735 C CA . GLN D 2 37 ? 76.236 14.201 33.268 1.00 46.00 2166 GLN D CA 1
ATOM 3736 C C . GLN D 2 37 ? 75.108 13.251 32.868 1.00 44.98 2166 GLN D C 1
ATOM 3737 O O . GLN D 2 37 ? 74.480 13.454 31.830 1.00 44.70 2166 GLN D O 1
ATOM 3743 N N . GLN D 2 38 ? 74.856 12.227 33.682 1.00 44.67 2167 GLN D N 1
ATOM 3744 C CA . GLN D 2 38 ? 73.704 11.323 33.461 1.00 44.68 2167 GLN D CA 1
ATOM 3745 C C . GLN D 2 38 ? 72.363 12.097 33.442 1.00 44.11 2167 GLN D C 1
ATOM 3746 O O . GLN D 2 38 ? 71.528 11.894 32.552 1.00 43.24 2167 GLN D O 1
ATOM 3752 N N . THR D 2 39 ? 72.194 12.994 34.416 1.00 44.16 2168 THR D N 1
ATOM 3753 C CA . THR D 2 39 ? 71.012 13.858 34.538 1.00 44.06 2168 THR D CA 1
ATOM 3754 C C . THR D 2 39 ? 70.774 14.752 33.327 1.00 45.04 2168 THR D C 1
ATOM 3755 O O . THR D 2 39 ? 69.637 14.840 32.832 1.00 44.52 2168 THR D O 1
ATOM 3759 N N . LEU D 2 40 ? 71.834 15.413 32.849 1.00 45.75 2169 LEU D N 1
ATOM 3760 C CA . LEU D 2 40 ? 71.719 16.288 31.687 1.00 46.56 2169 LEU D CA 1
ATOM 3761 C C . LEU D 2 40 ? 71.381 15.500 30.411 1.00 47.55 2169 LEU D C 1
ATOM 3762 O O . LEU D 2 40 ? 70.745 16.031 29.497 1.00 47.52 2169 LEU D O 1
ATOM 3767 N N . CYS D 2 41 ? 71.803 14.243 30.350 1.00 49.02 2170 CYS D N 1
ATOM 3768 C CA . CYS D 2 41 ? 71.425 13.377 29.240 1.00 51.07 2170 CYS D CA 1
ATOM 3769 C C . CYS D 2 41 ? 69.922 13.062 29.230 1.00 52.07 2170 CYS D C 1
ATOM 3770 O O . CYS D 2 41 ? 69.311 13.027 28.160 1.00 51.79 2170 CYS D O 1
ATOM 3773 N N . LYS D 2 42 ? 69.348 12.827 30.417 1.00 53.42 2171 LYS D N 1
ATOM 3774 C CA . LYS D 2 42 ? 67.907 12.576 30.562 1.00 55.00 2171 LYS D CA 1
ATOM 3775 C C . LYS D 2 42 ? 67.111 13.770 30.082 1.00 56.13 2171 LYS D C 1
ATOM 3776 O O . LYS D 2 42 ? 66.200 13.625 29.258 1.00 56.77 2171 LYS D O 1
ATOM 3782 N N . ALA D 2 43 ? 67.470 14.947 30.602 1.00 57.16 2172 ALA D N 1
ATOM 3783 C CA . ALA D 2 43 ? 66.725 16.178 30.363 1.00 58.05 2172 ALA D CA 1
ATOM 3784 C C . ALA D 2 43 ? 67.161 16.923 29.104 1.00 58.86 2172 ALA D C 1
ATOM 3785 O O . ALA D 2 43 ? 66.917 18.124 28.981 1.00 59.41 2172 ALA D O 1
ATOM 3787 N N . LYS D 2 44 ? 67.773 16.198 28.169 1.00 59.95 2173 LYS D N 1
ATOM 3788 C CA . LYS D 2 44 ? 68.245 16.749 26.899 1.00 61.09 2173 LYS D CA 1
ATOM 3789 C C . LYS D 2 44 ? 67.192 17.609 26.168 1.00 62.11 2173 LYS D C 1
ATOM 3790 O O . LYS D 2 44 ? 67.545 18.556 25.454 1.00 62.33 2173 LYS D O 1
ATOM 3796 N N . TYR D 2 45 ? 65.909 17.291 26.374 1.00 63.27 2174 TYR D N 1
ATOM 3797 C CA . TYR D 2 45 ? 64.793 17.968 25.681 1.00 64.02 2174 TYR D CA 1
ATOM 3798 C C . TYR D 2 45 ? 64.184 19.171 26.417 1.00 64.61 2174 TYR D C 1
ATOM 3799 O O . TYR D 2 45 ? 63.415 19.929 25.825 1.00 64.49 2174 TYR D O 1
ATOM 3808 N N . SER D 2 46 ? 64.529 19.343 27.694 1.00 65.62 2175 SER D N 1
ATOM 3809 C CA . SER D 2 46 ? 64.128 20.531 28.450 1.00 66.87 2175 SER D CA 1
ATOM 3810 C C . SER D 2 46 ? 64.878 21.757 27.932 1.00 67.86 2175 SER D C 1
ATOM 3811 O O . SER D 2 46 ? 66.110 21.741 27.856 1.00 67.89 2175 SER D O 1
ATOM 3814 N N . LEU D 2 47 ? 64.121 22.798 27.568 1.00 69.05 2176 LEU D N 1
ATOM 3815 C CA . LEU D 2 47 ? 64.645 24.030 26.936 1.00 70.13 2176 LEU D CA 1
ATOM 3816 C C . LEU D 2 47 ? 65.739 24.729 27.763 1.00 70.52 2176 LEU D C 1
ATOM 3817 O O . LEU D 2 47 ? 66.713 25.246 27.205 1.00 70.50 2176 LEU D O 1
ATOM 3822 N N . SER D 2 48 ? 65.567 24.728 29.088 1.00 71.06 2177 SER D N 1
ATOM 3823 C CA . SER D 2 48 ? 66.521 25.336 30.028 1.00 71.41 2177 SER D CA 1
ATOM 3824 C C . SER D 2 48 ? 67.859 24.605 30.049 1.00 71.68 2177 SER D C 1
ATOM 3825 O O . SER D 2 48 ? 68.924 25.234 30.069 1.00 71.79 2177 SER D O 1
ATOM 3828 N N . ILE D 2 49 ? 67.787 23.274 30.060 1.00 71.90 2178 ILE D N 1
ATOM 3829 C CA . ILE D 2 49 ? 68.969 22.411 30.001 1.00 71.90 2178 ILE D CA 1
ATOM 3830 C C . ILE D 2 49 ? 69.558 22.362 28.582 1.00 72.27 2178 ILE D C 1
ATOM 3831 O O . ILE D 2 49 ? 70.786 22.341 28.420 1.00 72.25 2178 ILE D O 1
ATOM 3836 N N . LEU D 2 50 ? 68.675 22.369 27.576 1.00 72.57 2179 LEU D N 1
ATOM 3837 C CA . LEU D 2 50 ? 69.041 22.479 26.152 1.00 72.93 2179 LEU D CA 1
ATOM 3838 C C . LEU D 2 50 ? 69.955 23.687 25.907 1.00 73.11 2179 LEU D C 1
ATOM 3839 O O . LEU D 2 50 ? 70.894 23.627 25.097 1.00 73.32 2179 LEU D O 1
ATOM 3844 N N . SER D 2 51 ? 69.657 24.769 26.628 1.00 73.11 2180 SER D N 1
ATOM 3845 C CA . SER D 2 51 ? 70.406 26.019 26.599 1.00 73.03 2180 SER D CA 1
ATOM 3846 C C . SER D 2 51 ? 71.823 25.877 27.201 1.00 72.96 2180 SER D C 1
ATOM 3847 O O . SER D 2 51 ? 72.779 26.457 26.677 1.00 73.24 2180 SER D O 1
ATOM 3850 N N . ASN D 2 52 ? 71.953 25.108 28.288 1.00 72.60 2181 ASN D N 1
ATOM 3851 C CA . ASN D 2 52 ? 73.243 24.903 28.974 1.00 72.06 2181 ASN D CA 1
ATOM 3852 C C . ASN D 2 52 ? 73.708 23.419 28.987 1.00 71.37 2181 ASN D C 1
ATOM 3853 O O . ASN D 2 52 ? 73.621 22.745 30.021 1.00 71.41 2181 ASN D O 1
ATOM 3858 N N . PRO D 2 53 ? 74.222 22.906 27.848 1.00 70.58 2182 PRO D N 1
ATOM 3859 C CA . PRO D 2 53 ? 74.533 21.470 27.788 1.00 69.87 2182 PRO D CA 1
ATOM 3860 C C . PRO D 2 53 ? 75.760 21.003 28.600 1.00 69.18 2182 PRO D C 1
ATOM 3861 O O . PRO D 2 53 ? 76.058 19.802 28.604 1.00 68.93 2182 PRO D O 1
ATOM 3865 N N . ASN D 2 54 ? 76.446 21.924 29.283 1.00 68.27 2183 ASN D N 1
ATOM 3866 C CA . ASN D 2 54 ? 77.751 21.626 29.900 1.00 67.45 2183 ASN D CA 1
ATOM 3867 C C . ASN D 2 54 ? 77.698 21.266 31.393 1.00 66.64 2183 ASN D C 1
ATOM 3868 O O . ASN D 2 54 ? 77.332 22.106 32.212 1.00 66.38 2183 ASN D O 1
ATOM 3873 N N . PRO D 2 55 ? 78.082 20.015 31.747 1.00 66.19 2184 PRO D N 1
ATOM 3874 C CA . PRO D 2 55 ? 78.052 19.531 33.140 1.00 65.85 2184 PRO D CA 1
ATOM 3875 C C . PRO D 2 55 ? 78.849 20.346 34.154 1.00 65.85 2184 PRO D C 1
ATOM 3876 O O . PRO D 2 55 ? 78.473 20.382 35.330 1.00 66.03 2184 PRO D O 1
ATOM 3880 N N . SER D 2 56 ? 79.928 20.998 33.713 1.00 65.69 2185 SER D N 1
ATOM 3881 C CA . SER D 2 56 ? 80.784 21.800 34.612 1.00 65.39 2185 SER D CA 1
ATOM 3882 C C . SER D 2 56 ? 80.062 23.028 35.173 1.00 64.91 2185 SER D C 1
ATOM 3883 O O . SER D 2 56 ? 80.459 23.561 36.207 1.00 65.02 2185 SER D O 1
ATOM 3886 N N . ASP D 2 57 ? 79.006 23.469 34.486 1.00 64.25 2186 ASP D N 1
ATOM 3887 C CA . ASP D 2 57 ? 78.218 24.631 34.901 1.00 63.43 2186 ASP D CA 1
ATOM 3888 C C . ASP D 2 57 ? 77.301 24.350 36.095 1.00 62.65 2186 ASP D C 1
ATOM 3889 O O . ASP D 2 57 ? 76.712 25.275 36.650 1.00 62.36 2186 ASP D O 1
ATOM 3894 N N . TYR D 2 58 ? 77.196 23.082 36.491 1.00 61.83 2187 TYR D N 1
ATOM 3895 C CA . TYR D 2 58 ? 76.200 22.646 37.472 1.00 61.42 2187 TYR D CA 1
ATOM 3896 C C . TYR D 2 58 ? 76.809 22.066 38.744 1.00 61.59 2187 TYR D C 1
ATOM 3897 O O . TYR D 2 58 ? 77.941 21.566 38.731 1.00 61.53 2187 TYR D O 1
ATOM 3906 N N . VAL D 2 59 ? 7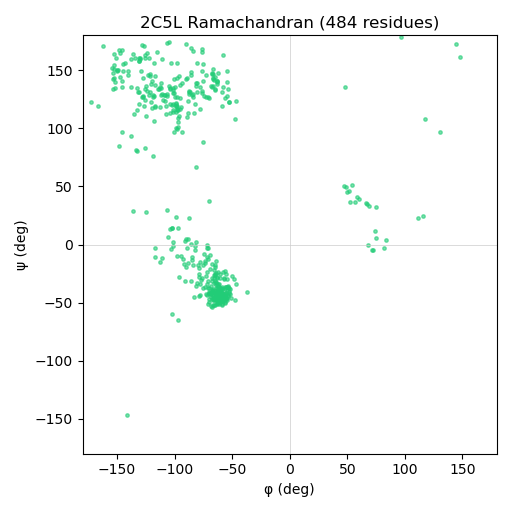6.026 22.113 39.824 1.00 61.58 2188 VAL D N 1
ATOM 3907 C CA . VAL D 2 59 ? 76.312 21.387 41.062 1.00 61.81 2188 VAL D CA 1
ATOM 3908 C C . VAL D 2 59 ? 75.090 20.599 41.569 1.00 62.25 2188 VAL D C 1
ATOM 3909 O O . VAL D 2 59 ? 73.950 20.913 41.217 1.00 61.87 2188 VAL D O 1
ATOM 3913 N N . LEU D 2 60 ? 75.347 19.574 42.384 1.00 62.76 2189 LEU D N 1
ATOM 3914 C CA . LEU D 2 60 ? 74.308 18.870 43.132 1.00 63.59 2189 LEU D CA 1
ATOM 3915 C C . LEU D 2 60 ? 74.233 19.384 44.574 1.00 64.58 2189 LEU D C 1
ATOM 3916 O O . LEU D 2 60 ? 75.212 19.305 45.311 1.00 64.52 2189 LEU D O 1
ATOM 3921 N N . LEU D 2 61 ? 73.076 19.921 44.964 1.00 65.74 2190 LEU D N 1
ATOM 3922 C CA . LEU D 2 61 ? 72.813 20.297 46.352 1.00 66.84 2190 LEU D CA 1
ATOM 3923 C C . LEU D 2 61 ? 72.260 19.115 47.143 1.00 67.62 2190 LEU D C 1
ATOM 3924 O O . LEU D 2 61 ? 71.327 18.447 46.699 1.00 67.89 2190 LEU D O 1
ATOM 3929 N N . GLU D 2 62 ? 72.845 18.863 48.311 1.00 68.53 2191 GLU D N 1
ATOM 3930 C CA . GLU D 2 62 ? 72.330 17.891 49.275 1.00 69.58 2191 GLU D CA 1
ATOM 3931 C C . GLU D 2 62 ? 71.363 18.641 50.177 1.00 69.95 2191 GLU D C 1
ATOM 3932 O O . GLU D 2 62 ? 71.593 19.808 50.495 1.00 70.07 2191 GLU D O 1
ATOM 3938 N N . GLU D 2 63 ? 70.277 17.984 50.580 1.00 70.65 2192 GLU D N 1
ATOM 3939 C CA . GLU D 2 63 ? 69.282 18.629 51.449 1.00 71.20 2192 GLU D CA 1
ATOM 3940 C C . GLU D 2 63 ? 68.610 17.679 52.447 1.00 71.39 2192 GLU D C 1
ATOM 3941 O O . GLU D 2 63 ? 67.641 16.984 52.110 1.00 71.26 2192 GLU D O 1
ATOM 3947 N N . VAL D 2 64 ? 69.140 17.663 53.673 1.00 71.63 2193 VAL D N 1
ATOM 3948 C CA . VAL D 2 64 ? 68.573 16.870 54.765 1.00 71.89 2193 VAL D CA 1
ATOM 3949 C C . VAL D 2 64 ? 68.105 17.800 55.892 1.00 71.99 2193 VAL D C 1
ATOM 3950 O O . VAL D 2 64 ? 66.922 17.837 56.240 1.00 72.02 2193 VAL D O 1
ATOM 3954 N N . SER D 2 79 ? 68.725 21.213 56.268 1.00 84.72 2208 SER D N 1
ATOM 3955 C CA . SER D 2 79 ? 70.101 21.486 55.859 1.00 84.79 2208 SER D CA 1
ATOM 3956 C C . SER D 2 79 ? 70.215 21.979 54.409 1.00 84.83 2208 SER D C 1
ATOM 3957 O O . SER D 2 79 ? 69.215 22.111 53.701 1.00 85.16 2208 SER D O 1
ATOM 3960 N N . GLN D 2 80 ? 71.446 22.270 53.994 1.00 84.66 2209 GLN D N 1
ATOM 3961 C CA . GLN D 2 80 ? 71.792 22.543 52.597 1.00 84.41 2209 GLN D CA 1
ATOM 3962 C C . GLN D 2 80 ? 73.160 21.905 52.327 1.00 83.96 2209 GLN D C 1
ATOM 3963 O O . GLN D 2 80 ? 73.461 20.844 52.895 1.00 84.05 2209 GLN D O 1
ATOM 3969 N N . ARG D 2 81 ? 73.968 22.530 51.463 1.00 83.16 2210 ARG D N 1
ATOM 3970 C CA . ARG D 2 81 ? 75.366 22.119 51.207 1.00 82.38 2210 ARG D CA 1
ATOM 3971 C C . ARG D 2 81 ? 75.642 21.671 49.764 1.00 81.74 2210 ARG D C 1
ATOM 3972 O O . ARG D 2 81 ? 75.226 20.586 49.347 1.00 81.79 2210 ARG D O 1
ATOM 3980 N N . VAL D 2 82 ? 76.359 22.512 49.021 1.00 80.77 2211 VAL D N 1
ATOM 3981 C CA . VAL D 2 82 ? 76.812 22.187 47.666 1.00 79.74 2211 VAL D CA 1
ATOM 3982 C C . VAL D 2 82 ? 77.849 21.056 47.727 1.00 79.10 2211 VAL D C 1
ATOM 3983 O O . VAL D 2 82 ? 78.733 21.073 48.582 1.00 79.31 2211 VAL D O 1
ATOM 3987 N N . LEU D 2 83 ? 77.720 20.069 46.840 1.00 78.06 2212 LEU D N 1
ATOM 3988 C CA . LEU D 2 83 ? 78.687 18.968 46.737 1.00 77.02 2212 LEU D CA 1
ATOM 3989 C C . LEU D 2 83 ? 79.931 19.359 45.937 1.00 76.56 2212 LEU D C 1
ATOM 3990 O O . LEU D 2 83 ? 79.889 20.274 45.103 1.00 76.54 2212 LEU D O 1
ATOM 3995 N N . LEU D 2 84 ? 81.034 18.656 46.190 1.00 75.66 2213 LEU D N 1
ATOM 3996 C CA . LEU D 2 84 ? 82.290 18.923 45.495 1.00 74.88 2213 LEU D CA 1
ATOM 3997 C C . LEU D 2 84 ? 82.272 18.259 44.121 1.00 74.05 2213 LEU D C 1
ATOM 3998 O O . LEU D 2 84 ? 81.936 17.083 44.004 1.00 73.86 2213 LEU D O 1
ATOM 4003 N N . ASP D 2 85 ? 82.626 19.022 43.087 1.00 73.17 2214 ASP D N 1
ATOM 4004 C CA . ASP D 2 85 ? 82.627 18.540 41.704 1.00 72.40 2214 ASP D CA 1
ATOM 4005 C C . ASP D 2 85 ? 83.078 17.082 41.562 1.00 72.19 2214 ASP D C 1
ATOM 4006 O O . ASP D 2 85 ? 82.496 16.318 40.780 1.00 72.11 2214 ASP D O 1
ATOM 4011 N N . GLN D 2 86 ? 84.103 16.707 42.328 1.00 71.71 2215 GLN D N 1
ATOM 4012 C CA . GLN D 2 86 ? 84.700 15.369 42.260 1.00 71.39 2215 GLN D CA 1
ATOM 4013 C C . GLN D 2 86 ? 84.272 14.421 43.386 1.00 71.24 2215 GLN D C 1
ATOM 4014 O O . GLN D 2 86 ? 84.715 13.270 43.439 1.00 71.07 2215 GLN D O 1
ATOM 4020 N N . GLU D 2 87 ? 83.391 14.902 44.259 1.00 71.26 2216 GLU D N 1
ATOM 4021 C CA . GLU D 2 87 ? 82.888 14.135 45.400 1.00 71.21 2216 GLU D CA 1
ATOM 4022 C C . GLU D 2 87 ? 82.066 12.915 44.991 1.00 71.63 2216 GLU D C 1
ATOM 4023 O O . GLU D 2 87 ? 81.332 12.951 43.996 1.00 71.59 2216 GLU D O 1
ATOM 4029 N N . CYS D 2 88 ? 82.192 11.842 45.769 1.00 72.07 2217 CYS D N 1
ATOM 4030 C CA . CYS D 2 88 ? 81.450 10.610 45.523 1.00 72.44 2217 CYS D CA 1
ATOM 4031 C C . CYS D 2 88 ? 80.042 10.698 46.111 1.00 72.76 2217 CYS D C 1
ATOM 4032 O O . CYS D 2 88 ? 79.874 10.740 47.342 1.00 72.79 2217 CYS D O 1
ATOM 4035 N N . VAL D 2 89 ? 79.046 10.710 45.216 1.00 72.86 2218 VAL D N 1
ATOM 4036 C CA . VAL D 2 89 ? 77.622 10.843 45.576 1.00 72.83 2218 VAL D CA 1
ATOM 4037 C C . VAL D 2 89 ? 77.149 9.758 46.558 1.00 72.76 2218 VAL D C 1
ATOM 4038 O O . VAL D 2 89 ? 76.478 10.066 47.550 1.00 72.68 2218 VAL D O 1
ATOM 4042 N N . PHE D 2 90 ? 77.509 8.504 46.281 1.00 72.68 2219 PHE D N 1
ATOM 4043 C CA . PHE D 2 90 ? 77.242 7.406 47.204 1.00 72.90 2219 PHE D CA 1
ATOM 4044 C C . PHE D 2 90 ? 78.210 7.426 48.390 1.00 73.06 2219 PHE D C 1
ATOM 4045 O O . PHE D 2 90 ? 77.956 8.079 49.406 1.00 73.28 2219 PHE D O 1
ATOM 4053 N N . LYS D 2 101 ? 67.587 14.204 49.708 1.00 64.70 2230 LYS D N 1
ATOM 4054 C CA . LYS D 2 101 ? 67.158 14.865 48.479 1.00 65.01 2230 LYS D CA 1
ATOM 4055 C C . LYS D 2 101 ? 68.294 15.620 47.760 1.00 64.93 2230 LYS D C 1
ATOM 4056 O O . LYS D 2 101 ? 68.744 16.669 48.234 1.00 65.13 2230 LYS D O 1
ATOM 4062 N N . PHE D 2 102 ? 68.743 15.082 46.618 1.00 64.64 2231 PHE D N 1
ATOM 4063 C CA . PHE D 2 102 ? 69.717 15.757 45.741 1.00 64.08 2231 PHE D CA 1
ATOM 4064 C C . PHE D 2 102 ? 69.007 16.675 44.758 1.00 63.91 2231 PHE D C 1
ATOM 4065 O O . PHE D 2 102 ? 68.037 16.270 44.113 1.00 63.77 2231 PHE D O 1
ATOM 4073 N N . ILE D 2 103 ? 69.503 17.904 44.643 1.00 63.69 2232 ILE D N 1
ATOM 4074 C CA . ILE D 2 103 ? 68.894 18.937 43.807 1.00 63.93 2232 ILE D CA 1
ATOM 4075 C C . ILE D 2 103 ? 69.911 19.461 42.797 1.00 64.38 2232 ILE D C 1
ATOM 4076 O O . ILE D 2 103 ? 71.041 19.785 43.166 1.00 64.60 2232 ILE D O 1
ATOM 4081 N N . LEU D 2 104 ? 69.513 19.546 41.530 1.00 64.67 2233 LEU D N 1
ATOM 4082 C CA . LEU D 2 104 ? 70.371 20.111 40.492 1.00 64.96 2233 LEU D CA 1
ATOM 4083 C C . LEU D 2 104 ? 70.195 21.624 40.421 1.00 65.44 2233 LEU D C 1
ATOM 4084 O O . LEU D 2 104 ? 69.072 22.118 40.403 1.00 65.32 2233 LEU D O 1
ATOM 4089 N N . LYS D 2 105 ? 71.311 22.353 40.404 1.00 66.13 2234 LYS D N 1
ATOM 4090 C CA . LYS D 2 105 ? 71.302 23.795 40.116 1.00 66.84 2234 LYS D CA 1
ATOM 4091 C C . LYS D 2 105 ? 72.594 24.255 39.430 1.00 67.01 2234 LYS D C 1
ATOM 4092 O O . LYS D 2 105 ? 73.663 23.655 39.619 1.00 66.90 2234 LYS D O 1
ATOM 4098 N N . LEU D 2 106 ? 72.467 25.301 38.614 1.00 67.16 2235 LEU D N 1
ATOM 4099 C CA . LEU D 2 106 ? 73.602 25.973 37.984 1.00 67.54 2235 LEU D CA 1
ATOM 4100 C C . LEU D 2 106 ? 74.540 26.590 39.029 1.00 68.07 2235 LEU D C 1
ATOM 4101 O O . LEU D 2 106 ? 74.091 27.015 40.098 1.00 68.25 2235 LEU D O 1
ATOM 4106 N N . LYS D 2 107 ? 75.837 26.631 38.721 1.00 68.72 2236 LYS D N 1
ATOM 4107 C CA . LYS D 2 107 ? 76.827 27.273 39.603 1.00 69.26 2236 LYS D CA 1
ATOM 4108 C C . LYS D 2 107 ? 76.556 28.773 39.764 1.00 69.77 2236 LYS D C 1
ATOM 4109 O O . LYS D 2 107 ? 76.610 29.297 40.882 1.00 69.75 2236 LYS D O 1
ATOM 4115 N N . GLU D 2 108 ? 76.251 29.440 38.645 1.00 70.48 2237 GLU D N 1
ATOM 4116 C CA . GLU D 2 108 ? 75.852 30.856 38.628 1.00 71.13 2237 GLU D CA 1
ATOM 4117 C C . GLU D 2 108 ? 74.670 31.179 39.558 1.00 71.55 2237 GLU D C 1
ATOM 4118 O O . GLU D 2 108 ? 74.641 32.251 40.172 1.00 71.85 2237 GLU D O 1
ATOM 4120 N N . GLN D 2 109 ? 73.708 30.257 39.659 1.00 71.88 2238 GLN D N 1
ATOM 4121 C CA . GLN D 2 109 ? 72.559 30.406 40.565 1.00 72.09 2238 GLN D CA 1
ATOM 4122 C C . GLN D 2 109 ? 72.709 29.542 41.814 1.00 72.14 2238 GLN D C 1
ATOM 4123 O O . GLN D 2 109 ? 73.244 29.990 42.831 1.00 72.19 2238 GLN D O 1
#

B-factor: mean 31.72, std 15.1, range [12.57, 86.92]

Organism: Homo sapiens (NCBI:txid9606)

Sequence (510 aa):
MTEEYKLVVVGAVVGVGKSALTIQLIQNHFVDDEYDPTIEDSSYRKQQVVIDGETCLLDILDTAGQEEYSAMRDQYMRTGEGFLCVFAINNTKSFEDIIHQYREQIKRVKDSDDVPMVLVGNKCDLAARTVESRQAQDLARSYGIPYIETSAKTRQGVEDAFYTLVREIRQHMTEYKLVVVGAVGVGKSALTIQLIQQNHFVDEYDPTIEDSYRKQVVIDGETCLLDILDTAGQEEYSAMRDQYMRTGEGFLCVFAINNTKSFEDIHQYRREQIKRVKDSDDVPMVLVGNKCCDLAARTVESRQAQDLARSYGIPYIIETSAKTRQGVEDDAFYTLVREIRQHEESFFVQVHDVSPEQPRTVIIKAPRVSTAQDVIQQTLCCKAKYSLSILSNPNNPSDYVLLEEVVKDKSSQRVLLDQECVFQAQSKWKGAGKFILKLKEQVEESFFVQVHDVSPEQPRTVIKAPRVSTAQDVIQQTLCKAKYSLSILSNPNPSDYVLLEEVSQRVLLDQECVFKFILKLKEQ

Radius of gyration: 28.75 Å; Cα contacts (8 Å, |Δi|>4): 1086; chains: 4; bounding box: 89×46×71 Å

Solvent-accessible surface area: 23442 Å² total; per-residue (Å²): 139,80,56,13,67,2,4,0,0,1,12,72,32,0,14,14,30,17,1,0,19,7,6,7,33,93,54,76,20,127,83,139,79,62,14,19,29,4,2,7,63,71,111,13,95,3,11,46,62,62,5,37,0,20,0,21,0,0,9,9,60,107,120,25,43,100,62,10,51,119,13,0,141,82,3,62,0,0,1,1,0,0,0,3,65,47,70,131,1,21,108,30,2,69,77,3,29,63,41,0,68,172,30,60,133,44,105,94,21,15,9,0,0,0,0,3,60,38,56,80,95,94,73,80,3,102,6,140,74,0,9,68,21,0,98,85,27,65,21,34,1,5,8,0,0,4,122,82,75,110,17,1,82,18,1,0,35,22,0,0,32,61,28,26,34,136,147,76,63,12,71,2,4,0,0,0,16,71,34,0,14,13,28,15,1,0,16,9,0,15,35,94,53,73,20,128,79,139,87,55,21,13,30,16,3,11,51,51,116,16,100,6,11,47,57,52,6,46,0,20,0,24,0,0,8,13,59,112,122,24,46,97,63,15,59,109,13,0,127,72,3,63,0,0,1,0,0,0,1,2,54,52,62,125,1,29,110,26,2,95,75,2,11,53,42,0,51,169,40,60,133,42,112,94,11,16,1,0,0,0,0,3,62,32,59,70,108,75,66,75,2,95,4,162,82,0,11,69,35,0,97,86,24,69,16,35,1,8,9,0,0,4,121,86,77,112,17,1,78,47,0,0,30,30,0,0,35,65,26,28,31,134,126,154,38,10,94,1,70,0,29,90,8,10,106,34,3,23,72,0,15,9,95,0,70,91,130,2,29,1,30,72,0,1,82,56,0,6,68,51,2,94,68,1,135,47,5,106,83,60,67,82,25,69,62,9,10,0,15,19,44,18,77,57,120,210,49,70,100,101,65,3,129,46,130,36,35,0,53,104,6,43,74,150,61,184,26,72,31,74,2,8,6,65,34,82,157,114,84,134,80,37,28,108,4,89,0,25,85,6,11,98,49,4,22,76,0,9,1,82,0,66,96,134,7,20,2,29,69,0,1,80,55,0,13,58,57,1,87,64,0,129,55,7,100,78,51,102,77,32,63,64,10,10,0,22,55,70,150,107,105,110,68,8,124,48,139,42,69,14,132,134,38,21,8,61,60,99,109,90

InterPro domains:
  IPR001806 Small GTPase [PF00071] (5-164)
  IPR001806 Small GTPase [PS51421] (1-188)
  IPR001806 Small GTPase [SM00174] (6-166)
  IPR005225 Small GTP-binding domain [TIGR00231] (1-159)
  IPR020849 Small GTPase, Ras-type [PTHR24070] (3-166)
  IPR027417 P-loop containing nucleoside triphosphate hydrolase [G3DSA:3.40.50.300] (1-171)
  IPR027417 P-loop containing nucleoside triphosphate hydrolase [SSF52540] (3-164)

Nearest PDB structures (foldseek):
  8fg4-assembly1_A  TM=1.002E+00  e=6.575E-35  Homo sapiens
  8elx-assembly1_A  TM=1.002E+00  e=3.301E-34  Homo sapiens
  8elu-assembly1_A  TM=1.000E+00  e=3.095E-34  Homo sapiens
  8em0-assembly1_A  TM=1.001E+00  e=4.862E-34  Homo sapiens
  9ax6-assembly1_A  TM=9.911E-01  e=8.876E-33  Homo sapiens